Protein AF-0000000070625667 (afdb_homodimer)

Radius of gyration: 32.25 Å; Cα contacts (8 Å, |Δi|>4): 917; chains: 2; bounding box: 116×77×104 Å

Structure (mmCIF, N/CA/C/O backbone):
data_AF-0000000070625667-model_v1
#
loop_
_entity.id
_entity.type
_entity.pdbx_description
1 polymer Hexosyltransferase
#
loop_
_atom_site.group_PDB
_atom_site.id
_atom_site.type_symbol
_atom_site.label_atom_id
_atom_site.label_alt_id
_atom_site.label_comp_id
_atom_site.label_asym_id
_atom_site.label_entity_id
_atom_site.label_seq_id
_atom_site.pdbx_PDB_ins_code
_atom_site.Cartn_x
_atom_site.Cartn_y
_atom_site.Cartn_z
_atom_site.occupancy
_atom_site.B_iso_or_equiv
_atom_site.auth_seq_id
_atom_site.auth_comp_id
_atom_site.auth_asym_id
_atom_site.auth_atom_id
_atom_site.pdbx_PDB_model_num
ATOM 1 N N . MET A 1 1 ? 9.234 23.203 -77.188 1 19.66 1 MET A N 1
ATOM 2 C CA . MET A 1 1 ? 9.703 23.266 -75.812 1 19.66 1 MET A CA 1
ATOM 3 C C . MET A 1 1 ? 8.812 24.172 -75 1 19.66 1 MET A C 1
ATOM 5 O O . MET A 1 1 ? 9.203 24.594 -73.875 1 19.66 1 MET A O 1
ATOM 9 N N . LYS A 1 2 ? 7.582 24.5 -75.5 1 22.42 2 LYS A N 1
ATOM 10 C CA . LYS A 1 2 ? 6.691 25.547 -74.938 1 22.42 2 LYS A CA 1
ATOM 11 C C . LYS A 1 2 ? 6.148 25.188 -73.562 1 22.42 2 LYS A C 1
ATOM 13 O O . LYS A 1 2 ? 5.641 24.078 -73.375 1 22.42 2 LYS A O 1
ATOM 18 N N . LYS A 1 3 ? 6.473 25.984 -72.562 1 24.02 3 LYS A N 1
ATOM 19 C CA . LYS A 1 3 ? 6.41 26.125 -71.062 1 24.02 3 LYS A CA 1
ATOM 20 C C . LYS A 1 3 ? 4.965 26.234 -70.625 1 24.02 3 LYS A C 1
ATOM 22 O O . LYS A 1 3 ? 4.254 27.172 -71 1 24.02 3 LYS A O 1
ATOM 27 N N . ALA A 1 4 ? 4.262 25.078 -70.312 1 26.23 4 ALA A N 1
ATOM 28 C CA . ALA A 1 4 ? 2.934 24.828 -69.75 1 26.23 4 ALA A CA 1
ATOM 29 C C . ALA A 1 4 ? 2.691 25.672 -68.5 1 26.23 4 ALA A C 1
ATOM 31 O O . ALA A 1 4 ? 3.471 25.609 -67.5 1 26.23 4 ALA A O 1
ATOM 32 N N . ALA A 1 5 ? 1.993 26.766 -68.625 1 26.27 5 ALA A N 1
ATOM 33 C CA . ALA A 1 5 ? 1.596 27.844 -67.688 1 26.27 5 ALA A CA 1
ATOM 34 C C . ALA A 1 5 ? 0.845 27.297 -66.5 1 26.27 5 ALA A C 1
ATOM 36 O O . ALA A 1 5 ? -0.223 26.703 -66.625 1 26.27 5 ALA A O 1
ATOM 37 N N . LYS A 1 6 ? 1.545 26.828 -65.438 1 27.02 6 LYS A N 1
ATOM 38 C CA . LYS A 1 6 ? 1.246 26.281 -64.125 1 27.02 6 LYS A CA 1
ATOM 39 C C . LYS A 1 6 ? 0.319 27.203 -63.312 1 27.02 6 LYS A C 1
ATOM 41 O O . LYS A 1 6 ? 0.716 28.297 -62.938 1 27.02 6 LYS A O 1
ATOM 46 N N . LEU A 1 7 ? -0.898 27.531 -63.906 1 28.72 7 LEU A N 1
ATOM 47 C CA . LEU A 1 7 ? -1.846 28.422 -63.25 1 28.72 7 LEU A CA 1
ATOM 48 C C . LEU A 1 7 ? -2.02 28.078 -61.781 1 28.72 7 LEU A C 1
ATOM 50 O O . LEU A 1 7 ? -2.158 26.906 -61.438 1 28.72 7 LEU A O 1
ATOM 54 N N . GLY A 1 8 ? -1.8 29.031 -60.75 1 26.69 8 GLY A N 1
ATOM 55 C CA . GLY A 1 8 ? -1.594 29.359 -59.344 1 26.69 8 GLY A CA 1
ATOM 56 C C . GLY A 1 8 ? -2.766 28.969 -58.469 1 26.69 8 GLY A C 1
ATOM 57 O O . GLY A 1 8 ? -3.895 28.844 -58.938 1 26.69 8 GLY A O 1
ATOM 58 N N . ASN A 1 9 ? -2.564 28.219 -57.219 1 32.06 9 ASN A N 1
ATOM 59 C CA . ASN A 1 9 ? -3.121 27.5 -56.062 1 32.06 9 ASN A CA 1
ATOM 60 C C . ASN A 1 9 ? -4.074 28.391 -55.281 1 32.06 9 ASN A C 1
ATOM 62 O O . ASN A 1 9 ? -4.418 28.062 -54.125 1 32.06 9 ASN A O 1
ATOM 66 N N . GLY A 1 10 ? -4.41 29.719 -55.625 1 30.06 10 GLY A N 1
ATOM 67 C CA . GLY A 1 10 ? -4.918 30.656 -54.625 1 30.06 10 GLY A CA 1
ATOM 68 C C . GLY A 1 10 ? -6.34 30.359 -54.188 1 30.06 10 GLY A C 1
ATOM 69 O O . GLY A 1 10 ? -6.734 30.703 -53.094 1 30.06 10 GLY A O 1
ATOM 70 N N . LYS A 1 11 ? -7.227 30.188 -55.156 1 35.81 11 LYS A N 1
ATOM 71 C CA . LYS A 1 11 ? -8.633 30.453 -54.906 1 35.81 11 LYS A CA 1
ATOM 72 C C . LYS A 1 11 ? -9.242 29.391 -54 1 35.81 11 LYS A C 1
ATOM 74 O O . LYS A 1 11 ? -10.43 29.438 -53.656 1 35.81 11 LYS A O 1
ATOM 79 N N . LYS A 1 12 ? -8.469 28.234 -53.875 1 36.19 12 LYS A N 1
ATOM 80 C CA . LYS A 1 12 ? -9.141 27.156 -53.156 1 36.19 12 LYS A CA 1
ATOM 81 C C . LYS A 1 12 ? -9.266 27.484 -51.656 1 36.19 12 LYS A C 1
ATOM 83 O O . LYS A 1 12 ? -9.938 26.75 -50.938 1 36.19 12 LYS A O 1
ATOM 88 N N . ILE A 1 13 ? -8.523 28.578 -51.25 1 38.19 13 ILE A N 1
ATOM 89 C CA . ILE A 1 13 ? -8.461 28.844 -49.812 1 38.19 13 ILE A CA 1
ATOM 90 C C . ILE A 1 13 ? -9.789 29.438 -49.344 1 38.19 13 ILE A C 1
ATOM 92 O O . ILE A 1 13 ? -10.18 29.25 -48.188 1 38.19 13 ILE A O 1
ATOM 96 N N . ILE A 1 14 ? -10.5 30.172 -50.312 1 40.75 14 ILE A N 1
ATOM 97 C CA . ILE A 1 14 ? -11.602 31 -49.844 1 40.75 14 ILE A CA 1
ATOM 98 C C . ILE A 1 14 ? -12.773 30.109 -49.438 1 40.75 14 ILE A C 1
ATOM 100 O O . ILE A 1 14 ? -13.438 30.375 -48.438 1 40.75 14 ILE A O 1
ATOM 104 N N . ILE A 1 15 ? -12.93 28.969 -50.188 1 42.66 15 ILE A N 1
ATOM 105 C CA . ILE A 1 15 ? -14.188 28.234 -50.031 1 42.66 15 ILE A CA 1
ATOM 106 C C . ILE A 1 15 ? -14.188 27.5 -48.688 1 42.66 15 ILE A C 1
ATOM 108 O O . ILE A 1 15 ? -15.242 27.281 -48.094 1 42.66 15 ILE A O 1
ATOM 112 N N . ILE A 1 16 ? -12.891 27.188 -48.188 1 40.75 16 ILE A N 1
ATOM 113 C CA . ILE A 1 16 ? -12.828 26.312 -47.031 1 40.75 16 ILE A CA 1
ATOM 114 C C . ILE A 1 16 ? -13.258 27.094 -45.781 1 40.75 16 ILE A C 1
ATOM 116 O O . ILE A 1 16 ? -13.82 26.5 -44.844 1 40.75 16 ILE A O 1
ATOM 120 N N . SER A 1 17 ? -13.125 28.453 -45.781 1 42.38 17 SER A N 1
ATOM 121 C CA . SER A 1 17 ? -13.383 29.219 -44.562 1 42.38 17 SER A CA 1
ATOM 122 C C . SER A 1 17 ? -14.875 29.312 -44.281 1 42.38 17 SER A C 1
ATOM 124 O O . SER A 1 17 ? -15.281 29.406 -43.125 1 42.38 17 SER A O 1
ATOM 126 N N . PHE A 1 18 ? -15.703 29.344 -45.375 1 44.31 18 PHE A N 1
ATOM 127 C CA . PHE A 1 18 ? -17.109 29.625 -45.125 1 44.31 18 PHE A CA 1
ATOM 128 C C . PHE A 1 18 ? -17.797 28.438 -44.469 1 44.31 18 PHE A C 1
ATOM 130 O O . PHE A 1 18 ? -18.703 28.625 -43.656 1 44.31 18 PHE A O 1
ATOM 137 N N . ILE A 1 19 ? -17.281 27.188 -44.781 1 44.16 19 ILE A N 1
ATOM 138 C CA . ILE A 1 19 ? -17.953 26.016 -44.25 1 44.16 19 ILE A CA 1
ATOM 139 C C . ILE A 1 19 ? -17.734 25.938 -42.75 1 44.16 19 ILE A C 1
ATOM 141 O O . ILE A 1 19 ? -18.609 25.484 -42 1 44.16 19 ILE A O 1
ATOM 145 N N . PHE A 1 20 ? -16.625 26.562 -42.281 1 44.31 20 PHE A N 1
ATOM 146 C CA . PHE A 1 20 ? -16.312 26.438 -40.844 1 44.31 20 PHE A CA 1
ATOM 147 C C . PHE A 1 20 ? -17.266 27.281 -40 1 44.31 20 PHE A C 1
ATOM 149 O O . PHE A 1 20 ? -17.688 26.859 -38.938 1 44.31 20 PHE A O 1
ATOM 156 N N . ILE A 1 21 ? -17.688 28.438 -40.625 1 47.41 21 ILE A N 1
ATOM 157 C CA . ILE A 1 21 ? -18.516 29.344 -39.812 1 47.41 21 ILE A CA 1
ATOM 158 C C . ILE A 1 21 ? -19.906 28.734 -39.625 1 47.41 21 ILE A C 1
ATOM 160 O O . ILE A 1 21 ? -20.453 28.781 -38.5 1 47.41 21 ILE A O 1
ATOM 164 N N . ALA A 1 22 ? -20.406 28.047 -40.656 1 44.84 22 ALA A N 1
ATOM 165 C CA . ALA A 1 22 ? -21.766 27.562 -40.562 1 44.84 22 ALA A CA 1
ATOM 166 C C . ALA A 1 22 ? -21.875 26.453 -39.5 1 44.84 22 ALA A C 1
ATOM 168 O O . ALA A 1 22 ? -22.875 26.375 -38.781 1 44.84 22 ALA A O 1
ATOM 169 N N . PHE A 1 23 ? -20.766 25.656 -39.344 1 44.06 23 PHE A N 1
ATOM 170 C CA . PHE A 1 23 ? -20.812 24.547 -38.406 1 44.06 23 PHE A CA 1
ATOM 171 C C . PHE A 1 23 ? -20.844 25.078 -36.969 1 44.06 23 PHE A C 1
ATOM 173 O O . PHE A 1 23 ? -21.531 24.531 -36.094 1 44.06 23 PHE A O 1
ATOM 180 N N . LEU A 1 24 ? -20.203 26.266 -36.719 1 42.81 24 LEU A N 1
ATOM 181 C CA . LEU A 1 24 ? -20.188 26.812 -35.375 1 42.81 24 LEU A CA 1
ATOM 182 C C . LEU A 1 24 ? -21.578 27.281 -34.969 1 42.81 24 LEU A C 1
ATOM 184 O O . LEU A 1 24 ? -21.984 27.109 -33.812 1 42.81 24 LEU A O 1
ATOM 188 N N . ILE A 1 25 ? -22.281 27.859 -35.938 1 43.66 25 ILE A N 1
ATOM 189 C CA . ILE A 1 25 ? -23.578 28.422 -35.562 1 43.66 25 ILE A CA 1
ATOM 190 C C . ILE A 1 25 ? -24.547 27.312 -35.188 1 43.66 25 ILE A C 1
ATOM 192 O O . ILE A 1 25 ? -25.281 27.438 -34.219 1 43.66 25 ILE A O 1
ATOM 196 N N . ALA A 1 26 ? -24.5 26.172 -35.938 1 40.47 26 ALA A N 1
ATOM 197 C CA . ALA A 1 26 ? -25.453 25.109 -35.656 1 40.47 26 ALA A CA 1
ATOM 198 C C . ALA A 1 26 ? -25.234 24.531 -34.281 1 40.47 26 ALA A C 1
ATOM 200 O O . ALA A 1 26 ? -26.203 24.203 -33.562 1 40.47 26 ALA A O 1
ATOM 201 N N . LEU A 1 27 ? -23.984 24.516 -33.75 1 36.44 27 LEU A N 1
ATOM 202 C CA . LEU A 1 27 ? -23.734 23.938 -32.438 1 36.44 27 LEU A CA 1
ATOM 203 C C . LEU A 1 27 ? -24.281 24.844 -31.344 1 36.44 27 LEU A C 1
ATOM 205 O O . LEU A 1 27 ? -24.656 24.375 -30.266 1 36.44 27 LEU A O 1
ATOM 209 N N . ALA A 1 28 ? -24.328 26.172 -31.562 1 38.72 28 ALA A N 1
ATOM 210 C CA . ALA A 1 28 ? -24.75 27.094 -30.5 1 38.72 28 ALA A CA 1
ATOM 211 C C . ALA A 1 28 ? -26.25 26.938 -30.219 1 38.72 28 ALA A C 1
ATOM 213 O O . ALA A 1 28 ? -26.688 27.094 -29.078 1 38.72 28 ALA A O 1
ATOM 214 N N . SER A 1 29 ? -27.016 26.703 -31.266 1 33.88 29 SER A N 1
ATOM 215 C CA . SER A 1 29 ? -28.453 26.766 -31.062 1 33.88 29 SER A CA 1
ATOM 216 C C . SER A 1 29 ? -28.953 25.609 -30.203 1 33.88 29 SER A C 1
ATOM 218 O O . SER A 1 29 ? -30.047 25.656 -29.656 1 33.88 29 SER A O 1
ATOM 220 N N . ILE A 1 30 ? -28.375 24.438 -30.297 1 34.88 30 ILE A N 1
ATOM 221 C CA . ILE A 1 30 ? -29.016 23.312 -29.641 1 34.88 30 ILE A CA 1
ATOM 222 C C . ILE A 1 30 ? -28.891 23.453 -28.125 1 34.88 30 ILE A C 1
ATOM 224 O O . ILE A 1 30 ? -29.516 22.703 -27.375 1 34.88 30 ILE A O 1
ATOM 228 N N . ASN A 1 31 ? -28.062 24.391 -27.578 1 31.45 31 ASN A N 1
ATOM 229 C CA . ASN A 1 31 ? -27.859 24.438 -26.141 1 31.45 31 ASN A CA 1
ATOM 230 C C . ASN A 1 31 ? -29.078 24.969 -25.406 1 31.45 31 ASN A C 1
ATOM 232 O O . ASN A 1 31 ? -29.141 24.953 -24.172 1 31.45 31 ASN A O 1
ATOM 236 N N . GLU A 1 32 ? -29.938 25.75 -26.078 1 30.64 32 GLU A N 1
ATOM 237 C CA . GLU A 1 32 ? -30.891 26.5 -25.281 1 30.64 32 GLU A CA 1
ATOM 238 C C . GLU A 1 32 ? -31.969 25.578 -24.703 1 30.64 32 GLU A C 1
ATOM 240 O O . GLU A 1 32 ? -32.594 25.891 -23.688 1 30.64 32 GLU A O 1
ATOM 245 N N . ILE A 1 33 ? -32.406 24.578 -25.484 1 30.72 33 ILE A N 1
ATOM 246 C CA . ILE A 1 33 ? -33.75 24.078 -25.188 1 30.72 33 ILE A CA 1
ATOM 247 C C . ILE A 1 33 ? -33.781 23.422 -23.812 1 30.72 33 ILE A C 1
ATOM 249 O O . ILE A 1 33 ? -34.719 23.578 -23.047 1 30.72 33 ILE A O 1
ATOM 253 N N . GLN A 1 34 ? -32.844 22.578 -23.453 1 27.14 34 GLN A N 1
ATOM 254 C CA . GLN A 1 34 ? -33.25 21.516 -22.562 1 27.14 34 GLN A CA 1
ATOM 255 C C . GLN A 1 34 ? -33.375 22 -21.125 1 27.14 34 GLN A C 1
ATOM 257 O O . GLN A 1 34 ? -33.594 21.203 -20.203 1 27.14 34 GLN A O 1
ATOM 262 N N . PHE A 1 35 ? -33.188 23.297 -20.875 1 27.58 35 PHE A N 1
ATOM 263 C CA . PHE A 1 35 ? -33.031 23.625 -19.469 1 27.58 35 PHE A CA 1
ATOM 264 C C . PHE A 1 35 ? -34.312 23.438 -18.703 1 27.58 35 PHE A C 1
ATOM 266 O O . PHE A 1 35 ? -34.344 23.5 -17.469 1 27.58 35 PHE A O 1
ATOM 273 N N . ASN A 1 36 ? -35.406 23.594 -19.469 1 25.38 36 ASN A N 1
ATOM 274 C CA . ASN A 1 36 ? -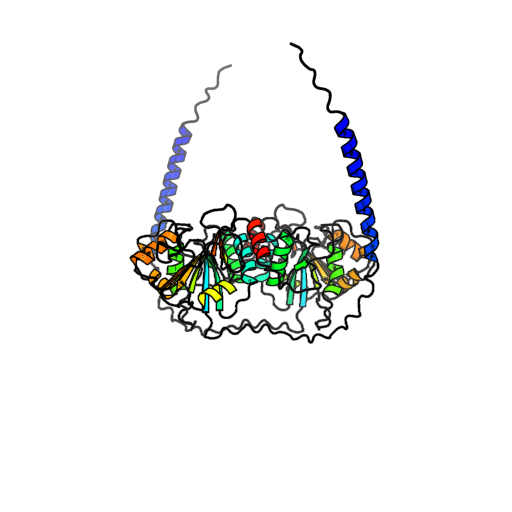36.531 24.062 -18.672 1 25.38 36 ASN A CA 1
ATOM 275 C C . ASN A 1 36 ? -36.969 23 -17.656 1 25.38 36 ASN A C 1
ATOM 277 O O . ASN A 1 36 ? -37.5 23.344 -16.594 1 25.38 36 ASN A O 1
ATOM 281 N N . ASN A 1 37 ? -37.219 21.828 -18.109 1 26.39 37 ASN A N 1
ATOM 282 C CA . ASN A 1 37 ? -38.312 21.109 -17.453 1 26.39 37 ASN A CA 1
ATOM 283 C C . ASN A 1 37 ? -37.875 20.562 -16.094 1 26.39 37 ASN A C 1
ATOM 285 O O . ASN A 1 37 ? -38.531 19.688 -15.539 1 26.39 37 ASN A O 1
ATOM 289 N N . LEU A 1 38 ? -36.656 20.875 -15.664 1 25.16 38 LEU A N 1
ATOM 290 C CA . LEU A 1 38 ? -36.219 19.984 -14.594 1 25.16 38 LEU A CA 1
ATOM 291 C C . LEU A 1 38 ? -36.938 20.312 -13.281 1 25.16 38 LEU A C 1
ATOM 293 O O . LEU A 1 38 ? -36.531 19.859 -12.219 1 25.16 38 LEU A O 1
ATOM 297 N N . SER A 1 39 ? -38.062 20.984 -13.367 1 23.67 39 SER A N 1
ATOM 298 C CA . SER A 1 39 ? -38.5 21.531 -12.094 1 23.67 39 SER A CA 1
ATOM 299 C C . SER A 1 39 ? -38.844 20.422 -11.102 1 23.67 39 SER A C 1
ATOM 301 O O . SER A 1 39 ? -38.625 20.594 -9.898 1 23.67 39 SER A O 1
ATOM 303 N N . ASN A 1 40 ? -39.594 19.469 -11.477 1 25.7 40 ASN A N 1
ATOM 304 C CA . ASN A 1 40 ? -40.5 19 -10.461 1 25.7 40 ASN A CA 1
ATOM 305 C C . ASN A 1 40 ? -39.844 18.047 -9.477 1 25.7 40 ASN A C 1
ATOM 307 O O . ASN A 1 40 ? -40.25 16.891 -9.336 1 25.7 40 ASN A O 1
ATOM 311 N N . PHE A 1 41 ? -38.562 17.906 -9.328 1 23.72 41 PHE A N 1
ATOM 312 C CA . PHE A 1 41 ? -38.125 16.719 -8.609 1 23.72 41 PHE A CA 1
ATOM 313 C C . PHE A 1 41 ? -38.562 16.781 -7.152 1 23.72 41 PHE A C 1
ATOM 315 O O . PHE A 1 41 ? -38.125 17.672 -6.41 1 23.72 41 PHE A O 1
ATOM 322 N N . LYS A 1 42 ? -39.812 16.266 -6.883 1 22.47 42 LYS A N 1
ATOM 323 C CA . LYS A 1 42 ? -40.5 16.141 -5.609 1 22.47 42 LYS A CA 1
ATOM 324 C C . LYS A 1 42 ? -39.562 15.609 -4.52 1 22.47 42 LYS A C 1
ATOM 326 O O . LYS A 1 42 ? -38.5 15.047 -4.82 1 22.47 42 LYS A O 1
ATOM 331 N N . LYS A 1 43 ? -40.25 15.406 -3.307 1 24.59 43 LYS A N 1
ATOM 332 C CA . LYS A 1 43 ? -40.062 15.242 -1.866 1 24.59 43 LYS A CA 1
ATOM 333 C C . LYS A 1 43 ? -39.438 13.891 -1.541 1 24.59 43 LYS A C 1
ATOM 335 O O . LYS A 1 43 ? -40.062 12.844 -1.703 1 24.59 43 LYS A O 1
ATOM 340 N N . CYS A 1 44 ? -38.219 13.562 -1.981 1 21.72 44 CYS A N 1
ATOM 341 C CA . CYS A 1 44 ? -37.625 12.273 -1.621 1 21.72 44 CYS A CA 1
ATOM 342 C C . CYS A 1 44 ? -37.75 12.023 -0.122 1 21.72 44 CYS A C 1
ATOM 344 O O . CYS A 1 44 ? -37.281 12.844 0.683 1 21.72 44 CYS A O 1
ATOM 346 N N . THR A 1 45 ? -38.844 11.352 0.308 1 26.33 45 THR A N 1
ATOM 347 C CA . THR A 1 45 ? -39.094 10.789 1.634 1 26.33 45 THR A CA 1
ATOM 348 C C . THR A 1 45 ? -37.812 10.156 2.195 1 26.33 45 THR A C 1
ATOM 350 O O . THR A 1 45 ? -37.188 9.336 1.532 1 26.33 45 THR A O 1
ATOM 353 N N . ALA A 1 46 ? -37.219 10.836 3.172 1 26.81 46 ALA A N 1
ATOM 354 C CA . ALA A 1 46 ? -36.062 10.453 3.967 1 26.81 46 ALA A CA 1
ATOM 355 C C . ALA A 1 46 ? -36.219 9.055 4.547 1 26.81 46 ALA A C 1
ATOM 357 O O . ALA A 1 46 ? -37.062 8.836 5.418 1 26.81 46 ALA A O 1
ATOM 358 N N . ILE A 1 47 ? -36.312 8.031 3.635 1 25.25 47 ILE A N 1
ATOM 359 C CA . ILE A 1 47 ? -36.344 6.707 4.242 1 25.25 47 ILE A CA 1
ATOM 360 C C . ILE A 1 47 ? -35.156 6.574 5.219 1 25.25 47 ILE A C 1
ATOM 362 O O . ILE A 1 47 ? -34.031 6.895 4.875 1 25.25 47 ILE A O 1
ATOM 366 N N . HIS A 1 48 ? -35.469 6.652 6.445 1 27.05 48 HIS A N 1
ATOM 367 C CA . HIS A 1 48 ? -34.625 6.289 7.586 1 27.05 48 HIS A CA 1
ATOM 368 C C . HIS A 1 48 ? -33.906 4.973 7.336 1 27.05 48 HIS A C 1
ATOM 370 O O . HIS A 1 48 ? -34.531 3.926 7.184 1 27.05 48 HIS A O 1
ATOM 376 N N . SER A 1 49 ? -33.031 4.996 6.371 1 28.06 49 SER A N 1
ATOM 377 C CA . SER A 1 49 ? -32.312 3.721 6.223 1 28.06 49 SER A CA 1
ATOM 378 C C . SER A 1 49 ? -31.734 3.262 7.547 1 28.06 49 SER A C 1
ATOM 380 O O . SER A 1 49 ? -31.047 4.035 8.227 1 28.06 49 SER A O 1
ATOM 382 N N . PRO A 1 50 ? -32.344 2.291 8.164 1 31.41 50 PRO A N 1
ATOM 383 C CA . PRO A 1 50 ? -31.719 1.622 9.305 1 31.41 50 PRO A CA 1
ATOM 384 C C . PRO A 1 50 ? -30.25 1.299 9.055 1 31.41 50 PRO A C 1
ATOM 386 O O . PRO A 1 50 ? -29.859 0.953 7.93 1 31.41 50 PRO A O 1
ATOM 389 N N . SER A 1 51 ? -29.375 2.096 9.609 1 29.81 51 SER A N 1
ATOM 390 C CA . SER A 1 51 ? -27.938 1.814 9.648 1 29.81 51 SER A CA 1
ATOM 391 C C . SER A 1 51 ? -27.672 0.333 9.898 1 29.81 51 SER A C 1
ATOM 393 O O . SER A 1 51 ? -27.812 -0.15 11.023 1 29.81 51 SER A O 1
ATOM 395 N N . SER A 1 52 ? -28.203 -0.567 9.055 1 30.78 52 SER A N 1
ATOM 396 C CA . SER A 1 52 ? -27.688 -1.917 9.25 1 30.78 52 SER A CA 1
ATOM 397 C C . SER A 1 52 ? -26.156 -1.928 9.266 1 30.78 52 SER A C 1
ATOM 399 O O . SER A 1 52 ? -25.516 -1.475 8.32 1 30.78 52 SER A O 1
ATOM 401 N N . GLU A 1 53 ? -25.578 -1.732 10.406 1 31.64 53 GLU A N 1
ATOM 402 C CA . GLU A 1 53 ? -24.203 -2.188 10.633 1 31.64 53 GLU A CA 1
ATOM 403 C C . GLU A 1 53 ? -23.938 -3.504 9.906 1 31.64 53 GLU A C 1
ATOM 405 O O . GLU A 1 53 ? -24.391 -4.562 10.344 1 31.64 53 GLU A O 1
ATOM 410 N N . THR A 1 54 ? -24.016 -3.486 8.594 1 33.22 54 THR A N 1
ATOM 411 C CA . THR A 1 54 ? -23.5 -4.684 7.934 1 33.22 54 THR A CA 1
ATOM 412 C C . THR A 1 54 ? -22.141 -5.074 8.5 1 33.22 54 THR A C 1
ATOM 414 O O . THR A 1 54 ? -21.156 -4.359 8.305 1 33.22 54 THR A O 1
ATOM 417 N N . SER A 1 55 ? -22.109 -5.547 9.68 1 33.25 55 SER A N 1
ATOM 418 C CA . SER A 1 55 ? -20.969 -6.336 10.109 1 33.25 55 SER A CA 1
ATOM 419 C C . SER A 1 55 ? -20.391 -7.156 8.961 1 33.25 55 SER A C 1
ATOM 421 O O . SER A 1 55 ? -21.094 -7.98 8.375 1 33.25 55 SER A O 1
ATOM 423 N N . LEU A 1 56 ? -19.656 -6.547 8.102 1 34.94 56 LEU A N 1
ATOM 424 C CA . LEU A 1 56 ? -18.844 -7.422 7.266 1 34.94 56 LEU A CA 1
ATOM 425 C C . LEU A 1 56 ? -18.359 -8.625 8.055 1 34.94 56 LEU A C 1
ATOM 427 O O . LEU A 1 56 ? -17.453 -8.5 8.883 1 34.94 56 LEU A O 1
ATOM 431 N N . LEU A 1 57 ? -19.266 -9.391 8.617 1 34.53 57 LEU A N 1
ATOM 432 C CA . LEU A 1 57 ? -18.828 -10.695 9.102 1 34.53 57 LEU A CA 1
ATOM 433 C C . LEU A 1 57 ? -17.812 -11.32 8.156 1 34.53 57 LEU A C 1
ATOM 435 O O . LEU A 1 57 ? -18.016 -11.32 6.938 1 34.53 57 LEU A O 1
ATOM 439 N N . PRO A 1 58 ? -16.562 -11.258 8.516 1 40.75 58 PRO A N 1
ATOM 440 C CA . PRO A 1 58 ? -15.734 -12.117 7.668 1 40.75 58 PRO A CA 1
ATOM 441 C C . PRO A 1 58 ? -16.453 -13.391 7.227 1 40.75 58 PRO A C 1
ATOM 443 O O . PRO A 1 58 ? -17.141 -14.016 8.031 1 40.75 58 PRO A O 1
ATOM 446 N N . MET A 1 59 ? -17.016 -13.422 6.09 1 40.91 59 MET A N 1
ATOM 447 C CA . MET A 1 59 ? -17.531 -14.711 5.645 1 40.91 59 MET A CA 1
ATOM 448 C C . MET A 1 59 ? -16.703 -15.859 6.219 1 40.91 59 MET A C 1
ATOM 450 O O . MET A 1 59 ? -15.508 -15.961 5.934 1 40.91 59 MET A O 1
ATOM 454 N N . LYS A 1 60 ? -17 -16.328 7.344 1 45.56 60 LYS A N 1
ATOM 455 C CA . LYS A 1 60 ? -16.406 -17.5 7.973 1 45.56 60 LYS A CA 1
ATOM 456 C C . LYS A 1 60 ? -16.078 -18.562 6.938 1 45.56 60 LYS A C 1
ATOM 458 O O . LYS A 1 60 ? -16.953 -19.016 6.199 1 45.56 60 LYS A O 1
ATOM 463 N N . SER A 1 61 ? -14.781 -18.609 6.535 1 57.34 61 SER A N 1
ATOM 464 C CA . SER A 1 61 ? -14.32 -19.719 5.711 1 57.34 61 SER A CA 1
ATOM 465 C C . SER A 1 61 ? -14.867 -21.047 6.215 1 57.34 61 SER A C 1
ATOM 467 O O . SER A 1 61 ? -14.797 -21.344 7.41 1 57.34 61 SER A O 1
ATOM 469 N N . SER A 1 62 ? -15.859 -21.516 5.539 1 64.06 62 SER A N 1
ATOM 470 C CA . SER A 1 62 ? -16.359 -22.844 5.844 1 64.06 62 SER A CA 1
ATOM 471 C C . SER A 1 62 ? -15.289 -23.906 5.637 1 64.06 62 SER A C 1
ATOM 473 O O . SER A 1 62 ? -14.336 -23.703 4.887 1 64.06 62 SER A O 1
ATOM 475 N N . GLU A 1 63 ? -15.18 -24.859 6.445 1 65.38 63 GLU A N 1
ATOM 476 C CA . GLU A 1 63 ? -14.289 -26.016 6.344 1 65.38 63 GLU A CA 1
ATOM 477 C C . GLU A 1 63 ? -14.219 -26.531 4.91 1 65.38 63 GLU A C 1
ATOM 479 O O . GLU A 1 63 ? -13.227 -27.141 4.516 1 65.38 63 GLU A O 1
ATOM 484 N N . ASN A 1 64 ? -15.164 -25.953 4.074 1 77.75 64 ASN A N 1
ATOM 485 C CA . ASN A 1 64 ? -15.25 -26.484 2.717 1 77.75 64 ASN A CA 1
ATOM 486 C C . ASN A 1 64 ? -14.695 -25.484 1.696 1 77.75 64 ASN A C 1
ATOM 488 O O . ASN A 1 64 ? -14.656 -25.781 0.5 1 77.75 64 ASN A O 1
ATOM 492 N N . ASP A 1 65 ? -14.086 -24.438 2.141 1 89.44 65 ASP A N 1
ATOM 493 C CA . ASP A 1 65 ? -13.555 -23.438 1.212 1 89.44 65 ASP A CA 1
ATOM 494 C C . ASP A 1 65 ? -12.25 -23.922 0.583 1 89.44 65 ASP A C 1
ATOM 496 O O . ASP A 1 65 ? -11.43 -24.562 1.248 1 89.44 65 ASP A O 1
ATOM 500 N N . ILE A 1 66 ? -12.133 -23.656 -0.754 1 95.06 66 ILE A N 1
ATOM 501 C CA . ILE A 1 66 ? -10.859 -23.891 -1.429 1 95.06 66 ILE A CA 1
ATOM 502 C C . ILE A 1 66 ? -9.797 -22.938 -0.904 1 95.06 66 ILE A C 1
ATOM 504 O O . ILE A 1 66 ? -10.07 -21.75 -0.708 1 95.06 66 ILE A O 1
ATOM 508 N N . ARG A 1 67 ? -8.633 -23.469 -0.562 1 96.88 67 ARG A N 1
ATOM 509 C CA . ARG A 1 67 ? -7.508 -22.656 -0.124 1 96.88 67 ARG A CA 1
ATOM 510 C C . ARG A 1 67 ? -6.449 -22.547 -1.217 1 96.88 67 ARG A C 1
ATOM 512 O O . ARG A 1 67 ? -5.945 -23.562 -1.702 1 96.88 67 ARG A O 1
ATOM 519 N N . ILE A 1 68 ? -6.152 -21.328 -1.626 1 98.12 68 ILE A N 1
ATOM 520 C CA . ILE A 1 68 ? -5.258 -21.078 -2.752 1 98.12 68 ILE A CA 1
ATOM 521 C C . ILE A 1 68 ? -4.129 -20.156 -2.32 1 98.12 68 ILE A C 1
ATOM 523 O O . ILE A 1 68 ? -4.375 -19.125 -1.682 1 98.12 68 ILE A O 1
ATOM 527 N N . LEU A 1 69 ? -2.887 -20.547 -2.588 1 98.56 69 LEU A N 1
ATOM 528 C CA . LEU A 1 69 ? -1.742 -19.656 -2.475 1 98.56 69 LEU A CA 1
ATOM 529 C C . LEU A 1 69 ? -1.314 -19.141 -3.848 1 98.56 69 LEU A C 1
ATOM 531 O O . LEU A 1 69 ? -1.026 -19.938 -4.746 1 98.56 69 LEU A O 1
ATOM 535 N N . ILE A 1 70 ? -1.36 -17.859 -4.004 1 98.81 70 ILE A N 1
ATOM 536 C CA . ILE A 1 70 ? -0.799 -17.25 -5.199 1 98.81 70 ILE A CA 1
ATOM 537 C C . ILE A 1 70 ? 0.561 -16.641 -4.871 1 98.81 70 ILE A C 1
ATOM 539 O O . ILE A 1 70 ? 0.642 -15.633 -4.16 1 98.81 70 ILE A O 1
ATOM 543 N N . GLY A 1 71 ? 1.616 -17.281 -5.324 1 98.88 71 GLY A N 1
ATOM 544 C CA . GLY A 1 71 ? 2.947 -16.703 -5.238 1 98.88 71 GLY A CA 1
ATOM 545 C C . GLY A 1 71 ? 3.33 -15.906 -6.477 1 98.88 71 GLY A C 1
ATOM 546 O O . GLY A 1 71 ? 3.508 -16.469 -7.555 1 98.88 71 GLY A O 1
ATOM 547 N N . ILE A 1 72 ? 3.41 -14.617 -6.332 1 98.88 72 ILE A N 1
ATOM 548 C CA . ILE A 1 72 ? 3.816 -13.75 -7.426 1 98.88 72 ILE A CA 1
ATOM 549 C C . ILE A 1 72 ? 5.328 -13.555 -7.398 1 98.88 72 ILE A C 1
ATOM 551 O O . ILE A 1 72 ? 5.863 -12.93 -6.477 1 98.88 72 ILE A O 1
ATOM 555 N N . LEU A 1 73 ? 6 -14.078 -8.359 1 98.62 73 LEU A N 1
ATOM 556 C CA . LEU A 1 73 ? 7.445 -13.898 -8.461 1 98.62 73 LEU A CA 1
ATOM 557 C C . LEU A 1 73 ? 7.789 -12.5 -8.945 1 98.62 73 LEU A C 1
ATOM 559 O O . LEU A 1 73 ? 7.34 -12.078 -10.008 1 98.62 73 LEU A O 1
ATOM 563 N N . THR A 1 74 ? 8.492 -11.766 -8.141 1 98.25 74 THR A N 1
ATOM 564 C CA . THR A 1 74 ? 8.867 -10.383 -8.414 1 98.25 74 THR A CA 1
ATOM 565 C C . THR A 1 74 ? 10.289 -10.109 -7.938 1 98.25 74 THR A C 1
ATOM 567 O O . THR A 1 74 ? 11.109 -11.023 -7.844 1 98.25 74 THR A O 1
ATOM 570 N N . LEU A 1 75 ? 10.703 -8.883 -7.938 1 97.88 75 LEU A N 1
ATOM 571 C CA . LEU A 1 75 ? 12.016 -8.445 -7.465 1 97.88 75 LEU A CA 1
ATOM 572 C C . LEU A 1 75 ? 11.883 -7.625 -6.188 1 97.88 75 LEU A C 1
ATOM 574 O O . LEU A 1 75 ? 10.906 -6.891 -6.012 1 97.88 75 LEU A O 1
ATOM 578 N N . ALA A 1 76 ? 12.867 -7.746 -5.332 1 97.62 76 ALA A N 1
ATOM 579 C CA . ALA A 1 76 ? 12.852 -7.012 -4.066 1 97.62 76 ALA A CA 1
ATOM 580 C C . ALA A 1 76 ? 12.727 -5.512 -4.305 1 97.62 76 ALA A C 1
ATOM 582 O O . ALA A 1 76 ? 12.07 -4.809 -3.535 1 97.62 76 ALA A O 1
ATOM 583 N N . ASP A 1 77 ? 13.266 -5.023 -5.391 1 96.69 77 ASP A N 1
ATOM 584 C CA . ASP A 1 77 ? 13.297 -3.592 -5.664 1 96.69 77 ASP A CA 1
ATOM 585 C C . ASP A 1 77 ? 11.984 -3.113 -6.27 1 96.69 77 ASP A C 1
ATOM 587 O O . ASP A 1 77 ? 11.742 -1.909 -6.379 1 96.69 77 ASP A O 1
ATOM 591 N N . ASN A 1 78 ? 11.102 -4.047 -6.641 1 96.56 78 ASN A N 1
ATOM 592 C CA . ASN A 1 78 ? 9.859 -3.652 -7.293 1 96.56 78 ASN A CA 1
ATOM 593 C C . ASN A 1 78 ? 8.766 -3.334 -6.27 1 96.56 78 ASN A C 1
ATOM 595 O O . ASN A 1 78 ? 7.672 -3.891 -6.336 1 96.56 78 ASN A O 1
ATOM 599 N N . HIS A 1 79 ? 9.078 -2.395 -5.391 1 95 79 HIS A N 1
ATOM 600 C CA . HIS A 1 79 ? 8.156 -2.016 -4.328 1 95 79 HIS A CA 1
ATOM 601 C C . HIS A 1 79 ? 6.852 -1.459 -4.898 1 95 79 HIS A C 1
ATOM 603 O O . HIS A 1 79 ? 5.766 -1.789 -4.418 1 95 79 HIS A O 1
ATOM 609 N N . GLN A 1 80 ? 6.996 -0.648 -5.883 1 94.12 80 GLN A N 1
ATOM 610 C CA . GLN A 1 80 ? 5.836 0.018 -6.465 1 94.12 80 GLN A CA 1
ATOM 611 C C . GLN A 1 80 ? 4.883 -0.991 -7.102 1 94.12 80 GLN A C 1
ATOM 613 O O . GLN A 1 80 ? 3.666 -0.874 -6.965 1 94.12 80 GLN A O 1
ATOM 618 N N . ARG A 1 81 ? 5.445 -1.92 -7.738 1 96.56 81 ARG A N 1
ATOM 619 C CA . ARG A 1 81 ? 4.637 -2.963 -8.359 1 96.56 81 ARG A CA 1
ATOM 620 C C . ARG A 1 81 ? 3.879 -3.766 -7.305 1 96.56 81 ARG A C 1
ATOM 622 O O . ARG A 1 81 ? 2.691 -4.051 -7.469 1 96.56 81 ARG A O 1
ATOM 629 N N . ARG A 1 82 ? 4.539 -4.117 -6.246 1 97.81 82 ARG A N 1
ATOM 630 C CA . ARG A 1 82 ? 3.887 -4.871 -5.18 1 97.81 82 ARG A CA 1
ATOM 631 C C . ARG A 1 82 ? 2.768 -4.059 -4.539 1 97.81 82 ARG A C 1
ATOM 633 O O . ARG A 1 82 ? 1.689 -4.586 -4.262 1 97.81 82 ARG A O 1
ATOM 640 N N . HIS A 1 83 ? 3 -2.848 -4.383 1 96.31 83 HIS A N 1
ATOM 641 C CA . HIS A 1 83 ? 1.963 -1.979 -3.836 1 96.31 83 HIS A CA 1
ATOM 642 C C . HIS A 1 83 ? 0.754 -1.914 -4.766 1 96.31 83 HIS A C 1
ATOM 644 O O . HIS A 1 83 ? -0.388 -1.999 -4.309 1 96.31 83 HIS A O 1
ATOM 650 N N . PHE A 1 84 ? 1.076 -1.745 -6.004 1 96.56 84 PHE A N 1
ATOM 651 C CA . PHE A 1 84 ? 0.02 -1.69 -7.008 1 96.56 84 PHE A CA 1
ATOM 652 C C . PHE A 1 84 ? -0.788 -2.982 -7.016 1 96.56 84 PHE A C 1
ATOM 654 O O . PHE A 1 84 ? -2.02 -2.951 -7.039 1 96.56 84 PHE A O 1
ATOM 661 N N . LEU A 1 85 ? -0.147 -4.039 -6.934 1 98 85 LEU A N 1
ATOM 662 C CA . LEU A 1 85 ? -0.814 -5.336 -6.977 1 98 85 LEU A CA 1
ATOM 663 C C . LEU A 1 85 ? -1.625 -5.57 -5.707 1 98 85 LEU A C 1
ATOM 665 O O . LEU A 1 85 ? -2.68 -6.211 -5.746 1 98 85 LEU A O 1
ATOM 669 N N . ARG A 1 86 ? -1.185 -5.047 -4.539 1 97.31 86 ARG A N 1
ATOM 670 C CA . ARG A 1 86 ? -1.981 -5.117 -3.318 1 97.31 86 ARG A CA 1
ATOM 671 C C . ARG A 1 86 ? -3.32 -4.406 -3.498 1 97.31 86 ARG A C 1
ATOM 673 O O . ARG A 1 86 ? -4.348 -4.871 -3.002 1 97.31 86 ARG A O 1
ATOM 680 N N . LEU A 1 87 ? -3.254 -3.307 -4.207 1 95.31 87 LEU A N 1
ATOM 681 C CA . LEU A 1 87 ? -4.48 -2.566 -4.488 1 95.31 87 LEU A CA 1
ATOM 682 C C . LEU A 1 87 ? -5.441 -3.406 -5.32 1 95.31 87 LEU A C 1
ATOM 684 O O . LEU A 1 87 ? -6.633 -3.49 -5.004 1 95.31 87 LEU A O 1
ATOM 688 N N . ILE A 1 88 ? -4.887 -4.051 -6.266 1 95.75 88 ILE A N 1
ATOM 689 C CA . ILE A 1 88 ? -5.668 -4.793 -7.246 1 95.75 88 ILE A CA 1
ATOM 690 C C . ILE A 1 88 ? -6.277 -6.031 -6.59 1 95.75 88 ILE A C 1
ATOM 692 O O . ILE A 1 88 ? -7.477 -6.281 -6.723 1 95.75 88 ILE A O 1
ATOM 696 N N . TYR A 1 89 ? -5.543 -6.754 -5.887 1 97.44 89 TYR A N 1
ATOM 697 C CA . TYR A 1 89 ? -6.02 -8.008 -5.324 1 97.44 89 TYR A CA 1
ATOM 698 C C . TYR A 1 89 ? -6.809 -7.77 -4.043 1 97.44 89 TYR A C 1
ATOM 700 O O . TYR A 1 89 ? -7.73 -8.523 -3.725 1 97.44 89 TYR A O 1
ATOM 708 N N . GLY A 1 90 ? -6.465 -6.676 -3.383 1 96.5 90 GLY A N 1
ATOM 709 C CA . GLY A 1 90 ? -7.117 -6.379 -2.117 1 96.5 90 GLY A CA 1
ATOM 710 C C . GLY A 1 90 ? -8.547 -5.887 -2.281 1 96.5 90 GLY A C 1
ATOM 711 O O . GLY A 1 90 ? -9.328 -5.906 -1.328 1 96.5 90 GLY A O 1
ATOM 712 N N . THR A 1 91 ? -8.922 -5.469 -3.441 1 96.69 91 THR A N 1
ATOM 713 C CA . THR A 1 91 ? -10.25 -4.91 -3.654 1 96.69 91 THR A CA 1
ATOM 714 C C . THR A 1 91 ? -11.188 -5.961 -4.25 1 96.69 91 THR A C 1
ATOM 716 O O . THR A 1 91 ? -12.344 -5.664 -4.559 1 96.69 91 THR A O 1
ATOM 719 N N . GLN A 1 92 ? -10.664 -7.164 -4.387 1 96.25 92 GLN A N 1
ATOM 720 C CA . GLN A 1 92 ? -11.492 -8.242 -4.918 1 96.25 92 GLN A CA 1
ATOM 721 C C . GLN A 1 92 ? -12.117 -9.055 -3.791 1 96.25 92 GLN A C 1
ATOM 723 O O . GLN A 1 92 ? -11.445 -9.406 -2.82 1 96.25 92 GLN A O 1
ATOM 728 N N . THR A 1 93 ? -13.414 -9.305 -3.881 1 93.56 93 THR A N 1
ATOM 729 C CA . THR A 1 93 ? -14.125 -10.156 -2.936 1 93.56 93 THR A CA 1
ATOM 730 C C . THR A 1 93 ? -14.344 -11.547 -3.525 1 93.56 93 THR A C 1
ATOM 732 O O . THR A 1 93 ? -14.836 -11.68 -4.648 1 93.56 93 THR A O 1
ATOM 735 N N . VAL A 1 94 ? -13.93 -12.477 -2.795 1 94.88 94 VAL A N 1
ATOM 736 C CA . VAL A 1 94 ? -14.016 -13.852 -3.271 1 94.88 94 VAL A CA 1
ATOM 737 C C . VAL A 1 94 ? -14.922 -14.664 -2.352 1 94.88 94 VAL A C 1
ATOM 739 O O . VAL A 1 94 ? -14.859 -14.523 -1.128 1 94.88 94 VAL A O 1
ATOM 742 N N . ALA A 1 95 ? -15.844 -15.406 -2.887 1 93.62 95 ALA A N 1
ATOM 743 C CA . ALA A 1 95 ? -16.672 -16.344 -2.143 1 93.62 95 ALA A CA 1
ATOM 744 C C . ALA A 1 95 ? -16.25 -17.781 -2.404 1 93.62 95 ALA A C 1
ATOM 746 O O . ALA A 1 95 ? -15.852 -18.125 -3.518 1 93.62 95 ALA A O 1
ATOM 747 N N . GLY A 1 96 ? -16.25 -18.609 -1.37 1 93.5 96 GLY A N 1
ATOM 748 C CA . GLY A 1 96 ? -16 -20.031 -1.524 1 93.5 96 GLY A CA 1
ATOM 749 C C . GLY A 1 96 ? -14.531 -20.406 -1.483 1 93.5 96 GLY A C 1
ATOM 750 O O . GLY A 1 96 ? -14.156 -21.531 -1.785 1 93.5 96 GLY A O 1
ATOM 751 N N . ALA A 1 97 ? -13.703 -19.406 -1.214 1 96.56 97 ALA A N 1
ATOM 752 C CA . ALA A 1 97 ? -12.273 -19.688 -1.193 1 96.56 97 ALA A CA 1
ATOM 753 C C . ALA A 1 97 ? -11.531 -18.734 -0.252 1 96.56 97 ALA A C 1
ATOM 755 O O . ALA A 1 97 ? -12 -17.625 0.009 1 96.56 97 ALA A O 1
ATOM 756 N N . LYS A 1 98 ? -10.516 -19.234 0.308 1 96 98 LYS A N 1
ATOM 757 C CA . LYS A 1 98 ? -9.5 -18.406 0.967 1 96 98 LYS A CA 1
ATOM 758 C C . LYS A 1 98 ? -8.258 -18.281 0.098 1 96 98 LYS A C 1
ATOM 760 O O . LYS A 1 98 ? -7.613 -19.281 -0.232 1 96 98 LYS A O 1
ATOM 765 N N . ILE A 1 99 ? -7.941 -17.094 -0.27 1 97.81 99 ILE A N 1
ATOM 766 C CA . ILE A 1 99 ? -6.824 -16.875 -1.181 1 97.81 99 ILE A CA 1
ATOM 767 C C . ILE A 1 99 ? -5.758 -16.031 -0.491 1 97.81 99 ILE A C 1
ATOM 769 O O . ILE A 1 99 ? -6.055 -14.945 0.026 1 97.81 99 ILE A O 1
ATOM 773 N N . ASP A 1 100 ? -4.543 -16.5 -0.411 1 97.44 100 ASP A N 1
ATOM 774 C CA . ASP A 1 100 ? -3.387 -15.719 0.03 1 97.44 100 ASP A CA 1
ATOM 775 C C . ASP A 1 100 ? -2.502 -15.336 -1.153 1 97.44 100 ASP A C 1
ATOM 777 O O . ASP A 1 100 ? -2.049 -16.203 -1.905 1 97.44 100 ASP A O 1
ATOM 781 N N . VAL A 1 101 ? -2.332 -14.062 -1.335 1 98.56 101 VAL A N 1
ATOM 782 C CA . VAL A 1 101 ? -1.387 -13.562 -2.328 1 98.56 101 VAL A CA 1
ATOM 783 C C . VAL A 1 101 ? -0.064 -13.211 -1.652 1 98.56 101 VAL A C 1
ATOM 785 O O . VAL A 1 101 ? -0.034 -12.422 -0.705 1 98.56 101 VAL A O 1
ATOM 788 N N . LYS A 1 102 ? 1.005 -13.82 -2.096 1 98.75 102 LYS A N 1
ATOM 789 C CA . LYS A 1 102 ? 2.336 -13.57 -1.55 1 98.75 102 LYS A CA 1
ATOM 790 C C . LYS A 1 102 ? 3.301 -13.117 -2.641 1 98.75 102 LYS A C 1
ATOM 792 O O . LYS A 1 102 ? 3.26 -13.617 -3.764 1 98.75 102 LYS A O 1
ATOM 797 N N . PHE A 1 103 ? 4.121 -12.125 -2.314 1 98.88 103 PHE A N 1
ATOM 798 C CA . PHE A 1 103 ? 5.188 -11.68 -3.207 1 98.88 103 PHE A CA 1
ATOM 799 C C . PHE A 1 103 ? 6.484 -12.414 -2.898 1 98.88 103 PHE A C 1
ATOM 801 O O . PHE A 1 103 ? 6.914 -12.469 -1.744 1 98.88 103 PHE A O 1
ATOM 808 N N . VAL A 1 104 ? 7.125 -12.922 -3.947 1 98.88 104 VAL A N 1
ATOM 809 C CA . VAL A 1 104 ? 8.203 -13.891 -3.764 1 98.88 104 VAL A CA 1
ATOM 810 C C . VAL A 1 104 ? 9.469 -13.383 -4.453 1 98.88 104 VAL A C 1
ATOM 812 O O . VAL A 1 104 ? 9.445 -13.031 -5.633 1 98.88 104 VAL A O 1
ATOM 815 N N . PHE A 1 105 ? 10.539 -13.281 -3.746 1 98.69 105 PHE A N 1
ATOM 816 C CA . PHE A 1 105 ? 11.844 -12.992 -4.32 1 98.69 105 PHE A CA 1
ATOM 817 C C . PHE A 1 105 ? 12.953 -13.617 -3.479 1 98.69 105 PHE A C 1
ATOM 819 O O . PHE A 1 105 ? 12.688 -14.234 -2.449 1 98.69 105 PHE A O 1
ATOM 826 N N . CYS A 1 106 ? 14.18 -13.578 -3.963 1 98.5 106 CYS A N 1
ATOM 827 C CA . CYS A 1 106 ? 15.305 -14.234 -3.305 1 98.5 106 CYS A CA 1
ATOM 828 C C . CYS A 1 106 ? 16 -13.281 -2.334 1 98.5 106 CYS A C 1
ATOM 830 O O . CYS A 1 106 ? 15.43 -12.258 -1.955 1 98.5 106 CYS A O 1
ATOM 832 N N . ASN A 1 107 ? 17.109 -13.625 -1.849 1 98.25 107 ASN A N 1
ATOM 833 C CA . ASN A 1 107 ? 17.844 -12.93 -0.793 1 98.25 107 ASN A CA 1
ATOM 834 C C . ASN A 1 107 ? 18.016 -11.453 -1.113 1 98.25 107 ASN A C 1
ATOM 836 O O . ASN A 1 107 ? 18.266 -11.086 -2.266 1 98.25 107 ASN A O 1
ATOM 840 N N . LEU A 1 108 ? 17.891 -10.648 -0.096 1 97.31 108 LEU A N 1
ATOM 841 C CA . LEU A 1 108 ? 18.109 -9.211 -0.221 1 97.31 108 LEU A CA 1
ATOM 842 C C . LEU A 1 108 ? 19.609 -8.898 -0.288 1 97.31 108 LEU A C 1
ATOM 844 O O . LEU A 1 108 ? 20.406 -9.547 0.387 1 97.31 108 LEU A O 1
ATOM 848 N N . THR A 1 109 ? 19.922 -7.902 -1.046 1 95 109 THR A N 1
ATOM 849 C CA . THR A 1 109 ? 21.344 -7.613 -1.229 1 95 109 THR A CA 1
ATOM 850 C C . THR A 1 109 ? 21.641 -6.164 -0.859 1 95 109 THR A C 1
ATOM 852 O O . THR A 1 109 ? 22.812 -5.777 -0.776 1 95 109 THR A O 1
ATOM 855 N N . LYS A 1 110 ? 20.641 -5.301 -0.695 1 93 110 LYS A N 1
ATOM 856 C CA . LYS A 1 110 ? 20.828 -3.883 -0.409 1 93 110 LYS A CA 1
ATOM 857 C C . LYS A 1 110 ? 20.234 -3.508 0.941 1 93 110 LYS A C 1
ATOM 859 O O . LYS A 1 110 ? 19.203 -4.07 1.349 1 93 110 LYS A O 1
ATOM 864 N N . GLU A 1 111 ? 20.797 -2.572 1.552 1 88.44 111 GLU A N 1
ATOM 865 C CA . GLU A 1 111 ? 20.328 -2.119 2.857 1 88.44 111 GLU A CA 1
ATOM 866 C C . GLU A 1 111 ? 18.938 -1.488 2.758 1 88.44 111 GLU A C 1
ATOM 868 O O . GLU A 1 111 ? 18.094 -1.706 3.625 1 88.44 111 GLU A O 1
ATOM 873 N N . ASP A 1 112 ? 18.781 -0.687 1.753 1 89.88 112 ASP A N 1
ATOM 874 C CA . ASP A 1 112 ? 17.484 -0.036 1.602 1 89.88 112 ASP A CA 1
ATOM 875 C C . ASP A 1 112 ? 16.375 -1.063 1.374 1 89.88 112 ASP A C 1
ATOM 877 O O . ASP A 1 112 ? 15.25 -0.881 1.837 1 89.88 112 ASP A O 1
ATOM 881 N N . GLN A 1 113 ? 16.688 -2.158 0.73 1 94.5 113 GLN A N 1
ATOM 882 C CA . GLN A 1 113 ? 15.727 -3.24 0.583 1 94.5 113 GLN A CA 1
ATOM 883 C C . GLN A 1 113 ? 15.289 -3.775 1.944 1 94.5 113 GLN A C 1
ATOM 885 O O . GLN A 1 113 ? 14.094 -4.008 2.172 1 94.5 113 GLN A O 1
ATOM 890 N N . ARG A 1 114 ? 16.234 -3.93 2.773 1 95.12 114 ARG A N 1
ATOM 891 C CA . ARG A 1 114 ? 15.977 -4.566 4.062 1 95.12 114 ARG A CA 1
ATOM 892 C C . ARG A 1 114 ? 14.938 -3.787 4.859 1 95.12 114 ARG A C 1
ATOM 894 O O . ARG A 1 114 ? 13.977 -4.367 5.379 1 95.12 114 ARG A O 1
ATOM 901 N N . ILE A 1 115 ? 15.094 -2.52 4.934 1 94.75 115 ILE A N 1
ATOM 902 C CA . ILE A 1 115 ? 14.18 -1.702 5.73 1 94.75 115 ILE A CA 1
ATOM 903 C C . ILE A 1 115 ? 12.797 -1.69 5.086 1 94.75 115 ILE A C 1
ATOM 905 O O . ILE A 1 115 ? 11.789 -1.896 5.766 1 94.75 115 ILE A O 1
ATOM 909 N N . LEU A 1 116 ? 12.734 -1.456 3.785 1 95.56 116 LEU A N 1
ATOM 910 C CA . LEU A 1 116 ? 11.461 -1.335 3.086 1 95.56 116 LEU A CA 1
ATOM 911 C C . LEU A 1 116 ? 10.711 -2.662 3.092 1 95.56 116 LEU A C 1
ATOM 913 O O . LEU A 1 116 ? 9.5 -2.695 3.32 1 95.56 116 LEU A O 1
ATOM 917 N N . ILE A 1 117 ? 11.414 -3.754 2.881 1 97.94 117 ILE A N 1
ATOM 918 C CA . ILE A 1 117 ? 10.797 -5.074 2.869 1 97.94 117 ILE A CA 1
ATOM 919 C C . ILE A 1 117 ? 10.328 -5.441 4.277 1 97.94 117 ILE A C 1
ATOM 921 O O . ILE A 1 117 ? 9.258 -6.023 4.453 1 97.94 117 ILE A O 1
ATOM 925 N N . ALA A 1 118 ? 11.164 -5.133 5.281 1 97.62 118 ALA A N 1
ATOM 926 C CA . ALA A 1 118 ? 10.758 -5.371 6.664 1 97.62 118 ALA A CA 1
ATOM 927 C C . ALA A 1 118 ? 9.453 -4.656 6.984 1 97.62 118 ALA A C 1
ATOM 929 O O . ALA A 1 118 ? 8.57 -5.227 7.629 1 97.62 118 ALA A O 1
ATOM 930 N N . LEU A 1 119 ? 9.305 -3.439 6.531 1 97.12 119 LEU A N 1
ATOM 931 C CA . LEU A 1 119 ? 8.078 -2.682 6.754 1 97.12 119 LEU A CA 1
ATOM 932 C C . LEU A 1 119 ? 6.898 -3.334 6.043 1 97.12 119 LEU A C 1
ATOM 934 O O . LEU A 1 119 ? 5.797 -3.408 6.594 1 97.12 119 LEU A O 1
ATOM 938 N N . GLU A 1 120 ? 7.105 -3.779 4.816 1 97.94 120 GLU A N 1
ATOM 939 C CA . GLU A 1 120 ? 6.055 -4.492 4.09 1 97.94 120 GLU A CA 1
ATOM 940 C C . GLU A 1 120 ? 5.621 -5.746 4.84 1 97.94 120 GLU A C 1
ATOM 942 O O . GLU A 1 120 ? 4.43 -6.043 4.926 1 97.94 120 GLU A O 1
ATOM 947 N N . ILE A 1 121 ? 6.625 -6.465 5.387 1 98.25 121 ILE A N 1
ATOM 948 C CA . ILE A 1 121 ? 6.32 -7.68 6.137 1 98.25 121 ILE A CA 1
ATOM 949 C C . ILE A 1 121 ? 5.516 -7.328 7.383 1 98.25 121 ILE A C 1
ATOM 951 O O . ILE A 1 121 ? 4.5 -7.965 7.676 1 98.25 121 ILE A O 1
ATOM 955 N N . MET A 1 122 ? 5.941 -6.336 8.055 1 97.56 122 MET A N 1
ATOM 956 C CA . MET A 1 122 ? 5.301 -5.941 9.305 1 97.56 122 MET A CA 1
ATOM 957 C C . MET A 1 122 ? 3.854 -5.52 9.07 1 97.56 122 MET A C 1
ATOM 959 O O . MET A 1 122 ? 2.973 -5.812 9.875 1 97.56 122 MET A O 1
ATOM 963 N N . LEU A 1 123 ? 3.631 -4.855 7.961 1 97.25 123 LEU A N 1
ATOM 964 C CA . LEU A 1 123 ? 2.303 -4.301 7.727 1 97.25 123 LEU A CA 1
ATOM 965 C C . LEU A 1 123 ? 1.4 -5.32 7.039 1 97.25 123 LEU A C 1
ATOM 967 O O . LEU A 1 123 ? 0.241 -5.488 7.426 1 97.25 123 LEU A O 1
ATOM 971 N N . TYR A 1 124 ? 1.92 -6.039 6.027 1 97.44 124 TYR A N 1
ATOM 972 C CA . TYR A 1 124 ? 1.046 -6.816 5.16 1 97.44 124 TYR A CA 1
ATOM 973 C C . TYR A 1 124 ? 1.264 -8.312 5.367 1 97.44 124 TYR A C 1
ATOM 975 O O . TYR A 1 124 ? 0.398 -9.125 5.031 1 97.44 124 TYR A O 1
ATOM 983 N N . ASN A 1 125 ? 2.492 -8.734 5.816 1 97.5 125 ASN A N 1
ATOM 984 C CA . ASN A 1 125 ? 2.848 -10.133 6.02 1 97.5 125 ASN A CA 1
ATOM 985 C C . ASN A 1 125 ? 2.588 -10.969 4.77 1 97.5 125 ASN A C 1
ATOM 987 O O . ASN A 1 125 ? 2.018 -12.055 4.852 1 97.5 125 ASN A O 1
ATOM 991 N N . ASP A 1 126 ? 2.979 -10.391 3.654 1 98.31 126 ASP A N 1
ATOM 992 C CA . ASP A 1 126 ? 2.691 -11.062 2.389 1 98.31 126 ASP A CA 1
ATOM 993 C C . ASP A 1 126 ? 3.963 -11.242 1.562 1 98.31 126 ASP A C 1
ATOM 995 O O . ASP A 1 126 ? 3.918 -11.211 0.331 1 98.31 126 ASP A O 1
ATOM 999 N N . ILE A 1 127 ? 5.098 -11.359 2.234 1 98.56 127 ILE A N 1
ATOM 1000 C CA . ILE A 1 127 ? 6.371 -11.477 1.536 1 98.56 127 ILE A CA 1
ATOM 1001 C C . ILE A 1 127 ? 7 -12.836 1.844 1 98.56 127 ILE A C 1
ATOM 1003 O O . ILE A 1 127 ? 6.988 -13.289 2.992 1 98.56 127 ILE A O 1
ATOM 1007 N N . ILE A 1 128 ? 7.477 -13.5 0.847 1 98.75 128 ILE A N 1
ATOM 1008 C CA . ILE A 1 128 ? 8.336 -14.672 0.975 1 98.75 128 ILE A CA 1
ATOM 1009 C C . ILE A 1 128 ? 9.727 -14.352 0.438 1 98.75 128 ILE A C 1
ATOM 1011 O O . ILE A 1 128 ? 9.875 -13.93 -0.711 1 98.75 128 ILE A O 1
ATOM 1015 N N . ILE A 1 129 ? 10.68 -14.484 1.24 1 98.75 129 ILE A N 1
ATOM 1016 C CA . ILE A 1 129 ? 12.062 -14.367 0.8 1 98.75 129 ILE A CA 1
ATOM 1017 C C . ILE A 1 129 ? 12.703 -15.75 0.73 1 98.75 129 ILE A C 1
ATOM 1019 O O . ILE A 1 129 ? 12.914 -16.391 1.759 1 98.75 129 ILE A O 1
ATOM 1023 N N . LEU A 1 130 ? 12.984 -16.188 -0.428 1 98.62 130 LEU A N 1
ATOM 1024 C CA . LEU A 1 130 ? 13.594 -17.484 -0.68 1 98.62 130 LEU A CA 1
ATOM 1025 C C . LEU A 1 130 ? 15.094 -17.438 -0.426 1 98.62 130 LEU A C 1
ATOM 1027 O O . LEU A 1 130 ? 15.727 -16.391 -0.609 1 98.62 130 LEU A O 1
ATOM 1031 N N . ASN A 1 131 ? 15.688 -18.547 -0.031 1 97.44 131 ASN A N 1
ATOM 1032 C CA . ASN A 1 131 ? 17.141 -18.641 0.122 1 97.44 131 ASN A CA 1
ATOM 1033 C C . ASN A 1 131 ? 17.812 -18.969 -1.202 1 97.44 131 ASN A C 1
ATOM 1035 O O . ASN A 1 131 ? 18.234 -20.109 -1.424 1 97.44 131 ASN A O 1
ATOM 1039 N N . CYS A 1 132 ? 18 -18 -2.025 1 97.88 132 CYS A N 1
ATOM 1040 C CA . CYS A 1 132 ? 18.656 -18.125 -3.32 1 97.88 132 CYS A CA 1
ATOM 1041 C C . CYS A 1 132 ? 19.188 -16.781 -3.795 1 97.88 132 CYS A C 1
ATOM 1043 O O . CYS A 1 132 ? 18.844 -15.734 -3.232 1 97.88 132 CYS A O 1
ATOM 1045 N N . LYS A 1 133 ? 20.078 -16.875 -4.75 1 97.25 133 LYS A N 1
ATOM 1046 C CA . LYS A 1 133 ? 20.453 -15.672 -5.496 1 97.25 133 LYS A CA 1
ATOM 1047 C C . LYS A 1 133 ? 19.359 -15.305 -6.504 1 97.25 133 LYS A C 1
ATOM 1049 O O . LYS A 1 133 ? 18.812 -16.172 -7.184 1 97.25 133 LYS A O 1
ATOM 1054 N N . GLU A 1 134 ? 19.094 -14.016 -6.531 1 97.25 134 GLU A N 1
ATOM 1055 C CA . GLU A 1 134 ? 18.016 -13.57 -7.414 1 97.25 134 GLU A CA 1
ATOM 1056 C C . GLU A 1 134 ? 18.281 -14 -8.859 1 97.25 134 GLU A C 1
ATOM 1058 O O . GLU A 1 134 ? 19.422 -13.914 -9.336 1 97.25 134 GLU A O 1
ATOM 1063 N N . ASN A 1 135 ? 17.328 -14.57 -9.469 1 95.81 135 ASN A N 1
ATOM 1064 C CA . ASN A 1 135 ? 17.406 -15.047 -10.844 1 95.81 135 ASN A CA 1
ATOM 1065 C C . ASN A 1 135 ? 16.016 -15.18 -11.469 1 95.81 135 ASN A C 1
ATOM 1067 O O . ASN A 1 135 ? 15.016 -15.188 -10.758 1 95.81 135 ASN A O 1
ATOM 1071 N N . MET A 1 136 ? 15.938 -15.258 -12.742 1 92.06 136 MET A N 1
ATOM 1072 C CA . MET A 1 136 ? 14.672 -15.461 -13.445 1 92.06 136 MET A CA 1
ATOM 1073 C C . MET A 1 136 ? 14.523 -16.922 -13.883 1 92.06 136 MET A C 1
ATOM 1075 O O . MET A 1 136 ? 13.445 -17.5 -13.766 1 92.06 136 MET A O 1
ATOM 1079 N N . ASP A 1 137 ? 15.688 -17.484 -14.305 1 95.06 137 ASP A N 1
ATOM 1080 C CA . ASP A 1 137 ? 15.625 -18.781 -14.992 1 95.06 137 ASP A CA 1
ATOM 1081 C C . ASP A 1 137 ? 16.672 -19.75 -14.445 1 95.06 137 ASP A C 1
ATOM 1083 O O . ASP A 1 137 ? 17.156 -20.625 -15.172 1 95.06 137 ASP A O 1
ATOM 1087 N N . LYS A 1 138 ? 17.031 -19.484 -13.188 1 96.5 138 LYS A N 1
ATOM 1088 C CA . LYS A 1 138 ? 18.094 -20.312 -12.625 1 96.5 138 LYS A CA 1
ATOM 1089 C C . LYS A 1 138 ? 17.656 -20.922 -11.297 1 96.5 138 LYS A C 1
ATOM 1091 O O . LYS A 1 138 ? 18.422 -20.922 -10.328 1 96.5 138 LYS A O 1
ATOM 1096 N N . GLY A 1 139 ? 16.344 -21.312 -11.242 1 97.38 139 GLY A N 1
ATOM 1097 C CA . GLY A 1 139 ? 15.953 -22.172 -10.133 1 97.38 139 GLY A CA 1
ATOM 1098 C C . GLY A 1 139 ? 15.062 -21.484 -9.125 1 97.38 139 GLY A C 1
ATOM 1099 O O . GLY A 1 139 ? 14.617 -22.094 -8.156 1 97.38 139 GLY A O 1
ATOM 1100 N N . LYS A 1 140 ? 14.75 -20.203 -9.281 1 98.38 140 LYS A N 1
ATOM 1101 C CA . LYS A 1 140 ? 13.891 -19.484 -8.352 1 98.38 140 LYS A CA 1
ATOM 1102 C C . LYS A 1 140 ? 12.531 -20.172 -8.227 1 98.38 140 LYS A C 1
ATOM 1104 O O . LYS A 1 140 ? 11.992 -20.312 -7.125 1 98.38 140 LYS A O 1
ATOM 1109 N N . THR A 1 141 ? 11.992 -20.625 -9.367 1 98.38 141 THR A N 1
ATOM 1110 C CA . THR A 1 141 ? 10.695 -21.297 -9.375 1 98.38 141 THR A CA 1
ATOM 1111 C C . THR A 1 141 ? 10.758 -22.594 -8.586 1 98.38 141 THR A C 1
ATOM 1113 O O . THR A 1 141 ? 9.852 -22.891 -7.797 1 98.38 141 THR A O 1
ATOM 1116 N N . TYR A 1 142 ? 11.812 -23.344 -8.781 1 98.5 142 TYR A N 1
ATOM 1117 C CA . TYR A 1 142 ? 12 -24.562 -8 1 98.5 142 TYR A CA 1
ATOM 1118 C C . TYR A 1 142 ? 12.07 -24.25 -6.512 1 98.5 142 TYR A C 1
ATOM 1120 O O . TYR A 1 142 ? 11.406 -24.906 -5.699 1 98.5 142 TYR A O 1
ATOM 1128 N N . THR A 1 143 ? 12.883 -23.25 -6.168 1 98.56 143 TH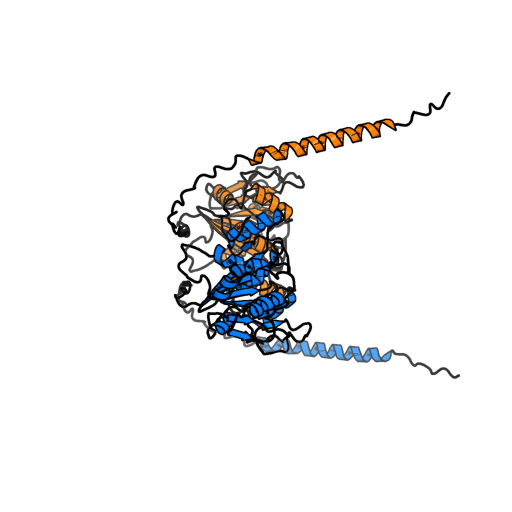R A N 1
ATOM 1129 C CA . THR A 1 143 ? 13.062 -22.891 -4.766 1 98.56 143 THR A CA 1
ATOM 1130 C C . THR A 1 143 ? 11.734 -22.469 -4.145 1 98.56 143 THR A C 1
ATOM 1132 O O . THR A 1 143 ? 11.445 -22.812 -2.996 1 98.56 143 THR A O 1
ATOM 1135 N N . TYR A 1 144 ? 10.969 -21.734 -4.926 1 98.81 144 TYR A N 1
ATOM 1136 C CA . TYR A 1 144 ? 9.656 -21.297 -4.457 1 98.81 144 TYR A CA 1
ATOM 1137 C C . TYR A 1 144 ? 8.789 -22.5 -4.082 1 98.81 144 TYR A C 1
ATOM 1139 O O . TYR A 1 144 ? 8.398 -22.656 -2.924 1 98.81 144 TYR A O 1
ATOM 1147 N N . PHE A 1 145 ? 8.578 -23.438 -4.945 1 98.81 145 PHE A N 1
ATOM 1148 C CA . PHE A 1 145 ? 7.672 -24.562 -4.711 1 98.81 145 PHE A CA 1
ATOM 1149 C C . PHE A 1 145 ? 8.234 -25.5 -3.652 1 98.81 145 PHE A C 1
ATOM 1151 O O . PHE A 1 145 ? 7.523 -25.906 -2.738 1 98.81 145 PHE A O 1
ATOM 1158 N N . SER A 1 146 ? 9.508 -25.781 -3.727 1 98.44 146 SER A N 1
ATOM 1159 C CA . SER A 1 146 ? 10.102 -26.797 -2.881 1 98.44 146 SER A CA 1
ATOM 1160 C C . SER A 1 146 ? 10.242 -26.328 -1.439 1 98.44 146 SER A C 1
ATOM 1162 O O . SER A 1 146 ? 10.367 -27.141 -0.52 1 98.44 146 SER A O 1
ATOM 1164 N N . SER A 1 147 ? 10.211 -24.984 -1.195 1 98.12 147 SER A N 1
ATOM 1165 C CA . SER A 1 147 ? 10.375 -24.453 0.155 1 98.12 147 SER A CA 1
ATOM 1166 C C . SER A 1 147 ? 9.047 -24.391 0.895 1 98.12 147 SER A C 1
ATOM 1168 O O . SER A 1 147 ? 9.016 -24.312 2.125 1 98.12 147 SER A O 1
ATOM 1170 N N . LEU A 1 148 ? 7.938 -24.422 0.19 1 97.94 148 LEU A N 1
ATOM 1171 C CA . LEU A 1 148 ? 6.625 -24.141 0.752 1 97.94 148 LEU A CA 1
ATOM 1172 C C . LEU A 1 148 ? 6.246 -25.172 1.81 1 97.94 148 LEU A C 1
ATOM 1174 O O . LEU A 1 148 ? 5.758 -24.812 2.885 1 97.94 148 LEU A O 1
ATOM 1178 N N . PRO A 1 149 ? 6.473 -26.531 1.568 1 96.62 149 PRO A N 1
ATOM 1179 C CA . PRO A 1 149 ? 6.043 -27.5 2.572 1 96.62 149 PRO A CA 1
ATOM 1180 C C . PRO A 1 149 ? 6.707 -27.281 3.93 1 96.62 149 PRO A C 1
ATOM 1182 O O . PRO A 1 149 ? 6.051 -27.406 4.969 1 96.62 149 PRO A O 1
ATOM 1185 N N . ASP A 1 150 ? 7.957 -26.906 3.904 1 94.62 150 ASP A N 1
ATOM 1186 C CA . ASP A 1 150 ? 8.656 -26.656 5.164 1 94.62 150 ASP A CA 1
ATOM 1187 C C . ASP A 1 150 ? 8.219 -25.328 5.781 1 94.62 150 ASP A C 1
ATOM 1189 O O . ASP A 1 150 ? 8.086 -25.219 7 1 94.62 150 ASP A O 1
ATOM 1193 N N . MET A 1 151 ? 8.008 -24.312 4.984 1 94.56 151 MET A N 1
ATOM 1194 C CA . MET A 1 151 ? 7.633 -22.984 5.438 1 94.56 151 MET A CA 1
ATOM 1195 C C . MET A 1 151 ? 6.258 -23 6.102 1 94.56 151 MET A C 1
ATOM 1197 O O . MET A 1 151 ? 6.016 -22.266 7.059 1 94.56 151 MET A O 1
ATOM 1201 N N . LEU A 1 152 ? 5.426 -23.828 5.52 1 93.19 152 LEU A N 1
ATOM 1202 C CA . LEU A 1 152 ? 4.027 -23.781 5.926 1 93.19 152 LEU A CA 1
ATOM 1203 C C . LEU A 1 152 ? 3.691 -24.922 6.875 1 93.19 152 LEU A C 1
ATOM 1205 O O . LEU A 1 152 ? 2.541 -25.062 7.293 1 93.19 152 LEU A O 1
ATOM 1209 N N . LYS A 1 153 ? 4.766 -25.656 7.145 1 80.88 153 LYS A N 1
ATOM 1210 C CA . LYS A 1 153 ? 4.57 -26.734 8.109 1 80.88 153 LYS A CA 1
ATOM 1211 C C . LYS A 1 153 ? 4.32 -26.188 9.508 1 80.88 153 LYS A C 1
ATOM 1213 O O . LYS A 1 153 ? 5.121 -25.406 10.023 1 80.88 153 LYS A O 1
ATOM 1218 N N . ASP A 1 154 ? 3.105 -25.719 9.703 1 68.69 154 ASP A N 1
ATOM 1219 C CA . ASP A 1 154 ? 2.805 -25.219 11.039 1 68.69 154 ASP A CA 1
ATOM 1220 C C . ASP A 1 154 ? 2.17 -26.312 11.906 1 68.69 154 ASP A C 1
ATOM 1222 O O . ASP A 1 154 ? 1.15 -26.891 11.523 1 68.69 154 ASP A O 1
ATOM 1226 N N . GLU A 1 155 ? 2.893 -26.656 12.883 1 57.81 155 GLU A N 1
ATOM 1227 C CA . GLU A 1 155 ? 2.393 -27.656 13.836 1 57.81 155 GLU A CA 1
ATOM 1228 C C . GLU A 1 155 ? 1.05 -27.219 14.422 1 57.81 155 GLU A C 1
ATOM 1230 O O . GLU A 1 155 ? 0.224 -28.062 14.773 1 57.81 155 GLU A O 1
ATOM 1235 N N . SER A 1 156 ? 0.838 -25.875 14.328 1 58.72 156 SER A N 1
ATOM 1236 C CA . SER A 1 156 ? -0.37 -25.406 14.992 1 58.72 156 SER A CA 1
ATOM 1237 C C . SER A 1 156 ? -1.511 -25.219 14 1 58.72 156 SER A C 1
ATOM 1239 O O . SER A 1 156 ? -2.65 -24.969 14.391 1 58.72 156 SER A O 1
ATOM 1241 N N . ASN A 1 157 ? -1.16 -25.25 12.742 1 61.59 157 ASN A N 1
ATOM 1242 C CA . ASN A 1 157 ? -2.201 -25.031 11.742 1 61.59 157 ASN A CA 1
ATOM 1243 C C . ASN A 1 157 ? -2.844 -26.359 11.32 1 61.59 157 ASN A C 1
ATOM 1245 O O . ASN A 1 157 ? -2.199 -27.188 10.68 1 61.59 157 ASN A O 1
ATOM 1249 N N . PRO A 1 158 ? -4.066 -26.438 11.672 1 64.88 158 PRO A N 1
ATOM 1250 C CA . PRO A 1 158 ? -4.75 -27.734 11.523 1 64.88 158 PRO A CA 1
ATOM 1251 C C . PRO A 1 158 ? -5.09 -28.047 10.07 1 64.88 158 PRO A C 1
ATOM 1253 O O . PRO A 1 158 ? -5.34 -29.203 9.734 1 64.88 158 PRO A O 1
ATOM 1256 N N . ALA A 1 159 ? -4.965 -26.953 9.227 1 74.38 159 ALA A N 1
ATOM 1257 C CA . ALA A 1 159 ? -5.422 -27.328 7.891 1 74.38 159 ALA A CA 1
ATOM 1258 C C . ALA A 1 159 ? -4.352 -28.109 7.141 1 74.38 159 ALA A C 1
ATOM 1260 O O . ALA A 1 159 ? -3.213 -27.656 7.016 1 74.38 159 ALA A O 1
ATOM 1261 N N . ASN A 1 160 ? -4.633 -29.328 6.898 1 82.75 160 ASN A N 1
ATOM 1262 C CA . ASN A 1 160 ? -3.789 -30.203 6.09 1 82.75 160 ASN A CA 1
ATOM 1263 C C . ASN A 1 160 ? -4.543 -30.75 4.879 1 82.75 160 ASN A C 1
ATOM 1265 O O . ASN A 1 160 ? -5.484 -31.531 5.023 1 82.75 160 ASN A O 1
ATOM 1269 N N . PRO A 1 161 ? -4.051 -30.281 3.66 1 91.25 161 PRO A N 1
ATOM 1270 C CA . PRO A 1 161 ? -2.914 -29.422 3.316 1 91.25 161 PRO A CA 1
ATOM 1271 C C . PRO A 1 161 ? -3.17 -27.953 3.643 1 91.25 161 PRO A C 1
ATOM 1273 O O . PRO A 1 161 ? -4.324 -27.531 3.744 1 91.25 161 PRO A O 1
ATOM 1276 N N . PRO A 1 162 ? -2.068 -27.219 3.816 1 93.88 162 PRO A N 1
ATOM 1277 C CA . PRO A 1 162 ? -2.264 -25.797 4.086 1 93.88 162 PRO A CA 1
ATOM 1278 C C . PRO A 1 162 ? -2.986 -25.078 2.949 1 93.88 162 PRO A C 1
ATOM 1280 O O . PRO A 1 162 ? -3.781 -24.156 3.199 1 93.88 162 PRO A O 1
ATOM 1283 N N . TYR A 1 163 ? -2.727 -25.547 1.751 1 96.25 163 TYR A N 1
ATOM 1284 C CA . TYR A 1 163 ? -3.418 -25.078 0.555 1 96.25 163 TYR A CA 1
ATOM 1285 C C . TYR A 1 163 ? -3.785 -26.234 -0.357 1 96.25 163 TYR A C 1
ATOM 1287 O O . TYR A 1 163 ? -3.088 -27.25 -0.388 1 96.25 163 TYR A O 1
ATOM 1295 N N . HIS A 1 164 ? -4.895 -26.078 -0.991 1 97.12 164 HIS A N 1
ATOM 1296 C CA . HIS A 1 164 ? -5.266 -27.062 -1.991 1 97.12 164 HIS A CA 1
ATOM 1297 C C . HIS A 1 164 ? -4.512 -26.844 -3.299 1 97.12 164 HIS A C 1
ATOM 1299 O O . HIS A 1 164 ? -4.125 -27.797 -3.973 1 97.12 164 HIS A O 1
ATOM 1305 N N . TYR A 1 165 ? -4.363 -25.578 -3.643 1 98.38 165 TYR A N 1
ATOM 1306 C CA . TYR A 1 165 ? -3.713 -25.188 -4.887 1 98.38 165 TYR A CA 1
ATOM 1307 C C . TYR A 1 165 ? -2.65 -24.125 -4.629 1 98.38 165 TYR A C 1
ATOM 1309 O O . TYR A 1 165 ? -2.822 -23.266 -3.762 1 98.38 165 TYR A O 1
ATOM 1317 N N . VAL A 1 166 ? -1.562 -24.188 -5.383 1 98.88 166 VAL A N 1
ATOM 1318 C CA . VAL A 1 166 ? -0.506 -23.172 -5.359 1 98.88 166 VAL A CA 1
ATOM 1319 C C . VAL A 1 166 ? -0.269 -22.641 -6.77 1 98.88 166 VAL A C 1
ATOM 1321 O O . VAL A 1 166 ? -0.117 -23.422 -7.719 1 98.88 166 VAL A O 1
ATOM 1324 N N . ILE A 1 167 ? -0.282 -21.344 -6.883 1 98.94 167 ILE A N 1
ATOM 1325 C CA . ILE A 1 167 ? -0.055 -20.672 -8.164 1 98.94 167 ILE A CA 1
ATOM 1326 C C . ILE A 1 167 ? 1.32 -20.016 -8.164 1 98.94 167 ILE A C 1
ATOM 1328 O O . ILE A 1 167 ? 1.722 -19.391 -7.168 1 98.94 167 ILE A O 1
ATOM 1332 N N . LYS A 1 168 ? 2.066 -20.219 -9.18 1 98.88 168 LYS A N 1
ATOM 1333 C CA . LYS A 1 168 ? 3.145 -19.312 -9.578 1 98.88 168 LYS A CA 1
ATOM 1334 C C . LYS A 1 168 ? 2.65 -18.281 -10.578 1 98.88 168 LYS A C 1
ATOM 1336 O O . LYS A 1 168 ? 2.129 -18.625 -11.641 1 98.88 168 LYS A O 1
ATOM 1341 N N . GLY A 1 169 ? 2.74 -17.031 -10.25 1 98.56 169 GLY A N 1
ATOM 1342 C CA . GLY A 1 169 ? 2.328 -15.961 -11.148 1 98.56 169 GLY A CA 1
ATOM 1343 C C . GLY A 1 169 ? 3.408 -14.922 -11.383 1 98.56 169 GLY A C 1
ATOM 1344 O O . GLY A 1 169 ? 4.305 -14.758 -10.547 1 98.56 169 GLY A O 1
ATOM 1345 N N . ASP A 1 170 ? 3.332 -14.219 -12.523 1 98.12 170 ASP A N 1
ATOM 1346 C CA . ASP A 1 170 ? 4.203 -13.086 -12.82 1 98.12 170 ASP A CA 1
ATOM 1347 C C . ASP A 1 170 ? 3.613 -11.781 -12.281 1 98.12 170 ASP A C 1
ATOM 1349 O O . ASP A 1 170 ? 2.396 -11.656 -12.133 1 98.12 170 ASP A O 1
ATOM 1353 N N . ASP A 1 171 ? 4.477 -10.773 -12.062 1 98.19 171 ASP A N 1
ATOM 1354 C CA . ASP A 1 171 ? 3.979 -9.547 -11.453 1 98.19 171 ASP A CA 1
ATOM 1355 C C . ASP A 1 171 ? 3.414 -8.602 -12.516 1 98.19 171 ASP A C 1
ATOM 1357 O O . ASP A 1 171 ? 3.014 -7.477 -12.203 1 98.19 171 ASP A O 1
ATOM 1361 N N . ASP A 1 172 ? 3.367 -9.094 -13.836 1 98.38 172 ASP A N 1
ATOM 1362 C CA . ASP A 1 172 ? 2.662 -8.352 -14.883 1 98.38 172 ASP A CA 1
ATOM 1363 C C . ASP A 1 172 ? 1.401 -9.094 -15.32 1 98.38 172 ASP A C 1
ATOM 1365 O O . ASP A 1 172 ? 0.903 -8.875 -16.422 1 98.38 172 ASP A O 1
ATOM 1369 N N . THR A 1 173 ? 0.948 -10.023 -14.5 1 98.69 173 THR A N 1
ATOM 1370 C CA . THR A 1 173 ? -0.287 -10.758 -14.758 1 98.69 173 THR A CA 1
ATOM 1371 C C . THR A 1 173 ? -1.391 -10.312 -13.805 1 98.69 173 THR A C 1
ATOM 1373 O O . THR A 1 173 ? -1.167 -10.188 -12.602 1 98.69 173 THR A O 1
ATOM 1376 N N . TYR A 1 174 ? -2.572 -9.984 -14.352 1 98.75 174 TYR A N 1
ATOM 1377 C CA . TYR A 1 174 ? -3.773 -9.672 -13.586 1 98.75 174 TYR A CA 1
ATOM 1378 C C . TYR A 1 174 ? -4.66 -10.898 -13.438 1 98.75 174 TYR A C 1
ATOM 1380 O O . TYR A 1 174 ? -5.227 -11.383 -14.422 1 98.75 174 TYR A O 1
ATOM 1388 N N . PHE A 1 175 ? -4.832 -11.414 -12.203 1 98.75 175 PHE A N 1
ATOM 1389 C CA . PHE A 1 175 ? -5.766 -12.5 -11.93 1 98.75 175 PHE A CA 1
ATOM 1390 C C . PHE A 1 175 ? -7.102 -11.953 -11.438 1 98.75 175 PHE A C 1
ATOM 1392 O O . PHE A 1 175 ? -7.145 -11.141 -10.516 1 98.75 175 PHE A O 1
ATOM 1399 N N . ARG A 1 176 ? -8.148 -12.297 -12.039 1 98.62 176 ARG A N 1
ATOM 1400 C CA . ARG A 1 176 ? -9.484 -12.094 -11.492 1 98.62 176 ARG A CA 1
ATOM 1401 C C . ARG A 1 176 ? -9.875 -13.234 -10.555 1 98.62 176 ARG A C 1
ATOM 1403 O O . ARG A 1 176 ? -10.258 -14.312 -11.016 1 98.62 176 ARG A O 1
ATOM 1410 N N . LEU A 1 177 ? -9.781 -13 -9.289 1 98.44 177 LEU A N 1
ATOM 1411 C CA . LEU A 1 177 ? -9.789 -14.031 -8.258 1 98.44 177 LEU A CA 1
ATOM 1412 C C . LEU A 1 177 ? -11.125 -14.766 -8.234 1 98.44 177 LEU A C 1
ATOM 1414 O O . LEU A 1 177 ? -11.164 -15.992 -8.148 1 98.44 177 LEU A O 1
ATOM 1418 N N . PRO A 1 178 ? -12.289 -14.047 -8.328 1 97.69 178 PRO A N 1
ATOM 1419 C CA . PRO A 1 178 ? -13.555 -14.789 -8.336 1 97.69 178 PRO A CA 1
ATOM 1420 C C . PRO A 1 178 ? -13.656 -15.758 -9.516 1 97.69 178 PRO A C 1
ATOM 1422 O O . PRO A 1 178 ? -14.133 -16.891 -9.352 1 97.69 178 PRO A O 1
ATOM 1425 N N . LYS A 1 179 ? -13.211 -15.32 -10.695 1 98.19 179 LYS A N 1
ATOM 1426 C CA . LYS A 1 179 ? -13.258 -16.188 -11.875 1 98.19 179 LYS A CA 1
ATOM 1427 C C . LYS A 1 179 ? -12.305 -17.359 -11.734 1 98.19 179 LYS A C 1
ATOM 1429 O O . LYS A 1 179 ? -12.602 -18.469 -12.203 1 98.19 179 LYS A O 1
ATOM 1434 N N . LEU A 1 180 ? -11.156 -17.078 -11.117 1 98.56 180 LEU A N 1
ATOM 1435 C CA . LEU A 1 180 ? -10.219 -18.156 -10.836 1 98.56 180 LEU A CA 1
ATOM 1436 C C . LEU A 1 180 ? -10.859 -19.219 -9.961 1 98.56 180 LEU A C 1
ATOM 1438 O O . LEU A 1 180 ? -10.797 -20.422 -10.273 1 98.56 180 LEU A O 1
ATOM 1442 N N . VAL A 1 181 ? -11.531 -18.844 -8.914 1 98.06 181 VAL A N 1
ATOM 1443 C CA . VAL A 1 181 ? -12.172 -19.766 -7.977 1 98.06 181 VAL A CA 1
ATOM 1444 C C . VAL A 1 181 ? -13.281 -20.531 -8.688 1 98.06 181 VAL A C 1
ATOM 1446 O O . VAL A 1 181 ? -13.367 -21.766 -8.562 1 98.06 181 VAL A O 1
ATOM 1449 N N . GLU A 1 182 ? -14.07 -19.828 -9.477 1 97.5 182 GLU A N 1
ATOM 1450 C CA . GLU A 1 182 ? -15.141 -20.469 -10.242 1 97.5 182 GLU A CA 1
ATOM 1451 C C . GLU A 1 182 ? -14.586 -21.547 -11.156 1 97.5 182 GLU A C 1
ATOM 1453 O O . GLU A 1 182 ? -15.172 -22.625 -11.273 1 97.5 182 GLU A O 1
ATOM 1458 N N . SER A 1 183 ? -13.492 -21.281 -11.734 1 97.75 183 SER A N 1
ATOM 1459 C CA . SER A 1 183 ? -12.898 -22.219 -12.688 1 97.75 183 SER A CA 1
ATOM 1460 C C . SER A 1 183 ? -12.312 -23.438 -11.977 1 97.75 183 SER A C 1
ATOM 1462 O O . SER A 1 183 ? -12.211 -24.516 -12.562 1 97.75 183 SER A O 1
ATOM 1464 N N . LEU A 1 184 ? -11.93 -23.281 -10.703 1 97.5 184 LEU A N 1
ATOM 1465 C CA . LEU A 1 184 ? -11.25 -24.328 -9.961 1 97.5 184 LEU A CA 1
ATOM 1466 C C . LEU A 1 184 ? -12.258 -25.234 -9.258 1 97.5 184 LEU A C 1
ATOM 1468 O O . LEU A 1 184 ? -11.953 -26.391 -8.938 1 97.5 184 LEU A O 1
ATOM 1472 N N . MET A 1 185 ? -13.477 -24.812 -9.023 1 95.62 185 MET A N 1
ATOM 1473 C CA . MET A 1 185 ? -14.477 -25.5 -8.211 1 95.62 185 MET A CA 1
ATOM 1474 C C . MET A 1 185 ? -14.75 -26.891 -8.742 1 95.62 185 MET A C 1
ATOM 1476 O O . MET A 1 185 ? -14.828 -27.859 -7.965 1 95.62 185 MET A O 1
ATOM 1480 N N . PRO A 1 186 ? -14.867 -27.094 -10.031 1 96 186 PRO A N 1
ATOM 1481 C CA . PRO A 1 186 ? -15.203 -28.422 -10.539 1 96 186 PRO A CA 1
ATOM 1482 C C . PRO A 1 186 ? -13.969 -29.297 -10.734 1 96 186 PRO A C 1
ATOM 1484 O O . PRO A 1 186 ? -14.094 -30.453 -11.148 1 96 186 PRO A O 1
ATOM 1487 N N . LEU A 1 187 ? -12.766 -28.812 -10.469 1 97.38 187 LEU A N 1
ATOM 1488 C CA . LEU A 1 187 ? -11.539 -29.516 -10.836 1 97.38 187 LEU A CA 1
ATOM 1489 C C . LEU A 1 187 ? -11.023 -30.344 -9.672 1 97.38 187 LEU A C 1
ATOM 1491 O O . LEU A 1 187 ? -11.336 -30.062 -8.516 1 97.38 187 LEU A O 1
ATOM 1495 N N . PRO A 1 188 ? -10.234 -31.344 -9.992 1 96.75 188 PRO A N 1
ATOM 1496 C CA . PRO A 1 188 ? -9.672 -32.188 -8.93 1 96.75 188 PRO A CA 1
ATOM 1497 C C . PRO A 1 188 ? -8.703 -31.406 -8.031 1 96.75 188 PRO A C 1
ATOM 1499 O O . PRO A 1 188 ? -8.016 -30.5 -8.492 1 96.75 188 PRO A O 1
ATOM 1502 N N . ARG A 1 189 ? -8.57 -31.891 -6.836 1 95.5 189 ARG A N 1
ATOM 1503 C CA . ARG A 1 189 ? -7.668 -31.25 -5.875 1 95.5 189 ARG A CA 1
ATOM 1504 C C . ARG A 1 189 ? -6.359 -32.031 -5.762 1 95.5 189 ARG A C 1
ATOM 1506 O O . ARG A 1 189 ? -5.531 -31.734 -4.898 1 95.5 189 ARG A O 1
ATOM 1513 N N . GLU A 1 190 ? -6.203 -33 -6.645 1 97.31 190 GLU A N 1
ATOM 1514 C CA . GLU A 1 190 ? -5.016 -33.844 -6.633 1 97.31 190 GLU A CA 1
ATOM 1515 C C . GLU A 1 190 ? -4.406 -33.969 -8.031 1 97.31 190 GLU A C 1
ATOM 1517 O O . GLU A 1 190 ? -5.133 -34.094 -9.023 1 97.31 190 GLU A O 1
ATOM 1522 N N . ASP A 1 191 ? -3.104 -33.969 -8.016 1 98.62 191 ASP A N 1
ATOM 1523 C CA . ASP A 1 191 ? -2.314 -34.156 -9.227 1 98.62 191 ASP A CA 1
ATOM 1524 C C . ASP A 1 191 ? -2.809 -33.281 -10.359 1 98.62 191 ASP A C 1
ATOM 1526 O O . ASP A 1 191 ? -2.951 -33.719 -11.5 1 98.62 191 ASP A O 1
ATOM 1530 N N . LEU A 1 192 ? -3.127 -32.031 -10.031 1 98.81 192 LEU A N 1
ATOM 1531 C CA . LEU A 1 192 ? -3.684 -31.094 -10.984 1 98.81 192 LEU A CA 1
ATOM 1532 C C . LEU A 1 192 ? -2.613 -30.125 -11.477 1 98.81 192 LEU A C 1
ATOM 1534 O O . LEU A 1 192 ? -1.812 -29.609 -10.688 1 98.81 192 LEU A O 1
ATOM 1538 N N . TYR A 1 193 ? -2.551 -29.938 -12.742 1 98.88 193 TYR A N 1
ATOM 1539 C CA . TYR A 1 193 ? -1.757 -28.922 -13.445 1 98.88 193 TYR A CA 1
ATOM 1540 C C . TYR A 1 193 ? -2.639 -28.062 -14.336 1 98.88 193 TYR A C 1
ATOM 1542 O O . TYR A 1 193 ? -3.248 -28.547 -15.289 1 98.88 193 TYR A O 1
ATOM 1550 N N . TYR A 1 194 ? -2.82 -26.797 -13.953 1 98.75 194 TYR A N 1
ATOM 1551 C CA . TYR A 1 194 ? -3.768 -25.828 -14.508 1 98.75 194 TYR A CA 1
ATOM 1552 C C . TYR A 1 194 ? -3.045 -24.625 -15.094 1 98.75 194 TYR A C 1
ATOM 1554 O O . TYR A 1 194 ? -2.131 -24.078 -14.469 1 98.75 194 TYR A O 1
ATOM 1562 N N . GLY A 1 195 ? -3.375 -24.172 -16.312 1 98.62 195 GLY A N 1
ATOM 1563 C CA . GLY A 1 195 ? -2.791 -22.969 -16.875 1 98.62 195 GLY A CA 1
ATOM 1564 C C . GLY A 1 195 ? -3.092 -22.781 -18.344 1 98.62 195 GLY A C 1
ATOM 1565 O O . GLY A 1 195 ? -4.094 -23.297 -18.859 1 98.62 195 GLY A O 1
ATOM 1566 N N . TYR A 1 196 ? -2.352 -21.906 -18.953 1 98.31 196 TYR A N 1
ATOM 1567 C CA . TYR A 1 196 ? -2.367 -21.656 -20.391 1 98.31 196 TYR A CA 1
ATOM 1568 C C . TYR A 1 196 ? -1.354 -22.531 -21.109 1 98.31 196 TYR A C 1
ATOM 1570 O O . TYR A 1 196 ? -0.146 -22.312 -21 1 98.31 196 TYR A O 1
ATOM 1578 N N . VAL A 1 197 ? -1.858 -23.453 -21.969 1 97.88 197 VAL A N 1
ATOM 1579 C CA . VAL A 1 197 ? -0.989 -24.453 -22.562 1 97.88 197 VAL A CA 1
ATOM 1580 C C . VAL A 1 197 ? -0.141 -23.828 -23.656 1 97.88 197 VAL A C 1
ATOM 1582 O O . VAL A 1 197 ? -0.637 -23.016 -24.438 1 97.88 197 VAL A O 1
ATOM 1585 N N . VAL A 1 198 ? 1.066 -24.219 -23.688 1 97.19 198 VAL A N 1
ATOM 1586 C CA . VAL A 1 198 ? 2.008 -23.844 -24.75 1 97.19 198 VAL A CA 1
ATOM 1587 C C . VAL A 1 198 ? 2.344 -25.078 -25.578 1 97.19 198 VAL A C 1
ATOM 1589 O O . VAL A 1 198 ? 2.568 -26.172 -25.047 1 97.19 198 VAL A O 1
ATOM 1592 N N . PRO A 1 199 ? 2.385 -24.906 -26.906 1 96.75 199 PRO A N 1
ATOM 1593 C CA . PRO A 1 199 ? 2.371 -23.672 -27.672 1 96.75 199 PRO A CA 1
ATOM 1594 C C . PRO A 1 199 ? 0.985 -23.031 -27.75 1 96.75 199 PRO A C 1
ATOM 1596 O O . PRO A 1 199 ? -0.023 -23.719 -27.547 1 96.75 199 PRO A O 1
ATOM 1599 N N . CYS A 1 200 ? 0.917 -21.781 -28.078 1 95.81 200 CYS A N 1
ATOM 1600 C CA . CYS A 1 200 ? -0.258 -20.938 -27.984 1 95.81 200 CYS A CA 1
ATOM 1601 C C . CYS A 1 200 ? -1.405 -21.469 -28.828 1 95.81 200 CYS A C 1
ATOM 1603 O O . CYS A 1 200 ? -2.562 -21.438 -28.406 1 95.81 200 CYS A O 1
ATOM 1605 N N . PRO A 1 201 ? -1.125 -22.078 -29.953 1 94.25 201 PRO A N 1
ATOM 1606 C CA . PRO A 1 201 ? -2.246 -22.562 -30.766 1 94.25 201 PRO A CA 1
ATOM 1607 C C . PRO A 1 201 ? -2.83 -23.875 -30.266 1 94.25 201 PRO A C 1
ATOM 1609 O O . PRO A 1 201 ? -3.918 -24.266 -30.688 1 94.25 201 PRO A O 1
ATOM 1612 N N . SER A 1 202 ? -2.143 -24.578 -29.438 1 96.06 202 SER A N 1
ATOM 1613 C CA . SER A 1 202 ? -2.6 -25.891 -28.984 1 96.06 202 SER A CA 1
ATOM 1614 C C . SER A 1 202 ? -3.684 -25.75 -27.906 1 96.06 202 SER A C 1
ATOM 1616 O O . SER A 1 202 ? -3.613 -24.875 -27.047 1 96.06 202 SER A O 1
ATOM 1618 N N . MET A 1 203 ? -4.684 -26.641 -27.953 1 96.62 203 MET A N 1
ATOM 1619 C CA . MET A 1 203 ? -5.727 -26.719 -26.938 1 96.62 203 MET A CA 1
ATOM 1620 C C . MET A 1 203 ? -5.555 -27.953 -26.062 1 96.62 203 MET A C 1
ATOM 1622 O O . MET A 1 203 ? -6.27 -28.125 -25.062 1 96.62 203 MET A O 1
ATOM 1626 N N . ASP A 1 204 ? -4.578 -28.812 -26.406 1 97 204 ASP A N 1
ATOM 1627 C CA . ASP A 1 204 ? -4.32 -30.047 -25.672 1 97 204 ASP A CA 1
ATOM 1628 C C . ASP A 1 204 ? -3.537 -29.766 -24.391 1 97 204 ASP A C 1
ATOM 1630 O O . ASP A 1 204 ? -2.359 -29.406 -24.438 1 97 204 ASP A O 1
ATOM 1634 N N . PRO A 1 205 ? -4.141 -30.031 -23.266 1 96.25 205 PRO A N 1
ATOM 1635 C CA . PRO A 1 205 ? -3.461 -29.719 -22 1 96.25 205 PRO A CA 1
ATOM 1636 C C . PRO A 1 205 ? -2.244 -30.594 -21.75 1 96.25 205 PRO A C 1
ATOM 1638 O O . PRO A 1 205 ? -1.445 -30.312 -20.859 1 96.25 205 PRO A O 1
ATOM 1641 N N . PHE A 1 206 ? -1.984 -31.609 -22.594 1 96 206 PHE A N 1
ATOM 1642 C CA . PHE A 1 206 ? -0.918 -32.562 -22.344 1 96 206 PHE A CA 1
ATOM 1643 C C . PHE A 1 206 ? 0.258 -32.312 -23.281 1 96 206 PHE A C 1
ATOM 1645 O O . PHE A 1 206 ? 1.266 -33.031 -23.219 1 96 206 PHE A O 1
ATOM 1652 N N . VAL A 1 207 ? 0.208 -31.391 -24.125 1 91.75 207 VAL A N 1
ATOM 1653 C CA . VAL A 1 207 ? 1.208 -31.266 -25.172 1 91.75 207 VAL A CA 1
ATOM 1654 C C . VAL A 1 207 ? 2.531 -30.797 -24.578 1 91.75 207 VAL A C 1
ATOM 1656 O O . VAL A 1 207 ? 3.576 -31.422 -24.797 1 91.75 207 VAL A O 1
ATOM 1659 N N . HIS A 1 208 ? 2.703 -29.734 -24 1 93.5 208 HIS A N 1
ATOM 1660 C CA . HIS A 1 208 ? 3.984 -29.25 -23.5 1 93.5 208 HIS A CA 1
ATOM 1661 C C . HIS A 1 208 ? 3.863 -28.766 -22.062 1 93.5 208 HIS A C 1
ATOM 1663 O O . HIS A 1 208 ? 3.885 -29.562 -21.125 1 93.5 208 HIS A O 1
ATOM 1669 N N . TYR A 1 209 ? 3.748 -27.594 -21.906 1 98.19 209 TYR A N 1
ATOM 1670 C CA . TYR A 1 209 ? 3.736 -27.047 -20.547 1 98.19 209 TYR A CA 1
ATOM 1671 C C . TYR A 1 209 ? 2.775 -25.859 -20.453 1 98.19 209 TYR A C 1
ATOM 1673 O O . TYR A 1 209 ? 2.203 -25.438 -21.453 1 98.19 209 TYR A O 1
ATOM 1681 N N . MET A 1 210 ? 2.428 -25.453 -19.219 1 98.56 210 MET A N 1
ATOM 1682 C CA . MET A 1 210 ? 1.601 -24.281 -18.984 1 98.56 210 MET A CA 1
ATOM 1683 C C . MET A 1 210 ? 2.453 -23.016 -18.953 1 98.56 210 MET A C 1
ATOM 1685 O O . MET A 1 210 ? 3.535 -23 -18.359 1 98.56 210 MET A O 1
ATOM 1689 N N . SER A 1 211 ? 1.982 -21.953 -19.484 1 97.94 211 SER A N 1
ATOM 1690 C CA . SER A 1 211 ? 2.686 -20.688 -19.703 1 97.94 211 SER A CA 1
ATOM 1691 C C . SER A 1 211 ? 3.121 -20.062 -18.375 1 97.94 211 SER A C 1
ATOM 1693 O O . SER A 1 211 ? 2.396 -20.125 -17.391 1 97.94 211 SER A O 1
ATOM 1695 N N . GLY A 1 212 ? 4.199 -19.25 -18.453 1 97.62 212 GLY A N 1
ATOM 1696 C CA . GLY A 1 212 ? 4.789 -18.594 -17.297 1 97.62 212 GLY A CA 1
ATOM 1697 C C . GLY A 1 212 ? 3.951 -17.438 -16.797 1 97.62 212 GLY A C 1
ATOM 1698 O O . GLY A 1 212 ? 4.234 -16.875 -15.727 1 97.62 212 GLY A O 1
ATOM 1699 N N . MET A 1 213 ? 2.928 -17.062 -17.562 1 97.19 213 MET A N 1
ATOM 1700 C CA . MET A 1 213 ? 2.045 -15.992 -17.109 1 97.19 213 MET A CA 1
ATOM 1701 C C . MET A 1 213 ? 1.471 -16.328 -15.734 1 97.19 213 MET A C 1
ATOM 1703 O O . MET A 1 213 ? 1.262 -15.43 -14.914 1 97.19 213 MET A O 1
ATOM 1707 N N . GLY A 1 214 ? 1.203 -17.578 -15.547 1 98.5 214 GLY A N 1
ATOM 1708 C CA . GLY A 1 214 ? 0.657 -18.125 -14.32 1 98.5 214 GLY A CA 1
ATOM 1709 C C . GLY A 1 214 ? 0.137 -19.547 -14.484 1 98.5 214 GLY A C 1
ATOM 1710 O O . GLY A 1 214 ? -0.562 -19.844 -15.453 1 98.5 214 GLY A O 1
ATOM 1711 N N . TYR A 1 215 ? 0.585 -20.359 -13.633 1 98.81 215 TYR A N 1
ATOM 1712 C CA . TYR A 1 215 ? 0.059 -21.719 -13.625 1 98.81 215 TYR A CA 1
ATOM 1713 C C . TYR A 1 215 ? -0.11 -22.234 -12.195 1 98.81 215 TYR A C 1
ATOM 1715 O O . TYR A 1 215 ? 0.456 -21.672 -11.258 1 98.81 215 TYR A O 1
ATOM 1723 N N . LEU A 1 216 ? -0.95 -23.188 -12.031 1 98.75 216 LEU A N 1
ATOM 1724 C CA . LEU A 1 216 ? -1.387 -23.703 -10.742 1 98.75 216 LEU A CA 1
ATOM 1725 C C . LEU A 1 216 ? -1.158 -25.219 -10.656 1 98.75 216 LEU A C 1
ATOM 1727 O O . LEU A 1 216 ? -1.386 -25.938 -11.625 1 98.75 216 LEU A O 1
ATOM 1731 N N . VAL A 1 217 ? -0.674 -25.688 -9.484 1 98.88 217 VAL A N 1
ATOM 1732 C CA . VAL A 1 217 ? -0.603 -27.109 -9.219 1 98.88 217 VAL A CA 1
ATOM 1733 C C . VAL A 1 217 ? -1.249 -27.422 -7.871 1 98.88 217 VAL A C 1
ATOM 1735 O O . VAL A 1 217 ? -1.346 -26.547 -7.008 1 98.88 217 VAL A O 1
ATOM 1738 N N . SER A 1 218 ? -1.747 -28.609 -7.746 1 98.69 218 SER A N 1
ATOM 1739 C CA . SER A 1 218 ? -2.262 -29.062 -6.457 1 98.69 218 SER A CA 1
ATOM 1740 C C . SER A 1 218 ? -1.135 -29.25 -5.445 1 98.69 218 SER A C 1
ATOM 1742 O O . SER A 1 218 ? 0.026 -29.406 -5.828 1 98.69 218 SER A O 1
ATOM 1744 N N . TRP A 1 219 ? -1.447 -29.281 -4.195 1 98.06 219 TRP A N 1
ATOM 1745 C CA . TRP A 1 219 ? -0.484 -29.312 -3.102 1 98.06 219 TRP A CA 1
ATOM 1746 C C . TRP A 1 219 ? 0.381 -30.578 -3.178 1 98.06 219 TRP A C 1
ATOM 1748 O O . TRP A 1 219 ? 1.57 -30.531 -2.854 1 98.06 219 TRP A O 1
ATOM 1758 N N . ASP A 1 220 ? -0.2 -31.703 -3.574 1 98.31 220 ASP A N 1
ATOM 1759 C CA . ASP A 1 220 ? 0.561 -32.938 -3.645 1 98.31 220 ASP A CA 1
ATOM 1760 C C . ASP A 1 220 ? 1.722 -32.844 -4.629 1 98.31 220 ASP A C 1
ATOM 1762 O O . ASP A 1 220 ? 2.777 -33.438 -4.43 1 98.31 220 ASP A O 1
ATOM 1766 N N . ILE A 1 221 ? 1.526 -32.062 -5.684 1 98.75 221 ILE A N 1
ATOM 1767 C CA . ILE A 1 221 ? 2.617 -31.828 -6.625 1 98.75 221 ILE A CA 1
ATOM 1768 C C . ILE A 1 221 ? 3.686 -30.953 -5.977 1 98.75 221 ILE A C 1
ATOM 1770 O O . ILE A 1 221 ? 4.883 -31.156 -6.195 1 98.75 221 ILE A O 1
ATOM 1774 N N . VAL A 1 222 ? 3.301 -29.984 -5.199 1 98.69 222 VAL A N 1
ATOM 1775 C CA . VAL A 1 222 ? 4.246 -29.156 -4.465 1 98.69 222 VAL A CA 1
ATOM 1776 C C . VAL A 1 222 ? 5.105 -30.031 -3.555 1 98.69 222 VAL A C 1
ATOM 1778 O O . VAL A 1 222 ? 6.328 -29.875 -3.512 1 98.69 222 VAL A O 1
ATOM 1781 N N . GLU A 1 223 ? 4.52 -30.922 -2.865 1 98 223 GLU A N 1
ATOM 1782 C CA . GLU A 1 223 ? 5.25 -31.844 -1.998 1 98 223 GLU A CA 1
ATOM 1783 C C . GLU A 1 223 ? 6.207 -32.719 -2.803 1 98 223 GLU A C 1
ATOM 1785 O O . GLU A 1 223 ? 7.34 -32.969 -2.385 1 98 223 GLU A O 1
ATOM 1790 N N . TRP A 1 224 ? 5.715 -33.188 -3.93 1 98.62 224 TRP A N 1
ATOM 1791 C CA . TRP A 1 224 ? 6.547 -34 -4.797 1 98.62 224 TRP A CA 1
ATOM 1792 C C . TRP A 1 224 ? 7.781 -33.25 -5.262 1 98.62 224 TRP A C 1
ATOM 1794 O O . TRP A 1 224 ? 8.883 -33.781 -5.32 1 98.62 224 TRP A O 1
ATOM 1804 N N . LEU A 1 225 ? 7.602 -31.938 -5.586 1 98.5 225 LEU A N 1
ATOM 1805 C CA . LEU A 1 225 ? 8.711 -31.109 -6.039 1 98.5 225 LEU A CA 1
ATOM 1806 C C . LEU A 1 225 ? 9.781 -30.984 -4.961 1 98.5 225 LEU A C 1
ATOM 1808 O O . LEU A 1 225 ? 10.969 -30.891 -5.27 1 98.5 225 LEU A O 1
ATOM 1812 N N . LYS A 1 226 ? 9.391 -30.938 -3.754 1 97.88 226 LYS A N 1
ATOM 1813 C CA . LYS A 1 226 ? 10.328 -30.875 -2.637 1 97.88 226 LYS A CA 1
ATOM 1814 C C . LYS A 1 226 ? 11.125 -32.156 -2.51 1 97.88 226 LYS A C 1
ATOM 1816 O O . LYS A 1 226 ? 12.336 -32.125 -2.309 1 97.88 226 LYS A O 1
ATOM 1821 N N . ASP A 1 227 ? 10.508 -33.312 -2.715 1 97.5 227 ASP A N 1
ATOM 1822 C CA . ASP A 1 227 ? 11.078 -34.594 -2.324 1 97.5 227 ASP A CA 1
ATOM 1823 C C . ASP A 1 227 ? 11.773 -35.281 -3.506 1 97.5 227 ASP A C 1
ATOM 1825 O O . ASP A 1 227 ? 12.664 -36.094 -3.318 1 97.5 227 ASP A O 1
ATOM 1829 N N . SER A 1 228 ? 11.336 -34.969 -4.672 1 97.75 228 SER A N 1
ATOM 1830 C CA . SER A 1 228 ? 11.836 -35.656 -5.859 1 97.75 228 SER A CA 1
ATOM 1831 C C . SER A 1 228 ? 13.203 -35.094 -6.27 1 97.75 228 SER A C 1
ATOM 1833 O O . SER A 1 228 ? 13.453 -33.906 -6.164 1 97.75 228 SER A O 1
ATOM 1835 N N . ASP A 1 229 ? 14.039 -35.938 -6.855 1 97.19 229 ASP A N 1
ATOM 1836 C CA . ASP A 1 229 ? 15.352 -35.531 -7.371 1 97.19 229 ASP A CA 1
ATOM 1837 C C . ASP A 1 229 ? 15.242 -35 -8.797 1 97.19 229 ASP A C 1
ATOM 1839 O O . ASP A 1 229 ? 16.172 -34.375 -9.297 1 97.19 229 ASP A O 1
ATOM 1843 N N . ILE A 1 230 ? 14.18 -35.25 -9.383 1 97.75 230 ILE A N 1
ATOM 1844 C CA . ILE A 1 230 ? 14 -34.906 -10.789 1 97.75 230 ILE A CA 1
ATOM 1845 C C . ILE A 1 230 ? 14.156 -33.406 -10.992 1 97.75 230 ILE A C 1
ATOM 1847 O O . ILE A 1 230 ? 14.984 -32.969 -11.789 1 97.75 230 ILE A O 1
ATOM 1851 N N . PRO A 1 231 ? 13.398 -32.531 -10.266 1 97.5 231 PRO A N 1
ATOM 1852 C CA . PRO A 1 231 ? 13.578 -31.109 -10.477 1 97.5 231 PRO A CA 1
ATOM 1853 C C . PRO A 1 231 ? 14.984 -30.625 -10.141 1 97.5 231 PRO A C 1
ATOM 1855 O O . PRO A 1 231 ? 15.516 -29.734 -10.805 1 97.5 231 PRO A O 1
ATOM 1858 N N . LYS A 1 232 ? 15.641 -31.203 -9.25 1 95.44 232 LYS A N 1
ATOM 1859 C CA . LYS A 1 232 ? 16.953 -30.781 -8.766 1 95.44 232 LYS A CA 1
ATOM 1860 C C . LYS A 1 232 ? 18.016 -30.922 -9.852 1 95.44 232 LYS A C 1
ATOM 1862 O O . LYS A 1 232 ? 19.031 -30.219 -9.836 1 95.44 232 LYS A O 1
ATOM 1867 N N . ARG A 1 233 ? 17.766 -31.797 -10.727 1 95.56 233 ARG A N 1
ATOM 1868 C CA . ARG A 1 233 ? 18.75 -32.125 -11.758 1 95.56 233 ARG A CA 1
ATOM 1869 C C . ARG A 1 233 ? 18.625 -31.188 -12.953 1 95.56 233 ARG A C 1
ATOM 1871 O O . ARG A 1 233 ? 19.469 -31.203 -13.852 1 95.56 233 ARG A O 1
ATOM 1878 N N . HIS A 1 234 ? 17.656 -30.391 -13.016 1 95.19 234 HIS A N 1
ATOM 1879 C CA . HIS A 1 234 ? 17.375 -29.531 -14.164 1 95.19 234 HIS A CA 1
ATOM 1880 C C . HIS A 1 234 ? 16.688 -28.234 -13.734 1 95.19 234 HIS A C 1
ATOM 1882 O O . HIS A 1 234 ? 15.461 -28.141 -13.797 1 95.19 234 HIS A O 1
ATOM 1888 N N . LEU A 1 235 ? 17.484 -27.219 -13.484 1 95.5 235 LEU A N 1
ATOM 1889 C CA . LEU A 1 235 ? 16.922 -26 -12.906 1 95.5 235 LEU A CA 1
ATOM 1890 C C . LEU A 1 235 ? 17.016 -24.844 -13.891 1 95.5 235 LEU A C 1
ATOM 1892 O O . LEU A 1 235 ? 16.297 -23.844 -13.758 1 95.5 235 LEU A O 1
ATOM 1896 N N . VAL A 1 236 ? 17.859 -24.969 -14.875 1 96.62 236 VAL A N 1
ATOM 1897 C CA . VAL A 1 236 ? 18.234 -23.828 -15.703 1 96.62 236 VAL A CA 1
ATOM 1898 C C . VAL A 1 236 ? 17.406 -23.844 -16.984 1 96.62 236 VAL A C 1
ATOM 1900 O O . VAL A 1 236 ? 17.297 -24.875 -17.656 1 96.62 236 VAL A O 1
ATOM 1903 N N . GLY A 1 237 ? 16.844 -22.672 -17.359 1 97.38 237 GLY A N 1
ATOM 1904 C CA . GLY A 1 237 ? 16.016 -22.5 -18.547 1 97.38 237 GLY A CA 1
ATOM 1905 C C . GLY A 1 237 ? 14.742 -21.719 -18.266 1 97.38 237 GLY A C 1
ATOM 1906 O O . GLY A 1 237 ? 14.461 -21.359 -17.125 1 97.38 237 GLY A O 1
ATOM 1907 N N . PRO A 1 238 ? 14.008 -21.391 -19.375 1 97.38 238 PRO A N 1
ATOM 1908 C CA . PRO A 1 238 ? 12.711 -20.766 -19.094 1 97.38 238 PRO A CA 1
ATOM 1909 C C . PRO A 1 238 ? 11.898 -21.547 -18.062 1 97.38 238 PRO A C 1
ATOM 1911 O O . PRO A 1 238 ? 11.633 -22.734 -18.25 1 97.38 238 PRO A O 1
ATOM 1914 N N . GLU A 1 239 ? 11.562 -20.875 -17.016 1 98.06 239 GLU A N 1
ATOM 1915 C CA . GLU A 1 239 ? 11.133 -21.562 -15.805 1 98.06 239 GLU A CA 1
ATOM 1916 C C . GLU A 1 239 ? 9.867 -22.375 -16.047 1 98.06 239 GLU A C 1
ATOM 1918 O O . GLU A 1 239 ? 9.703 -23.469 -15.492 1 98.06 239 GLU A O 1
ATOM 1923 N N . ASP A 1 240 ? 8.914 -21.906 -16.938 1 98.06 240 ASP A N 1
ATOM 1924 C CA . ASP A 1 240 ? 7.672 -22.641 -17.188 1 98.06 240 ASP A CA 1
ATOM 1925 C C . ASP A 1 240 ? 7.93 -23.875 -18.031 1 98.06 240 ASP A C 1
ATOM 1927 O O . ASP A 1 240 ? 7.324 -24.922 -17.812 1 98.06 240 ASP A O 1
ATOM 1931 N N . LYS A 1 241 ? 8.836 -23.766 -19 1 98 241 LYS A N 1
ATOM 1932 C CA . LYS A 1 241 ? 9.227 -24.922 -19.797 1 98 241 LYS A CA 1
ATOM 1933 C C . LYS A 1 241 ? 9.914 -25.969 -18.938 1 98 241 LYS A C 1
ATOM 1935 O O . LYS A 1 241 ? 9.617 -27.172 -19.047 1 98 241 LYS A O 1
ATOM 1940 N N . VAL A 1 242 ? 10.797 -25.547 -18.109 1 98.31 242 VAL A N 1
ATOM 1941 C CA . VAL A 1 242 ? 11.508 -26.438 -17.219 1 98.31 242 VAL A CA 1
ATOM 1942 C C . VAL A 1 242 ? 10.523 -27.141 -16.281 1 98.31 242 VAL A C 1
ATOM 1944 O O . VAL A 1 242 ? 10.633 -28.344 -16.047 1 98.31 242 VAL A O 1
ATOM 1947 N N . PHE A 1 243 ? 9.562 -26.406 -15.773 1 98.56 243 PHE A N 1
ATOM 1948 C CA . PHE A 1 243 ? 8.531 -26.984 -14.922 1 98.56 243 PHE A CA 1
ATOM 1949 C C . PHE A 1 243 ? 7.777 -28.078 -15.656 1 98.56 243 PHE A C 1
ATOM 1951 O O . PHE A 1 243 ? 7.535 -29.156 -15.094 1 98.56 243 PHE A O 1
ATOM 1958 N N . GLY A 1 244 ? 7.391 -27.828 -16.922 1 98.06 244 GLY A N 1
ATOM 1959 C CA . GLY A 1 244 ? 6.758 -28.828 -17.75 1 98.06 244 GLY A CA 1
ATOM 1960 C C . GLY A 1 244 ? 7.602 -30.078 -17.906 1 98.06 244 GLY A C 1
ATOM 1961 O O . GLY A 1 244 ? 7.074 -31.203 -17.891 1 98.06 244 GLY A O 1
ATOM 1962 N N . ASP A 1 245 ? 8.867 -29.891 -18.047 1 98 245 ASP A N 1
ATOM 1963 C CA . ASP A 1 245 ? 9.789 -31.016 -18.172 1 98 245 ASP A CA 1
ATOM 1964 C C . ASP A 1 245 ? 9.781 -31.875 -16.906 1 98 245 ASP A C 1
ATOM 1966 O O . ASP A 1 245 ? 9.805 -33.094 -16.984 1 98 245 ASP A O 1
ATOM 1970 N N . TRP A 1 246 ? 9.805 -31.188 -15.711 1 98.56 246 TRP A N 1
ATOM 1971 C CA . TRP A 1 246 ? 9.734 -31.922 -14.453 1 98.56 246 TRP A CA 1
ATOM 1972 C C . TRP A 1 246 ? 8.492 -32.812 -14.406 1 98.56 246 TRP A C 1
ATOM 1974 O O . TRP A 1 246 ? 8.578 -34 -14.062 1 98.56 246 TRP A O 1
ATOM 1984 N N . ILE A 1 247 ? 7.383 -32.25 -14.766 1 98.31 247 ILE A N 1
ATOM 1985 C CA . ILE A 1 247 ? 6.094 -32.938 -14.703 1 98.31 247 ILE A CA 1
ATOM 1986 C C . ILE A 1 247 ? 6.102 -34.156 -15.633 1 98.31 247 ILE A C 1
ATOM 1988 O O . ILE A 1 247 ? 5.652 -35.219 -15.25 1 98.31 247 ILE A O 1
ATOM 1992 N N . ARG A 1 248 ? 6.578 -33.938 -16.812 1 97.5 248 ARG A N 1
ATOM 1993 C CA . ARG A 1 248 ? 6.637 -35 -17.797 1 97.5 248 ARG A CA 1
ATOM 1994 C C . ARG A 1 248 ? 7.543 -36.156 -17.328 1 97.5 248 ARG A C 1
ATOM 1996 O O . ARG A 1 248 ? 7.148 -37.312 -17.344 1 97.5 248 ARG A O 1
ATOM 2003 N N . GLU A 1 249 ? 8.703 -35.781 -16.906 1 97.56 249 GLU A N 1
ATOM 2004 C CA . GLU A 1 249 ? 9.672 -36.781 -16.469 1 97.56 249 GLU A CA 1
ATOM 2005 C C . GLU A 1 249 ? 9.172 -37.531 -15.227 1 97.56 249 GLU A C 1
ATOM 2007 O O . GLU A 1 249 ? 9.398 -38.75 -15.086 1 97.56 249 GLU A O 1
ATOM 2012 N N . GLY A 1 250 ? 8.555 -36.781 -14.336 1 97.75 250 GLY A N 1
ATOM 2013 C CA . GLY A 1 250 ? 8.047 -37.375 -13.102 1 97.75 250 GLY A CA 1
ATOM 2014 C C . GLY A 1 250 ? 6.723 -38.094 -13.273 1 97.75 250 GLY A C 1
ATOM 2015 O O . GLY A 1 250 ? 6.223 -38.719 -12.336 1 97.75 250 GLY A O 1
ATOM 2016 N N . ARG A 1 251 ? 6.125 -38.031 -14.445 1 97.5 251 ARG A N 1
ATOM 2017 C CA . ARG A 1 251 ? 4.824 -38.625 -14.75 1 97.5 251 ARG A CA 1
ATOM 2018 C C . ARG A 1 251 ? 3.766 -38.156 -13.75 1 97.5 251 ARG A C 1
ATOM 2020 O O . ARG A 1 251 ? 3.035 -38.969 -13.188 1 97.5 251 ARG A O 1
ATOM 2027 N N . ARG A 1 252 ? 3.836 -36.844 -13.477 1 98 252 ARG A N 1
ATOM 2028 C CA . ARG A 1 252 ? 2.863 -36.219 -12.602 1 98 252 ARG A CA 1
ATOM 2029 C C . ARG A 1 252 ? 1.83 -35.438 -13.406 1 98 252 ARG A C 1
ATOM 2031 O O . ARG A 1 252 ? 1.964 -35.281 -14.625 1 98 252 ARG A O 1
ATOM 2038 N N . ALA A 1 253 ? 0.774 -34.938 -12.734 1 98.25 253 ALA A N 1
ATOM 2039 C CA . ALA A 1 253 ? -0.267 -34.094 -13.336 1 98.25 253 ALA A CA 1
ATOM 2040 C C . ALA A 1 253 ? -1.11 -34.906 -14.32 1 98.25 253 ALA A C 1
ATOM 2042 O O . ALA A 1 253 ? -1.268 -34.5 -15.477 1 98.25 253 ALA A O 1
ATOM 2043 N N . LYS A 1 254 ? -1.622 -35.969 -13.797 1 98 254 LYS A N 1
ATOM 2044 C CA . LYS A 1 254 ? -2.543 -36.75 -14.602 1 98 254 LYS A CA 1
ATOM 2045 C C . LYS A 1 254 ? -3.824 -35.969 -14.906 1 98 254 LYS A C 1
ATOM 2047 O O . LYS A 1 254 ? -4.531 -36.281 -15.867 1 98 254 LYS A O 1
ATOM 2052 N N . ASN A 1 255 ? -4.125 -35.062 -14 1 98.38 255 ASN A N 1
ATOM 2053 C CA . ASN A 1 255 ? -5.191 -34.094 -14.258 1 98.38 255 ASN A CA 1
ATOM 2054 C C . ASN A 1 255 ? -4.637 -32.781 -14.758 1 98.38 255 ASN A C 1
ATOM 2056 O O . ASN A 1 255 ? -3.812 -32.156 -14.094 1 98.38 255 ASN A O 1
ATOM 2060 N N . ARG A 1 256 ? -5.047 -32.406 -15.93 1 98.19 256 ARG A N 1
ATOM 2061 C CA . ARG A 1 256 ? -4.613 -31.125 -16.5 1 98.19 256 ARG A CA 1
ATOM 2062 C C . ARG A 1 256 ? -5.805 -30.312 -17 1 98.19 256 ARG A C 1
ATOM 2064 O O . ARG A 1 256 ? -6.805 -30.891 -17.453 1 98.19 256 ARG A O 1
ATOM 2071 N N . TYR A 1 257 ? -5.727 -29.047 -16.875 1 98.31 257 TYR A N 1
ATOM 2072 C CA . TYR A 1 257 ? -6.785 -28.156 -17.344 1 98.31 257 TYR A CA 1
ATOM 2073 C C . TYR A 1 257 ? -6.203 -26.984 -18.109 1 98.31 257 TYR A C 1
ATOM 2075 O O . TYR A 1 257 ? -5.41 -26.203 -17.578 1 98.31 257 TYR A O 1
ATOM 2083 N N . ASN A 1 258 ? -6.539 -26.906 -19.391 1 98.25 258 ASN A N 1
ATOM 2084 C CA . ASN A 1 258 ? -6.191 -25.766 -20.219 1 98.25 258 ASN A CA 1
ATOM 2085 C C . ASN A 1 258 ? -7.176 -24.625 -20.047 1 98.25 258 ASN A C 1
ATOM 2087 O O . ASN A 1 258 ? -8.336 -24.719 -20.453 1 98.25 258 ASN A O 1
ATOM 2091 N N . ALA A 1 259 ? -6.703 -23.484 -19.531 1 97.5 259 ALA A N 1
ATOM 2092 C CA . ALA A 1 259 ? -7.566 -22.375 -19.172 1 97.5 259 ALA A CA 1
ATOM 2093 C C . ALA A 1 259 ? -7.719 -21.406 -20.344 1 97.5 259 ALA A C 1
ATOM 2095 O O . ALA A 1 259 ? -8.219 -20.281 -20.172 1 97.5 259 ALA A O 1
ATOM 2096 N N . LYS A 1 260 ? -7.332 -21.844 -21.516 1 94.81 260 LYS A N 1
ATOM 2097 C CA . LYS A 1 260 ? -7.656 -21.062 -22.719 1 94.81 260 LYS A CA 1
ATOM 2098 C C . LYS A 1 260 ? -9.156 -21.062 -22.984 1 94.81 260 LYS A C 1
ATOM 2100 O O . LYS A 1 260 ? -9.828 -22.078 -22.766 1 94.81 260 LYS A O 1
ATOM 2105 N N . TRP A 1 261 ? -9.688 -19.859 -23.328 1 95.06 261 TRP A N 1
ATOM 2106 C CA . TRP A 1 261 ? -9.164 -18.516 -23.516 1 95.06 261 TRP A CA 1
ATOM 2107 C C . TRP A 1 261 ? -9.57 -17.594 -22.375 1 95.06 261 TRP A C 1
ATOM 2109 O O . TRP A 1 261 ? -9.82 -16.406 -22.578 1 95.06 261 TRP A O 1
ATOM 2119 N N . SER A 1 262 ? -9.648 -18.172 -21.125 1 97.88 262 SER A N 1
ATOM 2120 C CA . SER A 1 262 ? -9.875 -17.328 -19.938 1 97.88 262 SER A CA 1
ATOM 2121 C C . SER A 1 262 ? -8.57 -16.734 -19.422 1 97.88 262 SER A C 1
ATOM 2123 O O . SER A 1 262 ? -8.586 -15.797 -18.625 1 97.88 262 SER A O 1
ATOM 2125 N N . MET A 1 263 ? -7.477 -17.266 -19.75 1 98.38 263 MET A N 1
ATOM 2126 C CA . MET A 1 263 ? -6.148 -16.688 -19.578 1 98.38 263 MET A CA 1
ATOM 2127 C C . MET A 1 263 ? -5.52 -16.344 -20.922 1 98.38 263 MET A C 1
ATOM 2129 O O . MET A 1 263 ? -5.645 -17.094 -21.891 1 98.38 263 MET A O 1
ATOM 2133 N N . TYR A 1 264 ? -4.871 -15.258 -21.047 1 98.19 264 TYR A N 1
ATOM 2134 C CA . TYR A 1 264 ? -4.297 -14.859 -22.328 1 98.19 264 TYR A CA 1
ATOM 2135 C C . TYR A 1 264 ? -3.391 -13.641 -22.156 1 98.19 264 TYR A C 1
ATOM 2137 O O . TYR A 1 264 ? -3.363 -13.023 -21.094 1 98.19 264 TYR A O 1
ATOM 2145 N N . ASP A 1 265 ? -2.584 -13.383 -23.156 1 98.19 265 ASP A N 1
ATOM 2146 C CA . ASP A 1 265 ? -1.765 -12.18 -23.203 1 98.19 265 ASP A CA 1
ATOM 2147 C C . ASP A 1 265 ? -2.6 -10.961 -23.594 1 98.19 265 ASP A C 1
ATOM 2149 O O . ASP A 1 265 ? -3.543 -11.07 -24.375 1 98.19 265 ASP A O 1
ATOM 2153 N N . TYR A 1 266 ? -2.193 -9.852 -22.984 1 98.5 266 TYR A N 1
ATOM 2154 C CA . TYR A 1 266 ? -2.781 -8.578 -23.391 1 98.5 266 TYR A CA 1
ATOM 2155 C C . TYR A 1 266 ? -2.771 -8.438 -24.906 1 98.5 266 TYR A C 1
ATOM 2157 O O . TYR A 1 266 ? -1.798 -8.805 -25.562 1 98.5 266 TYR A O 1
ATOM 2165 N N . PRO A 1 267 ? -3.723 -7.855 -25.547 1 97.25 267 PRO A N 1
ATOM 2166 C CA . PRO A 1 267 ? -3.961 -7.941 -27 1 97.25 267 PRO A CA 1
ATOM 2167 C C . PRO A 1 267 ? -2.896 -7.211 -27.812 1 97.25 267 PRO A C 1
ATOM 2169 O O . PRO A 1 267 ? -2.703 -7.516 -28.984 1 97.25 267 PRO A O 1
ATOM 2172 N N . GLU A 1 268 ? -2.17 -6.27 -27.234 1 95.19 268 GLU A N 1
ATOM 2173 C CA . GLU A 1 268 ? -1.259 -5.449 -28.016 1 95.19 268 GLU A CA 1
ATOM 2174 C C . GLU A 1 268 ? 0.186 -5.633 -27.562 1 95.19 268 GLU A C 1
ATOM 2176 O O . GLU A 1 268 ? 0.527 -5.316 -26.422 1 95.19 268 GLU A O 1
ATOM 2181 N N . PRO A 1 269 ? 1.098 -6.078 -28.438 1 94.5 269 PRO A N 1
ATOM 2182 C CA . PRO A 1 269 ? 0.868 -6.398 -29.844 1 94.5 269 PRO A CA 1
ATOM 2183 C C . PRO A 1 269 ? 0.193 -7.754 -30.031 1 94.5 269 PRO A C 1
ATOM 2185 O O . PRO A 1 269 ? 0.299 -8.633 -29.172 1 94.5 269 PRO A O 1
ATOM 2188 N N . ALA A 1 270 ? -0.376 -7.93 -31.156 1 94.44 270 ALA A N 1
ATOM 2189 C CA . ALA A 1 270 ? -1.079 -9.172 -31.453 1 94.44 270 ALA A CA 1
ATOM 2190 C C . ALA A 1 270 ? -0.094 -10.312 -31.703 1 94.44 270 ALA A C 1
ATOM 2192 O O . ALA A 1 270 ? 0.865 -10.156 -32.469 1 94.44 270 ALA A O 1
ATOM 2193 N N . THR A 1 271 ? -0.299 -11.375 -31.078 1 95 271 THR A N 1
ATOM 2194 C CA . THR A 1 271 ? 0.408 -12.633 -31.281 1 95 271 THR A CA 1
ATOM 2195 C C . THR A 1 271 ? -0.564 -13.805 -31.281 1 95 271 THR A C 1
ATOM 2197 O O . THR A 1 271 ? -1.781 -13.609 -31.25 1 95 271 THR A O 1
ATOM 2200 N N . ARG A 1 272 ? -0.021 -15 -31.344 1 94.44 272 ARG A N 1
ATOM 2201 C CA . ARG A 1 272 ? -0.862 -16.188 -31.312 1 94.44 272 ARG A CA 1
ATOM 2202 C C . ARG A 1 272 ? -1.348 -16.484 -29.891 1 94.44 272 ARG A C 1
ATOM 2204 O O . ARG A 1 272 ? -2.246 -17.297 -29.688 1 94.44 272 ARG A O 1
ATOM 2211 N N . CYS A 1 273 ? -0.757 -15.789 -28.891 1 95.69 273 CYS A N 1
ATOM 2212 C CA . CYS A 1 273 ? -1.101 -16.016 -27.5 1 95.69 273 CYS A CA 1
ATOM 2213 C C . CYS A 1 273 ? -2.064 -14.945 -26.984 1 95.69 273 CYS A C 1
ATOM 2215 O O . CYS A 1 273 ? -2.406 -14.922 -25.812 1 95.69 273 CYS A O 1
ATOM 2217 N N . THR A 1 274 ? -2.424 -13.977 -27.859 1 95.94 274 THR A N 1
ATOM 2218 C CA . THR A 1 274 ? -3.191 -12.82 -27.422 1 95.94 274 THR A CA 1
ATOM 2219 C C . THR A 1 274 ? -4.676 -13 -27.734 1 95.94 274 THR A C 1
ATOM 2221 O O . THR A 1 274 ? -5.039 -13.828 -28.562 1 95.94 274 THR A O 1
ATOM 2224 N N . HIS A 1 275 ? -5.453 -12.305 -26.984 1 92.38 275 HIS A N 1
ATOM 2225 C CA . HIS A 1 275 ? -6.902 -12.234 -27.141 1 92.38 275 HIS A CA 1
ATOM 2226 C C . HIS A 1 275 ? -7.441 -10.875 -26.703 1 92.38 275 HIS A C 1
ATOM 2228 O O . HIS A 1 275 ? -6.848 -10.211 -25.844 1 92.38 275 HIS A O 1
ATOM 2234 N N . GLU A 1 276 ? -8.477 -10.391 -27.422 1 96.88 276 GLU A N 1
ATOM 2235 C CA . GLU A 1 276 ? -9.141 -9.195 -26.922 1 96.88 276 GLU A CA 1
ATOM 2236 C C . GLU A 1 276 ? -9.68 -9.43 -25.516 1 96.88 276 GLU A C 1
ATOM 2238 O O . GLU A 1 276 ? -10.016 -10.555 -25.141 1 96.88 276 GLU A O 1
ATOM 2243 N N . LEU A 1 277 ? -9.719 -8.32 -24.766 1 98.19 277 LEU A N 1
ATOM 2244 C CA . LEU A 1 277 ? -10.336 -8.469 -23.453 1 98.19 277 LEU A CA 1
ATOM 2245 C C . LEU A 1 277 ? -11.773 -8.953 -23.578 1 98.19 277 LEU A C 1
ATOM 2247 O O . LEU A 1 277 ? -12.508 -8.508 -24.453 1 98.19 277 LEU A O 1
ATOM 2251 N N . TRP A 1 278 ? -12.141 -9.891 -22.703 1 97.25 278 TRP A N 1
ATOM 2252 C CA . TRP A 1 278 ? -13.516 -10.367 -22.719 1 97.25 278 TRP A CA 1
ATOM 2253 C C . TRP A 1 278 ? -13.961 -10.781 -21.312 1 97.25 278 TRP A C 1
ATOM 2255 O O . TRP A 1 278 ? -13.125 -10.984 -20.438 1 97.25 278 TRP A O 1
ATOM 2265 N N . PRO A 1 279 ? -15.242 -10.859 -21.047 1 97.31 279 PRO A N 1
ATOM 2266 C CA . PRO A 1 279 ? -15.773 -10.984 -19.703 1 97.31 279 PRO A CA 1
ATOM 2267 C C . PRO A 1 279 ? -15.336 -12.281 -19.016 1 97.31 279 PRO A C 1
ATOM 2269 O O . PRO A 1 279 ? -15.031 -12.273 -17.812 1 97.31 279 PRO A O 1
ATOM 2272 N N . ASP A 1 280 ? -15.289 -13.344 -19.75 1 97.44 280 ASP A N 1
ATOM 2273 C CA . ASP A 1 280 ? -14.906 -14.633 -19.172 1 97.44 280 ASP A CA 1
ATOM 2274 C C . ASP A 1 280 ? -13.391 -14.766 -19.094 1 97.44 280 ASP A C 1
ATOM 2276 O O . ASP A 1 280 ? -12.805 -15.625 -19.75 1 97.44 280 ASP A O 1
ATOM 2280 N N . THR A 1 281 ? -12.773 -13.898 -18.281 1 98.62 281 THR A N 1
ATOM 2281 C CA . THR A 1 281 ? -11.32 -13.812 -18.141 1 98.62 281 THR A CA 1
ATOM 2282 C C . THR A 1 281 ? -10.883 -14.18 -16.734 1 98.62 281 THR A C 1
ATOM 2284 O O . THR A 1 281 ? -11.445 -13.688 -15.75 1 98.62 281 THR A O 1
ATOM 2287 N N . VAL A 1 282 ? -9.969 -15.117 -16.641 1 98.69 282 VAL A N 1
ATOM 2288 C CA . VAL A 1 282 ? -9.344 -15.5 -15.383 1 98.69 282 VAL A CA 1
ATOM 2289 C C . VAL A 1 282 ? -8.055 -14.703 -15.18 1 98.69 282 VAL A C 1
ATOM 2291 O O . VAL A 1 282 ? -7.766 -14.25 -14.07 1 98.69 282 VAL A O 1
ATOM 2294 N N . ALA A 1 283 ? -7.324 -14.5 -16.281 1 98.75 283 ALA A N 1
ATOM 2295 C CA . ALA A 1 283 ? -6.066 -13.773 -16.141 1 98.75 283 ALA A CA 1
ATOM 2296 C C . ALA A 1 283 ? -5.688 -13.078 -17.438 1 98.75 283 ALA A C 1
ATOM 2298 O O . ALA A 1 283 ? -5.934 -13.602 -18.531 1 98.75 283 ALA A O 1
ATOM 2299 N N . VAL A 1 284 ? -5.113 -11.898 -17.344 1 98.75 284 VAL A N 1
ATOM 2300 C CA . VAL A 1 284 ? -4.516 -11.164 -18.453 1 98.75 284 VAL A CA 1
ATOM 2301 C C . VAL A 1 284 ? -3.029 -10.938 -18.172 1 98.75 284 VAL A C 1
ATOM 2303 O O . VAL A 1 284 ? -2.656 -10.398 -17.141 1 98.75 284 VAL A O 1
ATOM 2306 N N . HIS A 1 285 ? -2.211 -11.352 -19.094 1 98.62 285 HIS A N 1
ATOM 2307 C CA . HIS A 1 285 ? -0.76 -11.297 -18.953 1 98.62 285 HIS A CA 1
ATOM 2308 C C . HIS A 1 285 ? -0.161 -10.195 -19.812 1 98.62 285 HIS A C 1
ATOM 2310 O O . HIS A 1 285 ? -0.835 -9.656 -20.688 1 98.62 285 HIS A O 1
ATOM 2316 N N . ARG A 1 286 ? 1.117 -9.781 -19.562 1 98.25 286 ARG A N 1
ATOM 2317 C CA . ARG A 1 286 ? 1.911 -8.789 -20.281 1 98.25 286 ARG A CA 1
ATOM 2318 C C . ARG A 1 286 ? 1.392 -7.379 -20.031 1 98.25 286 ARG A C 1
ATOM 2320 O O . ARG A 1 286 ? 1.337 -6.559 -20.953 1 98.25 286 ARG A O 1
ATOM 2327 N N . LEU A 1 287 ? 0.896 -7.195 -18.797 1 98.31 287 LEU A N 1
ATOM 2328 C CA . LEU A 1 287 ? 0.57 -5.844 -18.359 1 98.31 287 LEU A CA 1
ATOM 2329 C C . LEU A 1 287 ? 1.808 -5.129 -17.828 1 98.31 287 LEU A C 1
ATOM 2331 O O . LEU A 1 287 ? 1.977 -5 -16.609 1 98.31 287 LEU A O 1
ATOM 2335 N N . LYS A 1 288 ? 2.559 -4.594 -18.688 1 96.5 288 LYS A N 1
ATOM 2336 C CA . LYS A 1 288 ? 3.898 -4.117 -18.359 1 96.5 288 LYS A CA 1
ATOM 2337 C C . LYS A 1 288 ? 3.895 -2.615 -18.094 1 96.5 288 LYS A C 1
ATOM 2339 O O . LYS A 1 288 ? 4.844 -2.08 -17.516 1 96.5 288 LYS A O 1
ATOM 2344 N N . THR A 1 289 ? 2.838 -1.925 -18.5 1 95.69 289 THR A N 1
ATOM 2345 C CA . THR A 1 289 ? 2.76 -0.481 -18.312 1 95.69 289 THR A CA 1
ATOM 2346 C C . THR A 1 289 ? 1.5 -0.109 -17.531 1 95.69 289 THR A C 1
ATOM 2348 O O . THR A 1 289 ? 0.542 -0.884 -17.484 1 95.69 289 THR A O 1
ATOM 2351 N N . GLN A 1 290 ? 1.547 1.04 -17 1 93.19 290 GLN A N 1
ATOM 2352 C CA . GLN A 1 290 ? 0.382 1.536 -16.281 1 93.19 290 GLN A CA 1
ATOM 2353 C C . GLN A 1 290 ? -0.824 1.676 -17.203 1 93.19 290 GLN A C 1
ATOM 2355 O O . GLN A 1 290 ? -1.959 1.42 -16.797 1 93.19 290 GLN A O 1
ATOM 2360 N N . GLU A 1 291 ? -0.58 2.086 -18.406 1 95 291 GLU A N 1
ATOM 2361 C CA . GLU A 1 291 ? -1.652 2.26 -19.375 1 95 291 GLU A CA 1
ATOM 2362 C C . GLU A 1 291 ? -2.381 0.944 -19.641 1 95 291 GLU A C 1
ATOM 2364 O O . GLU A 1 291 ? -3.613 0.906 -19.672 1 95 291 GLU A O 1
ATOM 2369 N N . LYS A 1 292 ? -1.646 -0.101 -19.828 1 97.38 292 LYS A N 1
ATOM 2370 C CA . LYS A 1 292 ? -2.248 -1.41 -20.062 1 97.38 292 LYS A CA 1
ATOM 2371 C C . LYS A 1 292 ? -3.057 -1.87 -18.859 1 97.38 292 LYS A C 1
ATOM 2373 O O . LYS A 1 292 ? -4.152 -2.416 -19.016 1 97.38 292 LYS A O 1
ATOM 2378 N N . TRP A 1 293 ? -2.498 -1.646 -17.688 1 97.31 293 TRP A N 1
ATOM 2379 C CA . TRP A 1 293 ? -3.201 -1.982 -16.453 1 97.31 293 TRP A CA 1
ATOM 2380 C C . TRP A 1 293 ? -4.516 -1.216 -16.344 1 97.31 293 TRP A C 1
ATOM 2382 O O . TRP A 1 293 ? -5.57 -1.809 -16.109 1 97.31 293 TRP A O 1
ATOM 2392 N N . VAL A 1 294 ? -4.496 0.073 -16.531 1 95.88 294 VAL A N 1
ATOM 2393 C CA . VAL A 1 294 ? -5.66 0.934 -16.375 1 95.88 294 VAL A CA 1
ATOM 2394 C C . VAL A 1 294 ? -6.742 0.535 -17.375 1 95.88 294 VAL A C 1
ATOM 2396 O O . VAL A 1 294 ? -7.914 0.4 -17.016 1 95.88 294 VAL A O 1
ATOM 2399 N N . ARG A 1 295 ? -6.348 0.296 -18.609 1 97 295 ARG A N 1
ATOM 2400 C CA . ARG A 1 295 ? -7.297 -0.129 -19.641 1 97 295 ARG A CA 1
ATOM 2401 C C . ARG A 1 295 ? -7.961 -1.448 -19.266 1 97 295 ARG A C 1
ATOM 2403 O O . ARG A 1 295 ? -9.172 -1.607 -19.422 1 97 295 ARG A O 1
ATOM 2410 N N . THR A 1 296 ? -7.168 -2.336 -18.797 1 98.31 296 THR A N 1
ATOM 2411 C CA . THR A 1 296 ? -7.672 -3.648 -18.422 1 98.31 296 THR A CA 1
ATOM 2412 C C . THR A 1 296 ? -8.633 -3.531 -17.234 1 98.31 296 THR A C 1
ATOM 2414 O O . THR A 1 296 ? -9.734 -4.094 -17.266 1 98.31 296 THR A O 1
ATOM 2417 N N . LEU A 1 297 ? -8.258 -2.764 -16.234 1 97.88 297 LEU A N 1
ATOM 2418 C CA . LEU A 1 297 ? -9.07 -2.596 -15.031 1 97.88 297 LEU A CA 1
ATOM 2419 C C . LEU A 1 297 ? -10.375 -1.867 -15.352 1 97.88 297 LEU A C 1
ATOM 2421 O O . LEU A 1 297 ? -11.422 -2.188 -14.789 1 97.88 297 LEU A O 1
ATOM 2425 N N . GLU A 1 298 ? -10.312 -0.932 -16.234 1 96.75 298 GLU A N 1
ATOM 2426 C CA . GLU A 1 298 ? -11.508 -0.234 -16.688 1 96.75 298 GLU A CA 1
ATOM 2427 C C . GLU A 1 298 ? -12.461 -1.185 -17.406 1 96.75 298 GLU A C 1
ATOM 2429 O O . GLU A 1 298 ? -13.672 -1.15 -17.172 1 96.75 298 GLU A O 1
ATOM 2434 N N . TYR A 1 299 ? -11.859 -1.991 -18.281 1 98.06 299 TYR A N 1
ATOM 2435 C CA . TYR A 1 299 ? -12.68 -2.945 -19.016 1 98.06 299 TYR A CA 1
ATOM 2436 C C . TYR A 1 299 ? -13.477 -3.836 -18.062 1 98.06 299 TYR A C 1
ATOM 2438 O O . TYR A 1 299 ? -14.656 -4.102 -18.297 1 98.06 299 TYR A O 1
ATOM 2446 N N . PHE A 1 300 ? -12.867 -4.219 -16.969 1 98.06 300 PHE A N 1
ATOM 2447 C CA . PHE A 1 300 ? -13.516 -5.164 -16.062 1 98.06 300 PHE A CA 1
ATOM 2448 C C . PHE A 1 300 ? -14.273 -4.43 -14.969 1 98.06 300 PHE A C 1
ATOM 2450 O O . PHE A 1 300 ? -14.75 -5.051 -14.016 1 98.06 300 PHE A O 1
ATOM 2457 N N . ASN A 1 301 ? -14.383 -3.137 -14.984 1 96.44 301 ASN A N 1
ATOM 2458 C CA . ASN A 1 301 ? -15.172 -2.291 -14.094 1 96.44 301 ASN A CA 1
ATOM 2459 C C . ASN A 1 301 ? -14.875 -2.578 -12.625 1 96.44 301 ASN A C 1
ATOM 2461 O O . ASN A 1 301 ? -15.789 -2.805 -11.836 1 96.44 301 ASN A O 1
ATOM 2465 N N . VAL A 1 302 ? -13.539 -2.561 -12.328 1 96.5 302 VAL A N 1
ATOM 2466 C CA . VAL A 1 302 ? -13.102 -3.031 -11.023 1 96.5 302 VAL A CA 1
ATOM 2467 C C . VAL A 1 302 ? -13.523 -2.037 -9.945 1 96.5 302 VAL A C 1
ATOM 2469 O O . VAL A 1 302 ? -13.492 -2.355 -8.75 1 96.5 302 VAL A O 1
ATOM 2472 N N . THR A 1 303 ? -13.906 -0.819 -10.25 1 95.88 303 THR A N 1
ATOM 2473 C CA . THR A 1 303 ? -14.258 0.191 -9.258 1 95.88 303 THR A CA 1
ATOM 2474 C C . THR A 1 303 ? -15.773 0.327 -9.141 1 95.88 303 THR A C 1
ATOM 2476 O O . THR A 1 303 ? -16.266 1.305 -8.578 1 95.88 303 THR A O 1
ATOM 2479 N N . GLN A 1 304 ? -16.516 -0.616 -9.633 1 93.88 304 GLN A N 1
ATOM 2480 C CA . GLN A 1 304 ? -17.969 -0.547 -9.695 1 93.88 304 GLN A CA 1
ATOM 2481 C C . GLN A 1 304 ? -18.578 -0.459 -8.297 1 93.88 304 GLN A C 1
ATOM 2483 O O . GLN A 1 304 ? -19.656 0.109 -8.125 1 93.88 304 GLN A O 1
ATOM 2488 N N . ASN A 1 305 ? -17.875 -0.968 -7.324 1 93.5 305 ASN A N 1
ATOM 2489 C CA . ASN A 1 305 ? -18.438 -1.033 -5.98 1 93.5 305 ASN A CA 1
ATOM 2490 C C . ASN A 1 305 ? -17.969 0.134 -5.117 1 93.5 305 ASN A C 1
ATOM 2492 O O . ASN A 1 305 ? -18.094 0.094 -3.893 1 93.5 305 ASN A O 1
ATOM 2496 N N . LEU A 1 306 ? -17.391 1.111 -5.691 1 95.94 306 LEU A N 1
ATOM 2497 C CA . LEU A 1 306 ? -17 2.303 -4.941 1 95.94 306 LEU A CA 1
ATOM 2498 C C . LEU A 1 306 ? -18.219 2.955 -4.301 1 95.94 306 LEU A C 1
ATOM 2500 O O . LEU A 1 306 ? -19.172 3.33 -5 1 95.94 306 LEU A O 1
ATOM 2504 N N . LYS A 1 307 ? -18.234 3.096 -3.02 1 95.56 307 LYS A N 1
ATOM 2505 C CA . LYS A 1 307 ? -19.375 3.668 -2.295 1 95.56 307 LYS A CA 1
ATOM 2506 C C . LYS A 1 307 ? -19.297 5.191 -2.271 1 95.56 307 LYS A C 1
ATOM 2508 O O . LYS A 1 307 ? -18.203 5.762 -2.152 1 95.56 307 LYS A O 1
ATOM 2513 N N . PRO A 1 308 ? -20.422 5.785 -2.328 1 94.62 308 PRO A N 1
ATOM 2514 C CA . PRO A 1 308 ? -20.422 7.246 -2.199 1 94.62 308 PRO A CA 1
ATOM 2515 C C . PRO A 1 308 ? -19.984 7.711 -0.811 1 94.62 308 PRO A C 1
ATOM 2517 O O . PRO A 1 308 ? -20.141 6.977 0.168 1 94.62 308 PRO A O 1
ATOM 2520 N N . SER A 1 309 ? -19.406 8.844 -0.789 1 95.12 309 SER A N 1
ATOM 2521 C CA . SER A 1 309 ? -18.969 9.445 0.462 1 95.12 309 SER A CA 1
ATOM 2522 C C . SER A 1 309 ? -18.875 10.961 0.347 1 95.12 309 SER A C 1
ATOM 2524 O O . SER A 1 309 ? -18.688 11.5 -0.748 1 95.12 309 SER A O 1
ATOM 2526 N N . LYS A 1 310 ? -19 11.648 1.453 1 94.19 310 LYS A N 1
ATOM 2527 C CA . LYS A 1 310 ? -18.812 13.094 1.487 1 94.19 310 LYS A CA 1
ATOM 2528 C C . LYS A 1 310 ? -17.328 13.461 1.349 1 94.19 310 LYS A C 1
ATOM 2530 O O . LYS A 1 310 ? -17 14.617 1.106 1 94.19 310 LYS A O 1
ATOM 2535 N N . MET A 1 311 ? -16.484 12.438 1.435 1 95.81 311 MET A N 1
ATOM 2536 C CA . MET A 1 311 ? -15.047 12.695 1.48 1 95.81 311 MET A CA 1
ATOM 2537 C C . MET A 1 311 ? -14.477 12.812 0.073 1 95.81 311 MET A C 1
ATOM 2539 O O . MET A 1 311 ? -13.328 13.242 -0.099 1 95.81 311 MET A O 1
ATOM 2543 N N . TYR A 1 312 ? -15.25 12.352 -0.881 1 96.94 312 TYR A N 1
ATOM 2544 C CA . TYR A 1 312 ? -14.742 12.406 -2.244 1 96.94 312 TYR A CA 1
ATOM 2545 C C . TYR A 1 312 ? -15.875 12.508 -3.254 1 96.94 312 TYR A C 1
ATOM 2547 O O . TYR A 1 312 ? -17.031 12.273 -2.914 1 96.94 312 TYR A O 1
ATOM 2555 N N . HIS A 1 313 ? -15.539 12.984 -4.391 1 92.75 313 HIS A N 1
ATOM 2556 C CA . HIS A 1 313 ? -16.406 13.008 -5.555 1 92.75 313 HIS A CA 1
ATOM 2557 C C . HIS A 1 313 ? -15.672 12.547 -6.809 1 92.75 313 HIS A C 1
ATOM 2559 O O . HIS A 1 313 ? -14.828 13.273 -7.34 1 92.75 313 HIS A O 1
ATOM 2565 N N . ILE A 1 314 ? -15.766 11.289 -7.145 1 89.38 314 ILE A N 1
ATOM 2566 C CA . ILE A 1 314 ? -15.055 10.68 -8.258 1 89.38 314 ILE A CA 1
ATOM 2567 C C . ILE A 1 314 ? -16.031 10.398 -9.406 1 89.38 314 ILE A C 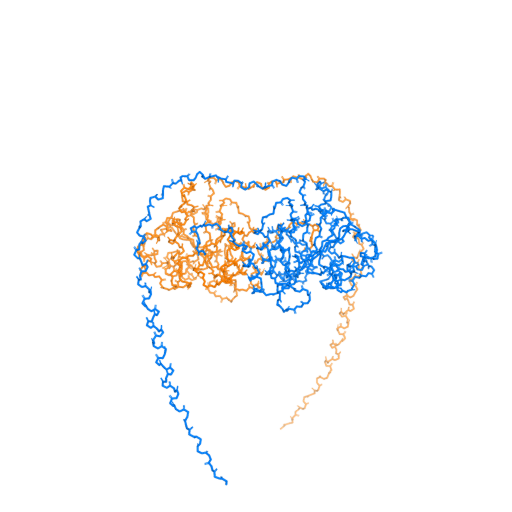1
ATOM 2569 O O . ILE A 1 314 ? -17.172 10.016 -9.172 1 89.38 314 ILE A O 1
ATOM 2573 N N . MET B 1 1 ? 75.312 31.922 -11.328 1 22.22 1 MET B N 1
ATOM 2574 C CA . MET B 1 1 ? 75.625 30.766 -10.5 1 22.22 1 MET B CA 1
ATOM 2575 C C . MET B 1 1 ? 74.688 29.594 -10.836 1 22.22 1 MET B C 1
ATOM 2577 O O . MET B 1 1 ? 73.562 29.797 -11.289 1 22.22 1 MET B O 1
ATOM 2581 N N . LYS B 1 2 ? 75.188 28.219 -10.57 1 21.58 2 LYS B N 1
ATOM 2582 C CA . LYS B 1 2 ? 75 26.828 -10.984 1 21.58 2 LYS B CA 1
ATOM 2583 C C . LYS B 1 2 ? 73.625 26.312 -10.641 1 21.58 2 LYS B C 1
ATOM 2585 O O . LYS B 1 2 ? 73.125 26.531 -9.531 1 21.58 2 LYS B O 1
ATOM 2590 N N . LYS B 1 3 ? 72.875 25.766 -11.57 1 25.69 3 LYS B N 1
ATOM 2591 C CA . LYS B 1 3 ? 71.562 25.188 -11.844 1 25.69 3 LYS B CA 1
ATOM 2592 C C . LYS B 1 3 ? 71.375 23.812 -11.195 1 25.69 3 LYS B C 1
ATOM 2594 O O . LYS B 1 3 ? 71.938 22.828 -11.672 1 25.69 3 LYS B O 1
ATOM 2599 N N . ALA B 1 4 ? 71.5 23.688 -9.797 1 24.94 4 ALA B N 1
ATOM 2600 C CA . ALA B 1 4 ? 71.688 22.422 -9.094 1 24.94 4 ALA B CA 1
ATOM 2601 C C . ALA B 1 4 ? 70.562 21.438 -9.477 1 24.94 4 ALA B C 1
ATOM 2603 O O . ALA B 1 4 ? 69.375 21.719 -9.305 1 24.94 4 ALA B O 1
ATOM 2604 N N . ALA B 1 5 ? 70.875 20.5 -10.383 1 28.2 5 ALA B N 1
ATOM 2605 C CA . ALA B 1 5 ? 70.062 19.453 -11.047 1 28.2 5 ALA B CA 1
ATOM 2606 C C . ALA B 1 5 ? 69.5 18.484 -10.023 1 28.2 5 ALA B C 1
ATOM 2608 O O . ALA B 1 5 ? 70.25 17.734 -9.367 1 28.2 5 ALA B O 1
ATOM 2609 N N . LYS B 1 6 ? 68.5 18.875 -9.141 1 27.62 6 LYS B N 1
ATOM 2610 C CA . LYS B 1 6 ? 68 18.094 -8.008 1 27.62 6 LYS B CA 1
ATOM 2611 C C . LYS B 1 6 ? 67.688 16.656 -8.414 1 27.62 6 LYS B C 1
ATOM 2613 O O . LYS B 1 6 ? 67.125 16.406 -9.461 1 27.62 6 LYS B O 1
ATOM 2618 N N . LEU B 1 7 ? 68.375 15.648 -7.82 1 28.69 7 LEU B N 1
ATOM 2619 C CA . LEU B 1 7 ? 68.562 14.195 -7.742 1 28.69 7 LEU B CA 1
ATOM 2620 C C . LEU B 1 7 ? 67.188 13.516 -7.668 1 28.69 7 LEU B C 1
ATOM 2622 O O . LEU B 1 7 ? 66.25 13.992 -6.98 1 28.69 7 LEU B O 1
ATOM 2626 N N . GLY B 1 8 ? 66.938 12.508 -8.516 1 29.38 8 GLY B N 1
ATOM 2627 C CA . GLY B 1 8 ? 65.938 11.609 -9.102 1 29.38 8 GLY B CA 1
ATOM 2628 C C . GLY B 1 8 ? 65.312 10.641 -8.094 1 29.38 8 GLY B C 1
ATOM 2629 O O . GLY B 1 8 ? 66.062 9.969 -7.359 1 29.38 8 GLY B O 1
ATOM 2630 N N . ASN B 1 9 ? 64.125 11 -7.344 1 35.12 9 ASN B N 1
ATOM 2631 C CA . ASN B 1 9 ? 63.312 10.43 -6.254 1 35.12 9 ASN B CA 1
ATOM 2632 C C . ASN B 1 9 ? 62.938 8.969 -6.527 1 35.12 9 ASN B C 1
ATOM 2634 O O . ASN B 1 9 ? 61.812 8.672 -6.883 1 35.12 9 ASN 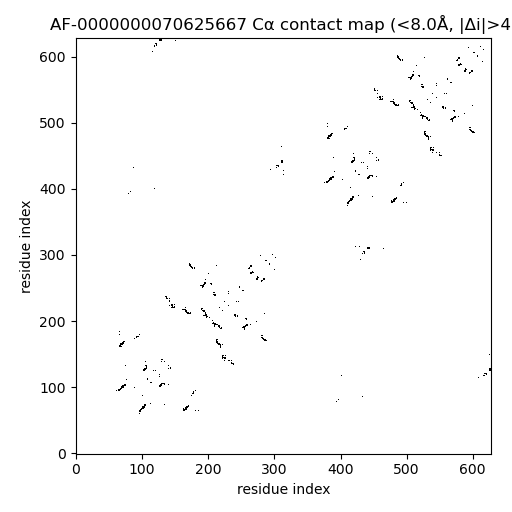B O 1
ATOM 2638 N N . GLY B 1 10 ? 63.844 8.078 -7.223 1 30.97 10 GLY B N 1
ATOM 2639 C CA . GLY B 1 10 ? 63.562 6.695 -7.594 1 30.97 10 GLY B CA 1
ATOM 2640 C C . GLY B 1 10 ? 63.344 5.789 -6.395 1 30.97 10 GLY B C 1
ATOM 2641 O O . GLY B 1 10 ? 62.781 4.695 -6.531 1 30.97 10 GLY B O 1
ATOM 2642 N N . LYS B 1 11 ? 64.125 5.945 -5.359 1 37.59 11 LYS B N 1
ATOM 2643 C CA . LYS B 1 11 ? 64.312 4.895 -4.363 1 37.59 11 LYS B CA 1
ATOM 2644 C C . LYS B 1 11 ? 63.062 4.68 -3.551 1 37.59 11 LYS B C 1
ATOM 2646 O O . LYS B 1 11 ? 62.938 3.693 -2.822 1 37.59 11 LYS B O 1
ATOM 2651 N N . LYS B 1 12 ? 62.188 5.734 -3.5 1 38.5 12 LYS B N 1
ATOM 2652 C CA . LYS B 1 12 ? 61.156 5.641 -2.486 1 38.5 12 LYS B CA 1
ATOM 2653 C C . LYS B 1 12 ? 60.094 4.645 -2.9 1 38.5 12 LYS B C 1
ATOM 2655 O O . LYS B 1 12 ? 59.219 4.262 -2.088 1 38.5 12 LYS B O 1
ATOM 2660 N N . ILE B 1 13 ? 60.188 4.238 -4.246 1 39.22 13 ILE B N 1
ATOM 2661 C CA . ILE B 1 13 ? 59.062 3.436 -4.742 1 39.22 13 ILE B CA 1
ATOM 2662 C C . ILE B 1 13 ? 59.219 1.992 -4.27 1 39.22 13 ILE B C 1
ATOM 2664 O O . ILE B 1 13 ? 58.219 1.285 -4.086 1 39.22 13 ILE B O 1
ATOM 2668 N N . ILE B 1 14 ? 60.562 1.601 -4.035 1 40.91 14 ILE B N 1
ATOM 2669 C CA . ILE B 1 14 ? 60.781 0.172 -3.84 1 40.91 14 ILE B CA 1
ATOM 2670 C C . ILE B 1 14 ? 60.281 -0.241 -2.451 1 40.91 14 ILE B C 1
ATOM 2672 O O . ILE B 1 14 ? 59.688 -1.299 -2.287 1 40.91 14 ILE B O 1
ATOM 2676 N N . ILE B 1 15 ? 60.469 0.742 -1.419 1 42.91 15 ILE B N 1
ATOM 2677 C CA . ILE B 1 15 ? 60.312 0.281 -0.045 1 42.91 15 ILE B CA 1
ATOM 2678 C C . ILE B 1 15 ? 58.812 0.122 0.266 1 42.91 15 ILE B C 1
ATOM 2680 O O . ILE B 1 15 ? 58.438 -0.689 1.112 1 42.91 15 ILE B O 1
ATOM 2684 N N . ILE B 1 16 ? 57.938 0.853 -0.572 1 42.94 16 ILE B N 1
ATOM 2685 C CA . ILE B 1 16 ? 56.531 0.843 -0.221 1 42.94 16 ILE B CA 1
ATOM 2686 C C . ILE B 1 16 ? 55.906 -0.506 -0.588 1 42.94 16 ILE B C 1
ATOM 2688 O O . ILE B 1 16 ? 54.938 -0.938 0.027 1 42.94 16 ILE B O 1
ATOM 2692 N N . SER B 1 17 ? 56.594 -1.282 -1.506 1 43.62 17 SER B N 1
ATOM 2693 C CA . SER B 1 17 ? 55.969 -2.531 -1.958 1 43.62 17 SER B CA 1
ATOM 2694 C C . SER B 1 17 ? 56.094 -3.623 -0.901 1 43.62 17 SER B C 1
ATOM 2696 O O . SER B 1 17 ? 55.25 -4.508 -0.806 1 43.62 17 SER B O 1
ATOM 2698 N N . PHE B 1 18 ? 57.25 -3.527 -0.114 1 45.34 18 PHE B N 1
ATOM 2699 C CA . PHE B 1 18 ? 57.5 -4.66 0.772 1 45.34 18 PHE B CA 1
ATOM 2700 C C . PHE B 1 18 ? 56.531 -4.656 1.939 1 45.34 18 PHE B C 1
ATOM 2702 O O . PHE B 1 18 ? 56.094 -5.719 2.4 1 45.34 18 PHE B O 1
ATOM 2709 N N . ILE B 1 19 ? 56.125 -3.396 2.361 1 45.38 19 ILE B N 1
ATOM 2710 C CA . ILE B 1 19 ? 55.281 -3.342 3.555 1 45.38 19 ILE B CA 1
ATOM 2711 C C . ILE B 1 19 ? 53.875 -3.869 3.23 1 45.38 19 ILE B C 1
ATOM 2713 O O . ILE B 1 19 ? 53.219 -4.469 4.086 1 45.38 19 ILE B O 1
ATOM 2717 N N . PHE B 1 20 ? 53.469 -3.844 1.933 1 46.06 20 PHE B N 1
ATOM 2718 C CA . PHE B 1 20 ? 52.125 -4.281 1.579 1 46.06 20 PHE B CA 1
ATOM 2719 C C . PHE B 1 20 ? 52 -5.797 1.687 1 46.06 20 PHE B C 1
ATOM 2721 O O . PHE B 1 20 ? 50.969 -6.312 2.129 1 46.06 20 PHE B O 1
ATOM 2728 N N . ILE B 1 21 ? 53.156 -6.473 1.351 1 48.03 21 ILE B N 1
ATOM 2729 C CA . ILE B 1 21 ? 53.094 -7.93 1.336 1 48.03 21 ILE B CA 1
ATOM 2730 C C . ILE B 1 21 ? 52.969 -8.453 2.764 1 48.03 21 ILE B C 1
ATOM 2732 O O . ILE B 1 21 ? 52.156 -9.352 3.027 1 48.03 21 ILE B O 1
ATOM 2736 N N . ALA B 1 22 ? 53.656 -7.746 3.709 1 46 22 ALA B N 1
ATOM 2737 C CA . ALA B 1 22 ? 53.656 -8.273 5.074 1 46 22 ALA B CA 1
ATOM 2738 C C . ALA B 1 22 ? 52.25 -8.148 5.695 1 46 22 ALA B C 1
ATOM 2740 O O . ALA B 1 22 ? 51.812 -9.031 6.441 1 46 22 ALA B O 1
ATOM 2741 N N . PHE B 1 23 ? 51.531 -7.066 5.309 1 45.84 23 PHE B N 1
ATOM 2742 C CA . PHE B 1 23 ? 50.219 -6.867 5.902 1 45.84 23 PHE B CA 1
ATOM 2743 C C . PHE B 1 23 ? 49.219 -7.922 5.414 1 45.84 23 PHE B C 1
ATOM 2745 O O . PHE B 1 23 ? 48.406 -8.414 6.184 1 45.84 23 PHE B O 1
ATOM 2752 N N . LEU B 1 24 ? 49.406 -8.414 4.156 1 44.53 24 LEU B N 1
ATOM 2753 C CA . LEU B 1 24 ? 48.5 -9.438 3.646 1 44.53 24 LEU B CA 1
ATOM 2754 C C . LEU B 1 24 ? 48.688 -10.758 4.391 1 44.53 24 LEU B C 1
ATOM 2756 O O . LEU B 1 24 ? 47.719 -11.461 4.676 1 44.53 24 LEU B O 1
ATOM 2760 N N . ILE B 1 25 ? 49.969 -11.023 4.723 1 45.34 25 ILE B N 1
ATOM 2761 C CA . ILE B 1 25 ? 50.25 -12.312 5.355 1 45.34 25 ILE B CA 1
ATOM 2762 C C . ILE B 1 25 ? 49.594 -12.344 6.738 1 45.34 25 ILE B C 1
ATOM 2764 O O . ILE B 1 25 ? 48.969 -13.344 7.121 1 45.34 25 ILE B O 1
ATOM 2768 N N . ALA B 1 26 ? 49.719 -11.211 7.496 1 41.78 26 ALA B N 1
ATOM 2769 C CA . ALA B 1 26 ? 49.219 -11.211 8.867 1 41.78 26 ALA B CA 1
ATOM 2770 C C . ALA B 1 26 ? 47.719 -11.398 8.898 1 41.78 26 ALA B C 1
ATOM 2772 O O . ALA B 1 26 ? 47.188 -12.094 9.766 1 41.78 26 ALA B O 1
ATOM 2773 N N . LEU B 1 27 ? 46.969 -10.891 7.898 1 38.5 27 LEU B N 1
ATOM 2774 C CA . LEU B 1 27 ? 45.5 -11.016 7.918 1 38.5 27 LEU B CA 1
ATOM 2775 C C . LEU B 1 27 ? 45.094 -12.453 7.656 1 38.5 27 LEU B C 1
ATOM 2777 O O . LEU B 1 27 ? 44.031 -12.898 8.148 1 38.5 27 LEU B O 1
ATOM 2781 N N . ALA B 1 28 ? 45.906 -13.25 6.883 1 39.72 28 ALA B N 1
ATOM 2782 C CA . ALA B 1 28 ? 45.5 -14.625 6.582 1 39.72 28 ALA B CA 1
ATOM 2783 C C . ALA B 1 28 ? 45.562 -15.492 7.836 1 39.72 28 ALA B C 1
ATOM 2785 O O . ALA B 1 28 ? 44.75 -16.422 7.98 1 39.72 28 ALA B O 1
ATOM 2786 N N . SER B 1 29 ? 46.531 -15.203 8.719 1 34.91 29 SER B N 1
ATOM 2787 C CA . SER B 1 29 ? 46.688 -16.125 9.844 1 34.91 29 SER B CA 1
ATOM 2788 C C . SER B 1 29 ? 45.5 -16.047 10.812 1 34.91 29 SER B C 1
ATOM 2790 O O . SER B 1 29 ? 45.281 -16.969 11.586 1 34.91 29 SER B O 1
ATOM 2792 N N . ILE B 1 30 ? 44.938 -14.875 11.031 1 36.12 30 ILE B N 1
ATOM 2793 C CA . ILE B 1 30 ? 44 -14.797 12.133 1 36.12 30 ILE B CA 1
ATOM 2794 C C . ILE B 1 30 ? 42.719 -15.547 11.758 1 36.12 30 ILE B C 1
ATOM 2796 O O . ILE B 1 30 ? 41.844 -15.758 12.602 1 36.12 30 ILE B O 1
ATOM 2800 N N . ASN B 1 31 ? 42.5 -16 10.5 1 32.72 31 ASN B N 1
ATOM 2801 C CA . ASN B 1 31 ? 41.25 -16.656 10.141 1 32.72 31 ASN B CA 1
ATOM 2802 C C . ASN B 1 31 ? 41.156 -18.047 10.781 1 32.72 31 ASN B C 1
ATOM 2804 O O . ASN B 1 31 ? 40.094 -18.672 10.75 1 32.72 31 ASN B O 1
ATOM 2808 N N . GLU B 1 32 ? 42.312 -18.672 11.094 1 31.22 32 GLU B N 1
ATOM 2809 C CA . GLU B 1 32 ? 42.188 -20.094 11.398 1 31.22 32 GLU B CA 1
ATOM 2810 C C . GLU B 1 32 ? 41.531 -20.297 12.758 1 31.22 32 GLU B C 1
ATOM 2812 O O . GLU B 1 32 ? 40.844 -21.312 12.977 1 31.22 32 GLU B O 1
ATOM 2817 N N . ILE B 1 33 ? 41.875 -19.438 13.75 1 31.64 33 ILE B N 1
ATOM 2818 C CA . ILE B 1 33 ? 41.688 -19.953 15.109 1 31.64 33 ILE B CA 1
ATOM 2819 C C . ILE B 1 33 ? 40.219 -20.141 15.391 1 31.64 33 ILE B C 1
ATOM 2821 O O . ILE B 1 33 ? 39.812 -21.109 16.031 1 31.64 33 ILE B O 1
ATOM 2825 N N . GLN B 1 34 ? 39.375 -19.203 15.109 1 28.22 34 GLN B N 1
ATOM 2826 C CA . GLN B 1 34 ? 38.219 -19.094 15.961 1 28.22 34 GLN B CA 1
ATOM 2827 C C . GLN B 1 34 ? 37.188 -20.172 15.633 1 28.22 34 GLN B C 1
ATOM 2829 O O . GLN B 1 34 ? 36.062 -20.188 16.188 1 28.22 34 GLN B O 1
ATOM 2834 N N . PHE B 1 35 ? 37.531 -21.109 14.734 1 28.53 35 PHE B N 1
ATOM 2835 C CA . PHE B 1 35 ? 36.406 -21.953 14.32 1 28.53 35 PHE B CA 1
ATOM 2836 C C . PHE B 1 35 ? 36 -22.875 15.445 1 28.53 35 PHE B C 1
ATOM 2838 O O . PHE B 1 35 ? 35 -23.609 15.32 1 28.53 35 PHE B O 1
ATOM 2845 N N . ASN B 1 36 ? 37 -23.125 16.281 1 25.7 36 ASN B N 1
ATOM 2846 C CA . ASN B 1 36 ? 36.781 -24.422 16.922 1 25.7 36 ASN B CA 1
ATOM 2847 C C . ASN B 1 36 ? 35.531 -24.422 17.781 1 25.7 36 ASN B C 1
ATOM 2849 O O . ASN B 1 36 ? 34.812 -25.422 17.844 1 25.7 36 ASN B O 1
ATOM 2853 N N . ASN B 1 37 ? 35.531 -23.578 18.75 1 26.91 37 ASN B N 1
ATOM 2854 C CA . ASN B 1 37 ? 34.906 -24 19.984 1 26.91 37 ASN B CA 1
ATOM 2855 C C . ASN B 1 37 ? 33.375 -24 19.875 1 26.91 37 ASN B C 1
ATOM 2857 O O . ASN B 1 37 ? 32.688 -24.078 20.875 1 26.91 37 ASN B O 1
ATOM 2861 N N . LEU B 1 38 ? 32.875 -23.562 18.766 1 25.39 38 LEU B N 1
ATOM 2862 C CA . LEU B 1 38 ? 31.469 -23.203 18.938 1 25.39 38 LEU B CA 1
ATOM 2863 C C . LEU B 1 38 ? 30.594 -24.438 19.094 1 25.39 38 LEU B C 1
ATOM 2865 O O . LEU B 1 38 ? 29.375 -24.375 18.969 1 25.39 38 LEU B O 1
ATOM 2869 N N . SER B 1 39 ? 31.25 -25.531 19.531 1 23.92 39 SER B N 1
ATOM 2870 C CA . SER B 1 39 ? 30.469 -26.766 19.438 1 23.92 39 SER B CA 1
ATOM 2871 C C . SER B 1 39 ? 29.219 -26.703 20.312 1 23.92 39 SER B C 1
ATOM 2873 O O . SER B 1 39 ? 28.25 -27.406 20.062 1 23.92 39 SER B O 1
ATOM 2875 N N . ASN B 1 40 ? 29.391 -26.188 21.469 1 26.03 40 ASN B N 1
ATOM 2876 C CA . ASN B 1 40 ? 28.484 -26.812 22.422 1 26.03 40 ASN B CA 1
ATOM 2877 C C . ASN B 1 40 ? 27.062 -26.297 22.266 1 26.03 40 ASN B C 1
ATOM 2879 O O . ASN B 1 40 ? 26.703 -25.266 22.828 1 26.03 40 ASN B O 1
ATOM 2883 N N . PHE B 1 41 ? 26.531 -26.109 21.125 1 24.12 41 PHE B N 1
ATOM 2884 C CA . PHE B 1 41 ? 25.203 -25.531 21.047 1 24.12 41 PHE B CA 1
ATOM 2885 C C . PHE B 1 41 ? 24.203 -26.391 21.828 1 24.12 41 PHE B C 1
ATOM 2887 O O . PHE B 1 41 ? 24 -27.562 21.5 1 24.12 41 PHE B O 1
ATOM 2894 N N . LYS B 1 42 ? 24 -26.062 23.172 1 23.11 42 LYS B N 1
ATOM 2895 C CA . LYS B 1 42 ? 23.031 -26.594 24.125 1 23.11 42 LYS B CA 1
ATOM 2896 C C . LYS B 1 42 ? 21.656 -26.766 23.469 1 23.11 42 LYS B C 1
ATOM 2898 O O . LYS B 1 42 ? 21.281 -25.969 22.594 1 23.11 42 LYS B O 1
ATOM 2903 N N . LYS B 1 43 ? 21.047 -27.953 23.734 1 23.86 43 LYS B N 1
ATOM 2904 C CA . LYS B 1 43 ? 19.734 -28.516 23.438 1 23.86 43 LYS B CA 1
ATOM 2905 C C . LYS B 1 43 ? 18.609 -27.547 23.828 1 23.86 43 LYS B C 1
ATOM 2907 O O . LYS B 1 43 ? 18.391 -27.281 25.016 1 23.86 43 LYS B O 1
ATOM 2912 N N . CYS B 1 44 ? 18.5 -26.312 23.172 1 22.48 44 CYS B N 1
ATOM 2913 C CA . CYS B 1 44 ? 17.375 -25.469 23.531 1 22.48 44 CYS B CA 1
ATOM 2914 C C . CYS B 1 44 ? 16.078 -26.266 23.547 1 22.48 44 CYS B C 1
ATOM 2916 O O . CYS B 1 44 ? 15.719 -26.906 22.562 1 22.48 44 CYS B O 1
ATOM 2918 N N . THR B 1 45 ? 15.727 -26.844 24.734 1 26.2 45 THR B N 1
ATOM 2919 C CA . THR B 1 45 ? 14.43 -27.422 25.078 1 26.2 45 THR B CA 1
ATOM 2920 C C . THR B 1 45 ? 13.297 -26.609 24.469 1 26.2 45 THR B C 1
ATOM 2922 O O . THR B 1 45 ? 13.25 -25.391 24.609 1 26.2 45 THR B O 1
ATOM 2925 N N . ALA B 1 46 ? 12.641 -27.234 23.484 1 27.77 46 ALA B N 1
ATOM 2926 C CA . ALA B 1 46 ? 11.453 -26.781 22.781 1 27.77 46 ALA B CA 1
ATOM 2927 C C . ALA B 1 46 ? 10.352 -26.359 23.75 1 27.77 46 ALA B C 1
ATOM 2929 O O . ALA B 1 46 ? 9.766 -27.203 24.438 1 27.77 46 ALA B O 1
ATOM 2930 N N . ILE B 1 47 ? 10.609 -25.297 24.562 1 26 47 ILE B N 1
ATOM 2931 C CA . ILE B 1 47 ? 9.453 -24.859 25.344 1 26 47 ILE B CA 1
ATOM 2932 C C . ILE B 1 47 ? 8.25 -24.672 24.422 1 26 47 ILE B C 1
ATOM 2934 O O . ILE B 1 47 ? 8.352 -24.047 23.375 1 26 47 ILE B O 1
ATOM 2938 N N . HIS B 1 48 ? 7.348 -25.578 24.516 1 26.59 48 HIS B N 1
ATOM 2939 C CA . HIS B 1 48 ? 5.992 -25.516 23.984 1 26.59 48 HIS B CA 1
ATOM 2940 C C . HIS B 1 48 ? 5.352 -24.156 24.234 1 26.59 48 HIS B C 1
ATOM 2942 O O . HIS B 1 48 ? 5.156 -23.75 25.375 1 26.59 48 HIS B O 1
ATOM 2948 N N . SER B 1 49 ? 5.898 -23.156 23.594 1 27.91 49 SER B N 1
ATOM 2949 C CA . SER B 1 49 ? 5.184 -21.906 23.812 1 27.91 49 SER B CA 1
ATOM 2950 C C . SER B 1 49 ? 3.695 -22.062 23.531 1 27.91 49 SER B C 1
ATOM 2952 O O . SER B 1 49 ? 3.312 -22.609 22.484 1 27.91 49 SER B O 1
ATOM 2954 N N . PRO B 1 50 ? 2.902 -22.094 24.578 1 31.41 50 PRO B N 1
ATOM 2955 C CA . PRO B 1 50 ? 1.455 -21.984 24.391 1 31.41 50 PRO B CA 1
ATOM 2956 C C . PRO B 1 50 ? 1.076 -20.906 23.391 1 31.41 50 PRO B C 1
ATOM 2958 O O . PRO B 1 50 ? 1.715 -19.844 23.344 1 31.41 50 PRO B O 1
ATOM 2961 N N . SER B 1 51 ? 0.73 -21.312 22.219 1 29.86 51 SER B N 1
ATOM 2962 C CA . SER B 1 51 ? 0.136 -20.453 21.203 1 29.86 51 SER B CA 1
ATOM 2963 C C . SER B 1 51 ? -0.847 -19.469 21.844 1 29.86 51 SER B C 1
ATOM 2965 O O . SER B 1 51 ? -1.971 -19.844 22.188 1 29.86 51 SER B O 1
ATOM 2967 N N . SER B 1 52 ? -0.419 -18.703 22.844 1 30.64 52 SER B N 1
ATOM 2968 C CA . SER B 1 52 ? -1.381 -17.656 23.172 1 30.64 52 SER B CA 1
ATOM 2969 C C . SER B 1 52 ? -1.808 -16.891 21.922 1 30.64 52 SER B C 1
ATOM 2971 O O . SER B 1 52 ? -0.968 -16.328 21.219 1 30.64 52 SER B O 1
ATOM 2973 N N . GLU B 1 53 ? -2.801 -17.359 21.266 1 31.56 53 GLU B N 1
ATOM 2974 C CA . GLU B 1 53 ? -3.576 -16.5 20.375 1 31.56 53 GLU B CA 1
ATOM 2975 C C . GLU B 1 53 ? -3.711 -15.094 20.953 1 31.56 53 GLU B C 1
ATOM 2977 O O . GLU B 1 53 ? -4.484 -14.875 21.891 1 31.56 53 GLU B O 1
ATOM 2982 N N . THR B 1 54 ? -2.598 -14.406 21.141 1 33.03 54 THR B N 1
ATOM 2983 C CA . THR B 1 54 ? -2.799 -12.992 21.438 1 33.03 54 THR B CA 1
ATOM 2984 C C . THR B 1 54 ? -3.801 -12.375 20.469 1 33.03 54 THR B C 1
ATOM 2986 O O . THR B 1 54 ? -3.514 -12.242 19.281 1 33.03 54 THR B O 1
ATOM 2989 N N . SER B 1 55 ? -5.023 -12.688 20.609 1 33.19 55 SER B N 1
ATOM 2990 C CA . SER B 1 55 ? -6.055 -11.82 20.047 1 33.19 55 SER B CA 1
ATOM 2991 C C . SER B 1 55 ? -5.645 -10.359 20.109 1 33.19 55 SER B C 1
ATOM 2993 O O . SER B 1 55 ? -5.383 -9.828 21.203 1 33.19 55 SER B O 1
ATOM 2995 N N . LEU B 1 56 ? -4.824 -9.938 19.234 1 34.81 56 LEU B N 1
ATOM 2996 C CA . LEU B 1 56 ? -4.754 -8.484 19.094 1 34.81 56 LEU B CA 1
ATOM 2997 C C . LEU B 1 56 ? -6.125 -7.852 19.312 1 34.81 56 LEU B C 1
ATOM 2999 O O . LEU B 1 56 ? -6.996 -7.945 18.453 1 34.81 56 LEU B O 1
ATOM 3003 N N . LEU B 1 57 ? -6.719 -8.086 20.469 1 34.38 57 LEU B N 1
ATOM 3004 C CA . LEU B 1 57 ? -7.859 -7.238 20.797 1 34.38 57 LEU B CA 1
ATOM 3005 C C . LEU B 1 57 ? -7.629 -5.809 20.328 1 34.38 57 LEU B C 1
ATOM 3007 O O . LEU B 1 57 ? -6.555 -5.242 20.547 1 34.38 57 LEU B O 1
ATOM 3011 N N . PRO B 1 58 ? -8.234 -5.438 19.266 1 40.38 58 PRO B N 1
ATOM 3012 C CA . PRO B 1 58 ? -8.148 -3.986 19.078 1 40.38 58 PRO B CA 1
ATOM 3013 C C . PRO B 1 58 ? -8.195 -3.217 20.391 1 40.38 58 PRO B C 1
ATOM 3015 O O . PRO B 1 58 ? -8.984 -3.551 21.281 1 40.38 58 PRO B O 1
ATOM 3018 N N . MET B 1 59 ? -7.102 -2.846 20.938 1 40.81 59 MET B N 1
ATOM 3019 C CA . MET B 1 59 ? -7.203 -1.963 22.094 1 40.81 59 MET B CA 1
ATOM 3020 C C . MET B 1 59 ? -8.445 -1.089 22 1 40.81 59 MET B C 1
ATOM 3022 O O . MET B 1 59 ? -8.578 -0.281 21.078 1 40.81 59 MET B O 1
ATOM 3026 N N . LYS B 1 60 ? -9.531 -1.529 22.469 1 45.19 60 LYS B N 1
ATOM 3027 C CA . LYS B 1 60 ? -10.781 -0.783 22.578 1 45.19 60 LYS B CA 1
ATOM 3028 C C . LYS B 1 60 ? -10.516 0.677 22.938 1 45.19 60 LYS B C 1
ATOM 3030 O O . LYS B 1 60 ? -9.875 0.969 23.953 1 45.19 60 LYS B O 1
ATOM 3035 N N . SER B 1 61 ? -10.547 1.547 21.922 1 57.12 61 SER B N 1
ATOM 3036 C CA . SER B 1 61 ? -10.523 2.982 22.188 1 57.12 61 SER B CA 1
ATOM 3037 C C . SER B 1 61 ? -11.445 3.346 23.344 1 57.12 61 SER B C 1
ATOM 3039 O O . SER B 1 61 ? -12.602 2.932 23.375 1 57.12 61 SER B O 1
ATOM 3041 N N . SER B 1 62 ? -10.844 3.545 24.469 1 63.94 62 SER B N 1
ATOM 3042 C CA . SER B 1 62 ? -11.609 4.039 25.609 1 63.94 62 SER B CA 1
ATOM 3043 C C . SER B 1 62 ? -12.227 5.398 25.312 1 63.94 62 SER B C 1
ATOM 3045 O O . SER B 1 62 ? -11.742 6.129 24.438 1 63.94 62 SER B O 1
ATOM 3047 N N . GLU B 1 63 ? -13.383 5.656 25.688 1 65.19 63 GLU B N 1
ATOM 3048 C CA . GLU B 1 63 ? -14.094 6.93 25.594 1 65.19 63 GLU B CA 1
ATOM 3049 C C . GLU B 1 63 ? -13.164 8.102 25.906 1 65.19 63 GLU B C 1
ATOM 3051 O O . GLU B 1 63 ? -13.398 9.227 25.453 1 65.19 63 GLU B O 1
ATOM 3056 N N . ASN B 1 64 ? -11.938 7.707 26.422 1 77.31 64 ASN B N 1
ATOM 3057 C CA . ASN B 1 64 ? -11.039 8.766 26.859 1 77.31 64 ASN B CA 1
ATOM 3058 C C . ASN B 1 64 ? -9.852 8.93 25.906 1 77.31 64 ASN B C 1
ATOM 3060 O O . ASN B 1 64 ? -9.008 9.805 26.094 1 77.31 64 ASN B O 1
ATOM 3064 N N . ASP B 1 65 ? -9.875 8.266 24.797 1 89.19 65 ASP B N 1
ATOM 3065 C CA . ASP B 1 65 ? -8.766 8.352 23.859 1 89.19 65 ASP B CA 1
ATOM 3066 C C . ASP B 1 65 ? -8.82 9.656 23.062 1 89.19 65 ASP B C 1
ATOM 3068 O O . ASP B 1 65 ? -9.898 10.125 22.703 1 89.19 65 ASP B O 1
ATOM 3072 N N . ILE B 1 66 ? -7.605 10.266 22.891 1 95.06 66 ILE B N 1
ATOM 3073 C CA . ILE B 1 66 ? -7.5 11.414 22 1 95.06 66 ILE B CA 1
ATOM 3074 C C . ILE B 1 66 ? -7.754 10.984 20.562 1 95.06 66 ILE B C 1
ATOM 3076 O O . ILE B 1 66 ? -7.27 9.938 20.125 1 95.06 66 ILE B O 1
ATOM 3080 N N . ARG B 1 67 ? -8.609 11.719 19.875 1 96.81 67 ARG B N 1
ATOM 3081 C CA . ARG B 1 67 ? -8.875 11.469 18.453 1 96.81 67 ARG B CA 1
ATOM 3082 C C . ARG B 1 67 ? -8.195 12.508 17.578 1 96.81 67 ARG B C 1
ATOM 3084 O O . ARG B 1 67 ? -8.406 13.711 17.734 1 96.81 67 ARG B O 1
ATOM 3091 N N . ILE B 1 68 ? -7.344 12.039 16.688 1 98.12 68 ILE B N 1
ATOM 3092 C CA . ILE B 1 68 ? -6.523 12.922 15.859 1 98.12 68 ILE B CA 1
ATOM 3093 C C . ILE B 1 68 ? -6.73 12.594 14.383 1 98.12 68 ILE B C 1
ATOM 3095 O O . ILE B 1 68 ? -6.703 11.43 13.992 1 98.12 68 ILE B O 1
ATOM 3099 N N . LEU B 1 69 ? -7.035 13.609 13.578 1 98.5 69 LEU B N 1
ATOM 3100 C CA . LEU B 1 69 ? -7 13.492 12.125 1 98.5 69 LEU B CA 1
ATOM 3101 C C . LEU B 1 69 ? -5.723 14.109 11.562 1 98.5 69 LEU B C 1
ATOM 3103 O O . LEU B 1 69 ? -5.434 15.281 11.805 1 98.5 69 LEU B O 1
ATOM 3107 N N . ILE B 1 70 ? -4.961 13.297 10.906 1 98.81 70 ILE B N 1
ATOM 3108 C CA . ILE B 1 70 ? -3.812 13.805 10.164 1 98.81 70 ILE B CA 1
ATOM 3109 C C . ILE B 1 70 ? -4.148 13.867 8.672 1 98.81 70 ILE B C 1
ATOM 3111 O O . ILE B 1 70 ? -4.281 12.828 8.016 1 98.81 70 ILE B O 1
ATOM 3115 N N . GLY B 1 71 ? -4.359 15.07 8.172 1 98.88 71 GLY B N 1
ATOM 3116 C CA . GLY B 1 71 ? -4.5 15.273 6.742 1 98.88 71 GLY B CA 1
ATOM 3117 C C . GLY B 1 71 ? -3.188 15.594 6.051 1 98.88 71 GLY B C 1
ATOM 3118 O O . GLY B 1 71 ? -2.609 16.656 6.277 1 98.88 71 GLY B O 1
ATOM 3119 N N . ILE B 1 72 ? -2.713 14.672 5.27 1 98.88 72 ILE B N 1
ATOM 3120 C CA . ILE B 1 72 ? -1.483 14.875 4.512 1 98.88 72 ILE B CA 1
ATOM 3121 C C . ILE B 1 72 ? -1.813 15.453 3.137 1 98.88 72 ILE B C 1
ATOM 3123 O O . ILE B 1 72 ? -2.424 14.781 2.303 1 98.88 72 ILE B O 1
ATOM 3127 N N . LEU B 1 73 ? -1.442 16.672 2.924 1 98.62 73 LEU B N 1
ATOM 3128 C CA . LEU B 1 73 ? -1.659 17.297 1.627 1 98.62 73 LEU B CA 1
ATOM 3129 C C . LEU B 1 73 ? -0.668 16.781 0.594 1 98.62 73 LEU B C 1
ATOM 3131 O O . LEU B 1 73 ? 0.545 16.859 0.795 1 98.62 73 LEU B O 1
ATOM 3135 N N . THR B 1 74 ? -1.171 16.172 -0.449 1 98.25 74 THR B N 1
ATOM 3136 C CA . THR B 1 74 ? -0.376 15.555 -1.503 1 98.25 74 THR B CA 1
ATOM 3137 C C . THR B 1 74 ? -1.011 15.797 -2.869 1 98.25 74 THR B C 1
ATOM 3139 O O . THR B 1 74 ? -1.745 16.766 -3.059 1 98.25 74 THR B O 1
ATOM 3142 N N . LEU B 1 75 ? -0.517 15.156 -3.893 1 97.94 75 LEU B N 1
ATOM 3143 C CA . LEU B 1 75 ? -1.048 15.234 -5.25 1 97.94 75 LEU B CA 1
ATOM 3144 C C . LEU B 1 75 ? -1.682 13.906 -5.66 1 97.94 75 LEU B C 1
ATOM 3146 O O . LEU B 1 75 ? -1.211 12.836 -5.258 1 97.94 75 LEU B O 1
ATOM 3150 N N . ALA B 1 76 ? -2.709 13.992 -6.465 1 97.69 76 ALA B N 1
ATOM 3151 C CA . ALA B 1 76 ? -3.404 12.789 -6.918 1 97.69 76 ALA B CA 1
ATOM 3152 C C . ALA B 1 76 ? -2.447 11.836 -7.625 1 97.69 76 ALA B C 1
ATOM 3154 O O . ALA B 1 76 ? -2.572 10.617 -7.5 1 97.69 76 ALA B O 1
ATOM 3155 N N . ASP B 1 77 ? -1.458 12.359 -8.281 1 96.69 77 ASP B N 1
ATOM 3156 C CA . ASP B 1 77 ? -0.547 11.547 -9.078 1 96.69 77 ASP B CA 1
ATOM 3157 C C . ASP B 1 77 ? 0.54 10.922 -8.211 1 96.69 77 ASP B C 1
ATOM 3159 O O . ASP B 1 77 ? 1.273 10.039 -8.664 1 96.69 77 ASP B O 1
ATOM 3163 N N . ASN B 1 78 ? 0.633 11.352 -6.949 1 96.62 78 ASN B N 1
ATOM 3164 C CA . ASN B 1 78 ? 1.694 10.836 -6.09 1 96.62 78 ASN B CA 1
ATOM 3165 C C . ASN B 1 78 ? 1.282 9.539 -5.406 1 96.62 78 ASN B C 1
ATOM 3167 O O . ASN B 1 78 ? 1.348 9.422 -4.184 1 96.62 78 ASN B O 1
ATOM 3171 N N . HIS B 1 79 ? 0.933 8.555 -6.23 1 95 79 HIS B N 1
ATOM 3172 C CA . HIS B 1 79 ? 0.474 7.266 -5.723 1 95 79 HIS B CA 1
ATOM 3173 C C . HIS B 1 79 ? 1.563 6.574 -4.91 1 95 79 HIS B C 1
ATOM 3175 O O . HIS B 1 79 ? 1.288 6.012 -3.85 1 95 79 HIS B O 1
ATOM 3181 N N . GLN B 1 80 ? 2.73 6.629 -5.418 1 94.12 80 GLN B N 1
ATOM 3182 C CA . GLN B 1 80 ? 3.846 5.934 -4.785 1 94.12 80 GLN B CA 1
ATOM 3183 C C . GLN B 1 80 ? 4.137 6.512 -3.402 1 94.12 80 GLN B C 1
ATOM 3185 O O . GLN B 1 80 ? 4.398 5.766 -2.455 1 94.12 80 GLN B O 1
ATOM 3190 N N . ARG B 1 81 ? 4.07 7.766 -3.326 1 96.5 81 ARG B N 1
ATOM 3191 C CA . ARG B 1 81 ? 4.293 8.43 -2.043 1 96.5 81 ARG B CA 1
ATOM 3192 C C . ARG B 1 81 ? 3.229 8.031 -1.028 1 96.5 81 ARG B C 1
ATOM 3194 O O . ARG B 1 81 ? 3.541 7.738 0.128 1 96.5 81 ARG B O 1
ATOM 3201 N N . ARG B 1 82 ? 2.008 7.996 -1.446 1 97.81 82 ARG B N 1
ATOM 3202 C CA . ARG B 1 82 ? 0.925 7.613 -0.544 1 97.81 82 ARG B CA 1
ATOM 3203 C C . ARG B 1 82 ? 1.075 6.168 -0.092 1 97.81 82 ARG B C 1
ATOM 3205 O O . ARG B 1 82 ? 0.87 5.852 1.082 1 97.81 82 ARG B O 1
ATOM 3212 N N . HIS B 1 83 ? 1.485 5.367 -0.953 1 96.31 83 HIS B N 1
ATOM 3213 C CA . HIS B 1 83 ? 1.726 3.977 -0.591 1 96.31 83 HIS B CA 1
ATOM 3214 C C . HIS B 1 83 ? 2.85 3.857 0.431 1 96.31 83 HIS B C 1
ATOM 3216 O O . HIS B 1 83 ? 2.73 3.115 1.408 1 96.31 83 HIS B O 1
ATOM 3222 N N . PHE B 1 84 ? 3.881 4.574 0.134 1 96.56 84 PHE B N 1
ATOM 3223 C CA . PHE B 1 84 ? 5.023 4.582 1.039 1 96.56 84 PHE B CA 1
ATOM 3224 C C . PHE B 1 84 ? 4.617 5.074 2.422 1 96.56 84 PHE B C 1
ATOM 3226 O O . PHE B 1 84 ? 4.98 4.469 3.434 1 96.56 84 PHE B O 1
ATOM 3233 N N . LEU B 1 85 ? 3.859 6.062 2.463 1 98 85 LEU B N 1
ATOM 3234 C CA . LEU B 1 85 ? 3.443 6.648 3.732 1 98 85 LEU B CA 1
ATOM 3235 C C . LEU B 1 85 ? 2.482 5.719 4.469 1 98 85 LEU B C 1
ATOM 3237 O O . LEU B 1 85 ? 2.486 5.664 5.699 1 98 85 LEU B O 1
ATOM 3241 N N . ARG B 1 86 ? 1.657 4.926 3.744 1 97.38 86 ARG B N 1
ATOM 3242 C CA . ARG B 1 86 ? 0.815 3.92 4.379 1 97.38 86 ARG B CA 1
ATOM 3243 C C . ARG B 1 86 ? 1.66 2.885 5.113 1 97.38 86 ARG B C 1
ATOM 3245 O O . ARG B 1 86 ? 1.291 2.43 6.199 1 97.38 86 ARG B O 1
ATOM 3252 N N . LEU B 1 87 ? 2.762 2.57 4.496 1 95.38 87 LEU B N 1
ATOM 3253 C CA . LEU B 1 87 ? 3.68 1.627 5.125 1 95.38 87 LEU B CA 1
ATOM 3254 C C . LEU B 1 87 ? 4.219 2.189 6.438 1 95.38 87 LEU B C 1
ATOM 3256 O O . LEU B 1 87 ? 4.23 1.496 7.457 1 95.38 87 LEU B O 1
ATOM 3260 N N . ILE B 1 88 ? 4.551 3.412 6.379 1 95.81 88 ILE B N 1
ATOM 3261 C CA . ILE B 1 88 ? 5.219 4.082 7.492 1 95.81 88 ILE B CA 1
ATOM 3262 C C . ILE B 1 88 ? 4.234 4.266 8.648 1 95.81 88 ILE B C 1
ATOM 3264 O O . ILE B 1 88 ? 4.539 3.926 9.789 1 95.81 88 ILE B O 1
ATOM 3268 N N . TYR B 1 89 ? 3.104 4.723 8.391 1 97.5 89 TYR B N 1
ATOM 3269 C CA . TYR B 1 89 ? 2.148 5.039 9.445 1 97.5 89 TYR B CA 1
ATOM 3270 C C . TYR B 1 89 ? 1.405 3.789 9.906 1 97.5 89 TYR B C 1
ATOM 3272 O O . TYR B 1 89 ? 1.019 3.68 11.07 1 97.5 89 TYR B O 1
ATOM 3280 N N . GLY B 1 90 ? 1.298 2.846 8.984 1 96.5 90 GLY B N 1
ATOM 3281 C CA . GLY B 1 90 ? 0.561 1.631 9.289 1 96.5 90 GLY B CA 1
ATOM 3282 C C . GLY B 1 90 ? 1.312 0.698 10.227 1 96.5 90 GLY B C 1
ATOM 3283 O O . GLY B 1 90 ? 0.714 -0.191 10.836 1 96.5 90 GLY B O 1
ATOM 3284 N N . THR B 1 91 ? 2.574 0.877 10.375 1 96.69 91 THR B N 1
ATOM 3285 C CA . THR B 1 91 ? 3.375 -0.029 11.195 1 96.69 91 THR B CA 1
ATOM 3286 C C . THR B 1 91 ? 3.607 0.557 12.586 1 96.69 91 THR B C 1
ATOM 3288 O O . THR B 1 91 ? 4.309 -0.039 13.406 1 96.69 91 THR B O 1
ATOM 3291 N N . GLN B 1 92 ? 3.008 1.709 12.812 1 96.31 92 GLN B N 1
ATOM 3292 C CA . GLN B 1 92 ? 3.15 2.332 14.125 1 96.31 92 GLN B CA 1
ATOM 3293 C C . GLN B 1 92 ? 1.982 1.963 15.031 1 96.31 92 GLN B C 1
ATOM 3295 O O . GLN B 1 92 ? 0.825 1.991 14.609 1 96.31 92 GLN B O 1
ATOM 3300 N N . THR B 1 93 ? 2.281 1.564 16.25 1 93.62 93 THR B N 1
ATOM 3301 C CA . THR B 1 93 ? 1.27 1.285 17.266 1 93.62 93 THR B CA 1
ATOM 3302 C C . THR B 1 93 ? 1.151 2.447 18.25 1 93.62 93 THR B C 1
ATOM 3304 O O . THR B 1 93 ? 2.156 2.918 18.781 1 93.62 93 THR B O 1
ATOM 3307 N N . VAL B 1 94 ? -0.019 2.875 18.375 1 94.88 94 VAL B N 1
ATOM 3308 C CA . VAL B 1 94 ? -0.261 4.035 19.234 1 94.88 94 VAL B CA 1
ATOM 3309 C C . VAL B 1 94 ? -1.179 3.648 20.391 1 94.88 94 VAL B C 1
ATOM 3311 O O . VAL B 1 94 ? -2.148 2.908 20.203 1 94.88 94 VAL B O 1
ATOM 3314 N N . ALA B 1 95 ? -0.849 4.012 21.578 1 93.56 95 ALA B N 1
ATOM 3315 C CA . ALA B 1 95 ? -1.697 3.842 22.766 1 93.56 95 ALA B CA 1
ATOM 3316 C C . ALA B 1 95 ? -2.289 5.176 23.203 1 93.56 95 ALA B C 1
ATOM 3318 O O . ALA B 1 95 ? -1.632 6.215 23.125 1 93.56 95 ALA B O 1
ATOM 3319 N N . GLY B 1 96 ? -3.561 5.168 23.594 1 93.44 96 GLY B N 1
ATOM 3320 C CA . GLY B 1 96 ? -4.184 6.34 24.188 1 93.44 96 GLY B CA 1
ATOM 3321 C C . GLY B 1 96 ? -4.789 7.273 23.156 1 93.44 96 GLY B C 1
ATOM 3322 O O . GLY B 1 96 ? -5.191 8.391 23.484 1 93.44 96 GLY B O 1
ATOM 3323 N N . ALA B 1 97 ? -4.746 6.848 21.906 1 96.5 97 ALA B N 1
ATOM 3324 C CA . ALA B 1 97 ? -5.281 7.727 20.875 1 96.5 97 ALA B CA 1
ATOM 3325 C C . ALA B 1 97 ? -5.805 6.922 19.688 1 96.5 97 ALA B C 1
ATOM 3327 O O . ALA B 1 97 ? -5.359 5.797 19.438 1 96.5 97 ALA B O 1
ATOM 3328 N N . LYS B 1 98 ? -6.781 7.434 19.078 1 95.94 98 LYS B N 1
ATOM 3329 C CA . LYS B 1 98 ? -7.207 7.008 17.75 1 95.94 98 LYS B CA 1
ATOM 3330 C C . LYS B 1 98 ? -6.746 7.996 16.672 1 95.94 98 LYS B C 1
ATOM 3332 O O . LYS B 1 98 ? -7.129 9.172 16.703 1 95.94 98 LYS B O 1
ATOM 3337 N N . ILE B 1 99 ? -5.949 7.539 15.789 1 97.81 99 ILE B N 1
ATOM 3338 C CA . ILE B 1 99 ? -5.379 8.43 14.781 1 97.81 99 ILE B CA 1
ATOM 3339 C C . ILE B 1 99 ? -5.828 7.984 13.391 1 97.81 99 ILE B C 1
ATOM 3341 O O . ILE B 1 99 ? -5.66 6.82 13.023 1 97.81 99 ILE B O 1
ATOM 3345 N N . ASP B 1 100 ? -6.445 8.852 12.617 1 97.44 100 ASP B N 1
ATOM 3346 C CA . ASP B 1 100 ? -6.746 8.641 11.203 1 97.44 100 ASP B CA 1
ATOM 3347 C C . ASP B 1 100 ? -5.809 9.453 10.32 1 97.44 100 ASP B C 1
ATOM 3349 O O . ASP B 1 100 ? -5.727 10.672 10.445 1 97.44 100 ASP B O 1
ATOM 3353 N N . VAL B 1 101 ? -5.078 8.766 9.484 1 98.56 101 VAL B N 1
ATOM 3354 C CA . VAL B 1 101 ? -4.258 9.43 8.477 1 98.56 101 VAL B CA 1
ATOM 3355 C C . VAL B 1 101 ? -5.004 9.461 7.145 1 98.56 101 VAL B C 1
ATOM 3357 O O . VAL B 1 101 ? -5.422 8.414 6.637 1 98.56 101 VAL B O 1
ATOM 3360 N N . LYS B 1 102 ? -5.211 10.633 6.621 1 98.75 102 LYS B N 1
ATOM 3361 C CA . LYS B 1 102 ? -5.902 10.812 5.344 1 98.75 102 LYS B CA 1
ATOM 3362 C C . LYS B 1 102 ? -5.023 11.562 4.344 1 98.75 102 LYS B C 1
ATOM 3364 O O . LYS B 1 102 ? -4.32 12.508 4.715 1 98.75 102 LYS B O 1
ATOM 3369 N N . PHE B 1 103 ? -5.043 11.094 3.1 1 98.88 103 PHE B N 1
ATOM 3370 C CA . PHE B 1 103 ? -4.367 11.805 2.016 1 98.88 103 PHE B CA 1
ATOM 3371 C C . PHE B 1 103 ? -5.324 12.758 1.314 1 98.88 103 PHE B C 1
ATOM 3373 O O . PHE B 1 103 ? -6.426 12.367 0.923 1 98.88 103 PHE B O 1
ATOM 3380 N N . VAL B 1 104 ? -4.859 14 1.123 1 98.88 104 VAL B N 1
ATOM 3381 C CA . VAL B 1 104 ? -5.766 15.078 0.738 1 98.88 104 VAL B CA 1
ATOM 3382 C C . VAL B 1 104 ? -5.281 15.719 -0.56 1 98.88 104 VAL B C 1
ATOM 3384 O O . VAL B 1 104 ? -4.117 16.109 -0.669 1 98.88 104 VAL B O 1
ATOM 3387 N N . PHE B 1 105 ? -6.109 15.781 -1.543 1 98.69 105 PHE B N 1
ATOM 3388 C CA . PHE B 1 105 ? -5.836 16.531 -2.764 1 98.69 105 PHE B CA 1
ATOM 3389 C C . PHE B 1 105 ? -7.129 17.031 -3.395 1 98.69 105 PHE B C 1
ATOM 3391 O O . PHE B 1 105 ? -8.219 16.75 -2.887 1 98.69 105 PHE B O 1
ATOM 3398 N N . CYS B 1 106 ? -7.039 17.859 -4.41 1 98.5 106 CYS B N 1
ATOM 3399 C CA . CYS B 1 106 ? -8.203 18.484 -5.031 1 98.5 106 CYS B CA 1
ATOM 3400 C C . CYS B 1 106 ? -8.734 17.641 -6.176 1 98.5 106 CYS B C 1
ATOM 3402 O O . CYS B 1 106 ? -8.398 16.453 -6.289 1 98.5 106 CYS B O 1
ATOM 3404 N N . ASN B 1 107 ? -9.594 18.141 -6.941 1 98.25 107 ASN B N 1
ATOM 3405 C CA . ASN B 1 107 ? -10.336 17.438 -7.984 1 98.25 107 ASN B CA 1
ATOM 3406 C C . ASN B 1 107 ? -9.398 16.688 -8.93 1 98.25 107 ASN B C 1
ATOM 3408 O O . ASN B 1 107 ? -8.328 17.188 -9.281 1 98.25 107 ASN B O 1
ATOM 3412 N N . LEU B 1 108 ? -9.836 15.523 -9.352 1 97.31 108 LEU B N 1
ATOM 3413 C CA . LEU B 1 108 ? -9.094 14.711 -10.312 1 97.31 108 LEU B CA 1
ATOM 3414 C C . LEU B 1 108 ? -9.281 15.25 -11.727 1 97.31 108 LEU B C 1
ATOM 3416 O O . LEU B 1 108 ? -10.375 15.711 -12.086 1 97.31 108 LEU B O 1
ATOM 3420 N N . THR B 1 109 ? -8.25 15.156 -12.492 1 95 109 THR B N 1
ATOM 3421 C CA . THR B 1 109 ? -8.328 15.742 -13.828 1 95 109 THR B CA 1
ATOM 3422 C C . THR B 1 109 ? -8.023 14.695 -14.898 1 95 109 THR B C 1
ATOM 3424 O O . THR B 1 109 ? -8.211 14.945 -16.094 1 95 109 THR B O 1
ATOM 3427 N N . LYS B 1 110 ? -7.477 13.523 -14.539 1 93.31 110 LYS B N 1
ATOM 3428 C CA . LYS B 1 110 ? -7.074 12.492 -15.492 1 93.31 110 LYS B CA 1
ATOM 3429 C C . LYS B 1 110 ? -7.859 11.203 -15.266 1 93.31 110 LYS B C 1
ATOM 3431 O O . LYS B 1 110 ? -8.203 10.875 -14.125 1 93.31 110 LYS B O 1
ATOM 3436 N N . GLU B 1 111 ? -8.055 10.508 -16.281 1 88.56 111 GLU B N 1
ATOM 3437 C CA . GLU B 1 111 ? -8.797 9.258 -16.219 1 88.56 111 GLU B CA 1
ATOM 3438 C C . GLU B 1 111 ? -8.039 8.211 -15.398 1 88.56 111 GLU B C 1
ATOM 3440 O O . GLU B 1 111 ? -8.648 7.473 -14.617 1 88.56 111 GLU B O 1
ATOM 3445 N N . ASP B 1 112 ? -6.777 8.133 -15.641 1 90.12 112 ASP B N 1
ATOM 3446 C CA . ASP B 1 112 ? -5.988 7.152 -14.906 1 90.12 112 ASP B CA 1
ATOM 3447 C C . ASP B 1 112 ? -6.008 7.445 -13.406 1 90.12 112 ASP B C 1
ATOM 3449 O O . ASP B 1 112 ? -6.008 6.527 -12.586 1 90.12 112 ASP B O 1
ATOM 3453 N N . GLN B 1 113 ? -6.09 8.703 -13.031 1 94.69 113 GLN B N 1
ATOM 3454 C CA . GLN B 1 113 ? -6.234 9.055 -11.625 1 94.69 113 GLN B CA 1
ATOM 3455 C C . GLN B 1 113 ? -7.516 8.469 -11.039 1 94.69 113 GLN B C 1
ATOM 3457 O O . GLN B 1 113 ? -7.508 7.934 -9.93 1 94.69 113 GLN B O 1
ATOM 3462 N N . ARG B 1 114 ? -8.531 8.57 -11.797 1 95.19 114 ARG B N 1
ATOM 3463 C CA . ARG B 1 114 ? -9.844 8.172 -11.305 1 95.19 114 ARG B CA 1
ATOM 3464 C C . ARG B 1 114 ? -9.859 6.699 -10.906 1 95.19 114 ARG B C 1
ATOM 3466 O O . ARG B 1 114 ? -10.32 6.352 -9.82 1 95.19 114 ARG B O 1
ATOM 3473 N N . ILE B 1 115 ? -9.336 5.875 -11.727 1 94.81 115 ILE B N 1
ATOM 3474 C CA . ILE B 1 115 ? -9.359 4.441 -11.461 1 94.81 115 ILE B CA 1
ATOM 3475 C C . ILE B 1 115 ? -8.453 4.117 -10.281 1 94.81 115 ILE B C 1
ATOM 3477 O O . ILE B 1 115 ? -8.852 3.396 -9.359 1 94.81 115 ILE B O 1
ATOM 3481 N N . LEU B 1 116 ? -7.238 4.641 -10.281 1 95.62 116 LEU B N 1
ATOM 3482 C CA . LEU B 1 116 ? -6.258 4.328 -9.25 1 95.62 116 LEU B CA 1
ATOM 3483 C C . LEU B 1 116 ? -6.707 4.863 -7.895 1 95.62 116 LEU B C 1
ATOM 3485 O O . LEU B 1 116 ? -6.59 4.176 -6.879 1 95.62 116 LEU B O 1
ATOM 3489 N N . ILE B 1 117 ? -7.25 6.074 -7.863 1 97.94 117 ILE B N 1
ATOM 3490 C CA . ILE B 1 117 ? -7.711 6.68 -6.621 1 97.94 117 ILE B CA 1
ATOM 3491 C C . ILE B 1 117 ? -8.938 5.934 -6.105 1 97.94 117 ILE B C 1
ATOM 3493 O O . ILE B 1 117 ? -9.078 5.711 -4.902 1 97.94 117 ILE B O 1
ATOM 3497 N N . ALA B 1 118 ? -9.844 5.566 -7.023 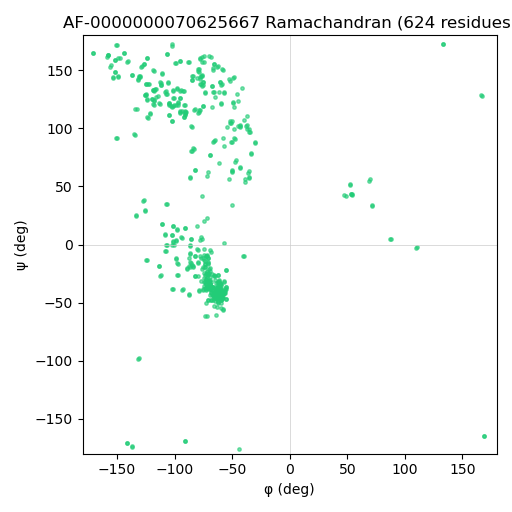1 97.69 118 ALA B N 1
ATOM 3498 C CA . ALA B 1 118 ? -11.008 4.777 -6.629 1 97.69 118 ALA B CA 1
ATOM 3499 C C . ALA B 1 118 ? -10.586 3.479 -5.949 1 97.69 118 ALA B C 1
ATOM 3501 O O . ALA B 1 118 ? -11.164 3.084 -4.934 1 97.69 118 ALA B O 1
ATOM 3502 N N . LEU B 1 119 ? -9.578 2.838 -6.473 1 97.19 119 LEU B N 1
ATOM 3503 C CA . LEU B 1 119 ? -9.07 1.604 -5.883 1 97.19 119 LEU B CA 1
ATOM 3504 C C . LEU B 1 119 ? -8.484 1.867 -4.5 1 97.19 119 LEU B C 1
ATOM 3506 O O . LEU B 1 119 ? -8.688 1.08 -3.572 1 97.19 119 LEU B O 1
ATOM 3510 N N . GLU B 1 120 ? -7.734 2.941 -4.352 1 97.94 120 GLU B N 1
ATOM 3511 C CA . GLU B 1 120 ? -7.195 3.316 -3.045 1 97.94 120 GLU B CA 1
ATOM 3512 C C . GLU B 1 120 ? -8.312 3.549 -2.033 1 97.94 120 GLU B C 1
ATOM 3514 O O . GLU B 1 120 ? -8.211 3.127 -0.88 1 97.94 120 GLU B O 1
ATOM 3519 N N . ILE B 1 121 ? -9.383 4.227 -2.504 1 98.25 121 ILE B N 1
ATOM 3520 C CA . ILE B 1 121 ? -10.516 4.496 -1.622 1 98.25 121 ILE B CA 1
ATOM 3521 C C . ILE B 1 121 ? -11.172 3.18 -1.21 1 98.25 121 ILE B C 1
ATOM 3523 O O . ILE B 1 121 ? -11.445 2.961 -0.029 1 98.25 121 ILE B O 1
ATOM 3527 N N . MET B 1 122 ? -11.359 2.34 -2.148 1 97.56 122 MET B N 1
ATOM 3528 C CA . MET B 1 122 ? -12.039 1.073 -1.897 1 97.56 122 MET B CA 1
ATOM 3529 C C . MET B 1 122 ? -11.25 0.217 -0.913 1 97.56 122 MET B C 1
ATOM 3531 O O . MET B 1 122 ? -11.836 -0.452 -0.06 1 97.56 122 MET B O 1
ATOM 3535 N N . LEU B 1 123 ? -9.945 0.263 -1.04 1 97.31 123 LEU B N 1
ATOM 3536 C CA . LEU B 1 123 ? -9.125 -0.628 -0.225 1 97.31 123 LEU B CA 1
ATOM 3537 C C . LEU B 1 123 ? -8.805 0.008 1.123 1 97.31 123 LEU B C 1
ATOM 3539 O O . LEU B 1 123 ? -8.898 -0.65 2.162 1 97.31 123 LEU B O 1
ATOM 3543 N N . TYR B 1 124 ? -8.461 1.3 1.145 1 97.5 124 TYR B N 1
ATOM 3544 C CA . TYR B 1 124 ? -7.883 1.888 2.348 1 97.5 124 TYR B CA 1
ATOM 3545 C C . TYR B 1 124 ? -8.836 2.898 2.973 1 97.5 124 TYR B C 1
ATOM 3547 O O . TYR B 1 124 ? -8.719 3.223 4.156 1 97.5 124 TYR B O 1
ATOM 3555 N N . ASN B 1 125 ? -9.742 3.535 2.158 1 97.5 125 ASN B N 1
ATOM 3556 C CA . ASN B 1 125 ? -10.688 4.547 2.613 1 97.5 125 ASN B CA 1
ATOM 3557 C C . ASN B 1 125 ? -9.977 5.684 3.35 1 97.5 125 ASN B C 1
ATOM 3559 O O . ASN B 1 125 ? -10.43 6.113 4.414 1 97.5 125 ASN B O 1
ATOM 3563 N N . ASP B 1 126 ? -8.867 6.086 2.777 1 98.31 126 ASP B N 1
ATOM 3564 C CA . ASP B 1 126 ? -8.062 7.098 3.453 1 98.31 126 ASP B CA 1
ATOM 3565 C C . ASP B 1 126 ? -7.793 8.289 2.535 1 98.31 126 ASP B C 1
ATOM 3567 O O . ASP B 1 126 ? -6.742 8.93 2.625 1 98.31 126 ASP B O 1
ATOM 3571 N N . ILE B 1 127 ? -8.719 8.555 1.618 1 98.56 127 ILE B N 1
ATOM 3572 C CA . ILE B 1 127 ? -8.531 9.641 0.662 1 98.56 127 ILE B CA 1
ATOM 3573 C C . ILE B 1 127 ? -9.609 10.695 0.867 1 98.56 127 ILE B C 1
ATOM 3575 O O . ILE B 1 127 ? -10.781 10.367 1.062 1 98.56 127 ILE B O 1
ATOM 3579 N N . ILE B 1 128 ? -9.227 11.93 0.896 1 98.69 128 ILE B N 1
ATOM 3580 C CA . ILE B 1 128 ? -10.133 13.07 0.813 1 98.69 128 ILE B CA 1
ATOM 3581 C C . ILE B 1 128 ? -9.898 13.82 -0.498 1 98.69 128 ILE B C 1
ATOM 3583 O O . ILE B 1 128 ? -8.773 14.234 -0.793 1 98.69 128 ILE B O 1
ATOM 3587 N N . ILE B 1 129 ? -10.891 13.922 -1.27 1 98.75 129 ILE B N 1
ATOM 3588 C CA . ILE B 1 129 ? -10.828 14.75 -2.469 1 98.75 129 ILE B CA 1
ATOM 3589 C C . ILE B 1 129 ? -11.609 16.047 -2.242 1 98.75 129 ILE B C 1
ATOM 3591 O O . ILE B 1 129 ? -12.836 16.031 -2.123 1 98.75 129 ILE B O 1
ATOM 3595 N N . LEU B 1 130 ? -10.922 17.109 -2.172 1 98.62 130 LEU B N 1
ATOM 3596 C CA . LEU B 1 130 ? -11.508 18.438 -1.957 1 98.62 130 LEU B CA 1
ATOM 3597 C C . LEU B 1 130 ? -12.094 18.984 -3.25 1 98.62 130 LEU B C 1
ATOM 3599 O O . LEU B 1 130 ? -11.602 18.688 -4.34 1 98.62 130 LEU B O 1
ATOM 3603 N N . ASN B 1 131 ? -13.109 19.812 -3.152 1 97.44 131 ASN B N 1
ATOM 3604 C CA . ASN B 1 131 ? -13.664 20.484 -4.316 1 97.44 131 ASN B CA 1
ATOM 3605 C C . ASN B 1 131 ? -12.906 21.766 -4.633 1 97.44 131 ASN B C 1
ATOM 3607 O O . ASN B 1 131 ? -13.383 22.859 -4.344 1 97.44 131 ASN B O 1
ATOM 3611 N N . CYS B 1 132 ? -11.797 21.656 -5.277 1 97.88 132 CYS B N 1
ATOM 3612 C CA . CYS B 1 132 ? -10.953 22.766 -5.695 1 97.88 132 CYS B CA 1
ATOM 3613 C C . CYS B 1 132 ? -10.039 22.359 -6.848 1 97.88 132 CYS B C 1
ATOM 3615 O O . CYS B 1 132 ? -9.906 21.172 -7.152 1 97.88 132 CYS B O 1
ATOM 3617 N N . LYS B 1 133 ? -9.547 23.375 -7.504 1 97.19 133 LYS B N 1
ATOM 3618 C CA . LYS B 1 133 ? -8.438 23.141 -8.43 1 97.19 133 LYS B CA 1
ATOM 3619 C C . LYS B 1 133 ? -7.133 22.922 -7.672 1 97.19 133 LYS B C 1
ATOM 3621 O O . LYS B 1 133 ? -6.848 23.625 -6.699 1 97.19 133 LYS B O 1
ATOM 3626 N N . GLU B 1 134 ? -6.406 21.938 -8.156 1 97.19 134 GLU B N 1
ATOM 3627 C CA . GLU B 1 134 ? -5.168 21.609 -7.457 1 97.19 134 GLU B CA 1
ATOM 3628 C C . GLU B 1 134 ? -4.246 22.812 -7.371 1 97.19 134 GLU B C 1
ATOM 3630 O O . GLU B 1 134 ? -4.102 23.562 -8.336 1 97.19 134 GLU B O 1
ATOM 3635 N N . ASN B 1 135 ? -3.762 23.078 -6.219 1 95.62 135 ASN B N 1
ATOM 3636 C CA . ASN B 1 135 ? -2.865 24.203 -5.949 1 95.62 135 ASN B CA 1
ATOM 3637 C C . ASN B 1 135 ? -2.039 23.969 -4.688 1 95.62 135 ASN B C 1
ATOM 3639 O O . ASN B 1 135 ? -2.365 23.094 -3.879 1 95.62 135 ASN B O 1
ATOM 3643 N N . MET B 1 136 ? -1.01 24.688 -4.508 1 91.75 136 MET B N 1
ATOM 3644 C CA . MET B 1 136 ? -0.186 24.594 -3.305 1 91.75 136 MET B CA 1
ATOM 3645 C C . MET B 1 136 ? -0.485 25.75 -2.355 1 91.75 136 MET B C 1
ATOM 3647 O O . MET B 1 136 ? -0.584 25.547 -1.143 1 91.75 136 MET B O 1
ATOM 3651 N N . ASP B 1 137 ? -0.709 26.938 -2.975 1 94.69 137 ASP B N 1
ATOM 3652 C CA . ASP B 1 137 ? -0.74 28.172 -2.178 1 94.69 137 ASP B CA 1
ATOM 3653 C C . ASP B 1 137 ? -1.942 29.031 -2.547 1 94.69 137 ASP B C 1
ATOM 3655 O O . ASP B 1 137 ? -1.894 30.266 -2.42 1 94.69 137 ASP B O 1
ATOM 3659 N N . LYS B 1 138 ? -2.951 28.328 -3.07 1 96.5 138 LYS B N 1
ATOM 3660 C CA . LYS B 1 138 ? -4.105 29.094 -3.531 1 96.5 138 LYS B CA 1
ATOM 3661 C C . LYS B 1 138 ? -5.395 28.578 -2.908 1 96.5 138 LYS B C 1
ATOM 3663 O O . LYS B 1 138 ? -6.402 28.406 -3.602 1 96.5 138 LYS B O 1
ATOM 3668 N N . GLY B 1 139 ? -5.277 28.188 -1.595 1 97.38 139 GLY B N 1
ATOM 3669 C CA . GLY B 1 139 ? -6.516 27.969 -0.861 1 97.38 139 GLY B CA 1
ATOM 3670 C C . GLY B 1 139 ? -6.781 26.516 -0.552 1 97.38 139 GLY B C 1
ATOM 3671 O O . GLY B 1 139 ? -7.77 26.188 0.106 1 97.38 139 GLY B O 1
ATOM 3672 N N . LYS B 1 140 ? -5.961 25.578 -0.981 1 98.38 140 LYS B N 1
ATOM 3673 C CA . LYS B 1 140 ? -6.16 24.156 -0.701 1 98.38 140 LYS B CA 1
ATOM 3674 C C . LYS B 1 140 ? -6.234 23.891 0.801 1 98.38 140 LYS B C 1
ATOM 3676 O O . LYS B 1 140 ? -7.082 23.125 1.264 1 98.38 140 LYS B O 1
ATOM 3681 N N . THR B 1 141 ? -5.348 24.562 1.558 1 98.38 141 THR B N 1
ATOM 3682 C CA . THR B 1 141 ? -5.32 24.406 3.006 1 98.38 141 THR B CA 1
ATOM 3683 C C . THR B 1 141 ? -6.629 24.891 3.631 1 98.38 141 THR B C 1
ATOM 3685 O O . THR B 1 141 ? -7.191 24.219 4.5 1 98.38 141 THR B O 1
ATOM 3688 N N . TYR B 1 142 ? -7.109 26.016 3.17 1 98.5 142 TYR B N 1
ATOM 3689 C CA . TYR B 1 142 ? -8.398 26.516 3.641 1 98.5 142 TYR B CA 1
ATOM 3690 C C . TYR B 1 142 ? -9.508 25.516 3.33 1 98.5 142 TYR B C 1
ATOM 3692 O O . TYR B 1 142 ? -10.328 25.203 4.195 1 98.5 142 TYR B O 1
ATOM 3700 N N . THR B 1 143 ? -9.531 25.031 2.094 1 98.62 143 THR B N 1
ATOM 3701 C CA . THR B 1 143 ? -10.57 24.109 1.669 1 98.62 143 THR B CA 1
ATOM 3702 C C . THR B 1 143 ? -10.539 22.844 2.516 1 98.62 143 THR B C 1
ATOM 3704 O O . THR B 1 143 ? -11.586 22.297 2.887 1 98.62 143 THR B O 1
ATOM 3707 N N . TYR B 1 144 ? -9.328 22.406 2.793 1 98.81 144 TYR B N 1
ATOM 3708 C CA . TYR B 1 144 ? -9.164 21.219 3.629 1 98.81 144 TYR B CA 1
ATOM 3709 C C . TYR B 1 144 ? -9.828 21.422 4.988 1 98.81 144 TYR B C 1
ATOM 3711 O O . TYR B 1 144 ? -10.758 20.688 5.336 1 98.81 144 TYR B O 1
ATOM 3719 N N . PHE B 1 145 ? -9.492 22.406 5.723 1 98.81 145 PHE B N 1
ATOM 3720 C CA . PHE B 1 145 ? -9.992 22.609 7.078 1 98.81 145 PHE B CA 1
ATOM 3721 C C . PHE B 1 145 ? -11.477 22.938 7.066 1 98.81 145 PHE B C 1
ATOM 3723 O O . PHE B 1 145 ? -12.258 22.375 7.84 1 98.81 145 PHE B O 1
ATOM 3730 N N . SER B 1 146 ? -11.891 23.797 6.16 1 98.38 146 SER B N 1
ATOM 3731 C CA . SER B 1 146 ? -13.258 24.312 6.188 1 98.38 146 SER B CA 1
ATOM 3732 C C . SER B 1 146 ? -14.258 23.266 5.734 1 98.38 146 SER B C 1
ATOM 3734 O O . SER B 1 146 ? -15.453 23.375 6.016 1 98.38 146 SER B O 1
ATOM 3736 N N . SER B 1 147 ? -13.805 22.203 5.012 1 98.12 147 SER B N 1
ATOM 3737 C CA . SER B 1 147 ? -14.727 21.188 4.512 1 98.12 147 SER B CA 1
ATOM 3738 C C . SER B 1 147 ? -14.961 20.094 5.551 1 98.12 147 SER B C 1
ATOM 3740 O O . SER B 1 147 ? -15.938 19.344 5.465 1 98.12 147 SER B O 1
ATOM 3742 N N . LEU B 1 148 ? -14.094 19.969 6.531 1 97.94 148 LEU B N 1
ATOM 3743 C CA . LEU B 1 148 ? -14.078 18.828 7.441 1 97.94 148 LEU B CA 1
ATOM 3744 C C . LEU B 1 148 ? -15.359 18.766 8.266 1 97.94 148 LEU B C 1
ATOM 3746 O O . LEU B 1 148 ? -15.953 17.703 8.422 1 97.94 148 LEU B O 1
ATOM 3750 N N . PRO B 1 149 ? -15.875 19.938 8.828 1 96.56 149 PRO B N 1
ATOM 3751 C CA . PRO B 1 149 ? -17.062 19.844 9.672 1 96.56 149 PRO B CA 1
ATOM 3752 C C . PRO B 1 149 ? -18.266 19.266 8.922 1 96.56 149 PRO B C 1
ATOM 3754 O O . PRO B 1 149 ? -19.016 18.469 9.484 1 96.56 149 PRO B O 1
ATOM 3757 N N . ASP B 1 150 ? -18.391 19.641 7.68 1 94.56 150 ASP B N 1
ATOM 3758 C CA . ASP B 1 150 ? -19.516 19.109 6.895 1 94.56 150 ASP B CA 1
ATOM 3759 C C . ASP B 1 150 ? -19.266 17.656 6.492 1 94.56 150 A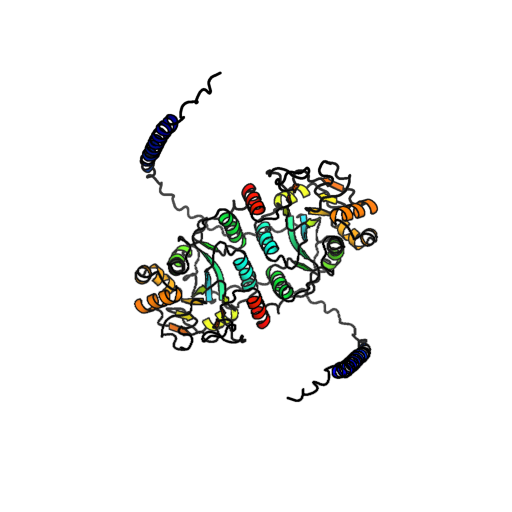SP B C 1
ATOM 3761 O O . ASP B 1 150 ? -20.203 16.859 6.477 1 94.56 150 ASP B O 1
ATOM 3765 N N . MET B 1 151 ? -18.062 17.297 6.152 1 94.44 151 MET B N 1
ATOM 3766 C CA . MET B 1 151 ? -17.688 15.961 5.711 1 94.44 151 MET B CA 1
ATOM 3767 C C . MET B 1 151 ? -17.891 14.945 6.832 1 94.44 151 MET B C 1
ATOM 3769 O O . MET B 1 151 ? -18.266 13.797 6.578 1 94.44 151 MET B O 1
ATOM 3773 N N . LEU B 1 152 ? -17.578 15.43 8.016 1 92.94 152 LEU B N 1
ATOM 3774 C CA . LEU B 1 152 ? -17.531 14.492 9.133 1 92.94 152 LEU B CA 1
ATOM 3775 C C . LEU B 1 152 ? -18.781 14.594 9.984 1 92.94 152 LEU B C 1
ATOM 3777 O O . LEU B 1 152 ? -18.891 13.922 11.016 1 92.94 152 LEU B O 1
ATOM 3781 N N . LYS B 1 153 ? -19.656 15.461 9.477 1 80.44 153 LYS B N 1
ATOM 3782 C CA . LYS B 1 153 ? -20.922 15.578 10.18 1 80.44 153 LYS B CA 1
ATOM 3783 C C . LYS B 1 153 ? -21.766 14.312 10.023 1 80.44 153 LYS B C 1
ATOM 3785 O O . LYS B 1 153 ? -22.031 13.875 8.898 1 80.44 153 LYS B O 1
ATOM 3790 N N . ASP B 1 154 ? -21.375 13.297 10.773 1 68.31 154 ASP B N 1
ATOM 3791 C CA . ASP B 1 154 ? -22.172 12.078 10.68 1 68.31 154 ASP B CA 1
ATOM 3792 C C . ASP B 1 154 ? -23.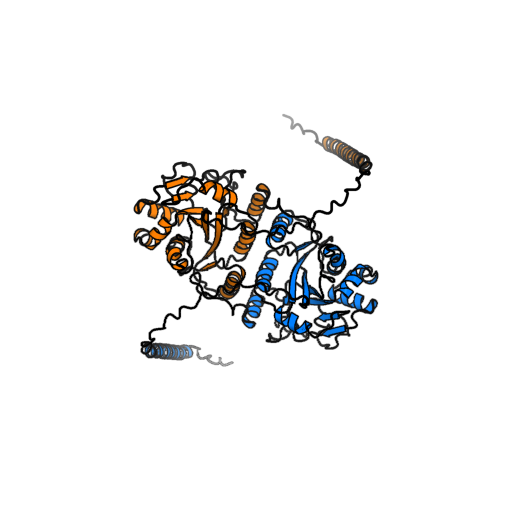219 12.023 11.789 1 68.31 154 ASP B C 1
ATOM 3794 O O . ASP B 1 154 ? -22.891 12.125 12.969 1 68.31 154 ASP B O 1
ATOM 3798 N N . GLU B 1 155 ? -24.406 12.07 11.336 1 57.66 155 GLU B N 1
ATOM 3799 C CA . GLU B 1 155 ? -25.531 11.969 12.258 1 57.66 155 GLU B CA 1
ATOM 3800 C C . GLU B 1 155 ? -25.438 10.703 13.102 1 57.66 155 GLU B C 1
ATOM 3802 O O . GLU B 1 155 ? -25.922 10.672 14.234 1 57.66 155 GLU B O 1
ATOM 3807 N N . SER B 1 156 ? -24.656 9.742 12.523 1 58.53 156 SER B N 1
ATOM 3808 C CA . SER B 1 156 ? -24.656 8.461 13.227 1 58.53 156 SER B CA 1
ATOM 3809 C C . SER B 1 156 ? -23.422 8.328 14.125 1 58.53 156 SER B C 1
ATOM 3811 O O . SER B 1 156 ? -23.328 7.379 14.906 1 58.53 156 SER B O 1
ATOM 3813 N N . ASN B 1 157 ? -22.516 9.227 13.922 1 61.47 157 ASN B N 1
ATOM 3814 C CA . ASN B 1 157 ? -21.312 9.141 14.734 1 61.47 157 ASN B CA 1
ATOM 3815 C C . ASN B 1 157 ? -21.438 9.961 16.016 1 61.47 157 ASN B C 1
ATOM 3817 O O . ASN B 1 157 ? -21.5 11.188 15.969 1 61.47 157 ASN B O 1
ATOM 3821 N N . PRO B 1 158 ? -21.453 9.242 17.062 1 64.94 158 PRO B N 1
ATOM 3822 C CA . PRO B 1 158 ? -21.781 9.867 18.359 1 64.94 158 PRO B CA 1
ATOM 3823 C C . PRO B 1 158 ? -20.625 10.727 18.891 1 64.94 158 PRO B C 1
ATOM 3825 O O . PRO B 1 158 ? -20.844 11.578 19.75 1 64.94 158 PRO B O 1
ATOM 3828 N N . ALA B 1 159 ? -19.438 10.508 18.234 1 74.06 159 ALA B N 1
ATOM 3829 C CA . ALA B 1 159 ? -18.391 11.289 18.875 1 74.06 159 ALA B CA 1
ATOM 3830 C C . ALA B 1 159 ? -18.438 12.75 18.453 1 74.06 159 ALA B C 1
ATOM 3832 O O . ALA B 1 159 ? -18.422 13.047 17.25 1 74.06 159 ALA B O 1
ATOM 3833 N N . ASN B 1 160 ? -18.734 13.578 19.359 1 82.44 160 ASN B N 1
ATOM 3834 C CA . ASN B 1 160 ? -18.703 15.023 19.172 1 82.44 160 ASN B CA 1
ATOM 3835 C C . ASN B 1 160 ? -17.766 15.703 20.141 1 82.44 160 ASN B C 1
ATOM 3837 O O . ASN B 1 160 ? -18.016 15.719 21.359 1 82.44 160 ASN B O 1
ATOM 3841 N N . PRO B 1 161 ? -16.641 16.266 19.562 1 91.06 161 PRO B N 1
ATOM 3842 C CA . PRO B 1 161 ? -16.25 16.422 18.156 1 91.06 161 PRO B CA 1
ATOM 3843 C C . PRO B 1 161 ? -15.742 15.117 17.547 1 91.06 161 PRO B C 1
ATOM 3845 O O . PRO B 1 161 ? -15.32 14.211 18.266 1 91.06 161 PRO B O 1
ATOM 3848 N N . PRO B 1 162 ? -15.812 15.039 16.219 1 93.75 162 PRO B N 1
ATOM 3849 C CA . PRO B 1 162 ? -15.297 13.828 15.578 1 93.75 162 PRO B CA 1
ATOM 3850 C C . PRO B 1 162 ? -13.805 13.609 15.852 1 93.75 162 PRO B C 1
ATOM 3852 O O . PRO B 1 162 ? -13.359 12.469 16 1 93.75 162 PRO B O 1
ATOM 3855 N N . TYR B 1 163 ? -13.102 14.719 15.945 1 96.19 163 TYR B N 1
ATOM 3856 C CA . TYR B 1 163 ? -11.695 14.719 16.328 1 96.19 163 TYR B CA 1
ATOM 3857 C C . TYR B 1 163 ? -11.398 15.836 17.328 1 96.19 163 TYR B C 1
ATOM 3859 O O . TYR B 1 163 ? -12.039 16.891 17.281 1 96.19 163 TYR B O 1
ATOM 3867 N N . HIS B 1 164 ? -10.5 15.539 18.203 1 97.06 164 HIS B N 1
ATOM 3868 C CA . HIS B 1 164 ? -10.047 16.578 19.109 1 97.06 164 HIS B CA 1
ATOM 3869 C C . HIS B 1 164 ? -9.047 17.516 18.422 1 97.06 164 HIS B C 1
ATOM 3871 O O . HIS B 1 164 ? -9.047 18.719 18.672 1 97.06 164 HIS B O 1
ATOM 3877 N N . TYR B 1 165 ? -8.188 16.906 17.625 1 98.31 165 TYR B N 1
ATOM 3878 C CA . TYR B 1 165 ? -7.137 17.641 16.938 1 98.31 165 TYR B CA 1
ATOM 3879 C C . TYR B 1 165 ? -7.121 17.281 15.453 1 98.31 165 TYR B C 1
ATOM 3881 O O . TYR B 1 165 ? -7.383 16.141 15.078 1 98.31 165 TYR B O 1
ATOM 3889 N N . VAL B 1 166 ? -6.805 18.266 14.617 1 98.88 166 VAL B N 1
ATOM 3890 C CA . VAL B 1 166 ? -6.621 18.078 13.18 1 98.88 166 VAL B CA 1
ATOM 3891 C C . VAL B 1 166 ? -5.25 18.609 12.766 1 98.88 166 VAL B C 1
ATOM 3893 O O . VAL B 1 166 ? -4.875 19.734 13.109 1 98.88 166 VAL B O 1
ATOM 3896 N N . ILE B 1 167 ? -4.523 17.766 12.07 1 98.88 167 ILE B N 1
ATOM 3897 C CA . ILE B 1 167 ? -3.195 18.125 11.586 1 98.88 167 ILE B CA 1
ATOM 3898 C C . ILE B 1 167 ? -3.236 18.328 10.07 1 98.88 167 ILE B C 1
ATOM 3900 O O . ILE B 1 167 ? -3.873 17.562 9.352 1 98.88 167 ILE B O 1
ATOM 3904 N N . LYS B 1 168 ? -2.684 19.406 9.617 1 98.88 168 LYS B N 1
ATOM 3905 C CA . LYS B 1 168 ? -2.205 19.531 8.242 1 98.88 168 LYS B CA 1
ATOM 3906 C C . LYS B 1 168 ? -0.736 19.125 8.133 1 98.88 168 LYS B C 1
ATOM 3908 O O . LYS B 1 168 ? 0.118 19.703 8.82 1 98.88 168 LYS B O 1
ATOM 3913 N N . GLY B 1 169 ? -0.437 18.141 7.355 1 98.5 169 GLY B N 1
ATOM 3914 C CA . GLY B 1 169 ? 0.939 17.703 7.164 1 98.5 169 GLY B CA 1
ATOM 3915 C C . GLY B 1 169 ? 1.349 17.641 5.707 1 98.5 169 GLY B C 1
ATOM 3916 O O . GLY B 1 169 ? 0.499 17.516 4.82 1 98.5 169 GLY B O 1
ATOM 3917 N N . ASP B 1 170 ? 2.67 17.75 5.449 1 98.12 170 ASP B N 1
ATOM 3918 C CA . ASP B 1 170 ? 3.238 17.562 4.121 1 98.12 170 ASP B CA 1
ATOM 3919 C C . ASP B 1 170 ? 3.57 16.094 3.865 1 98.12 170 ASP B C 1
ATOM 3921 O O . ASP B 1 170 ? 3.826 15.344 4.805 1 98.12 170 ASP B O 1
ATOM 3925 N N . ASP B 1 171 ? 3.652 15.695 2.574 1 98.12 171 ASP B N 1
ATOM 3926 C CA . ASP B 1 171 ? 3.873 14.281 2.279 1 98.12 171 ASP B CA 1
ATOM 3927 C C . ASP B 1 171 ? 5.363 13.945 2.283 1 98.12 171 ASP B C 1
ATOM 3929 O O . ASP B 1 171 ? 5.75 12.812 1.996 1 98.12 171 ASP B O 1
ATOM 3933 N N . ASP B 1 172 ? 6.238 14.992 2.668 1 98.38 172 ASP B N 1
ATOM 3934 C CA . ASP B 1 172 ? 7.652 14.711 2.904 1 98.38 172 ASP B CA 1
ATOM 3935 C C . ASP B 1 172 ? 8 14.852 4.383 1 98.38 172 ASP B C 1
ATOM 3937 O O . ASP B 1 172 ? 9.156 15.062 4.738 1 98.38 172 ASP B O 1
ATOM 3941 N N . THR B 1 173 ? 6.988 14.828 5.246 1 98.69 173 THR B N 1
ATOM 3942 C CA . THR B 1 173 ? 7.172 14.867 6.691 1 98.69 173 THR B CA 1
ATOM 3943 C C . THR B 1 173 ? 6.887 13.508 7.312 1 98.69 173 THR B C 1
ATOM 3945 O O . THR B 1 173 ? 5.879 12.875 6.996 1 98.69 173 THR B O 1
ATOM 3948 N N . TYR B 1 174 ? 7.812 13 8.141 1 98.69 174 TYR B N 1
ATOM 3949 C CA . TYR B 1 174 ? 7.641 11.789 8.938 1 98.69 174 TYR B CA 1
ATOM 3950 C C . TYR B 1 174 ? 7.164 12.117 10.344 1 98.69 174 TYR B C 1
ATOM 3952 O O . TYR B 1 174 ? 7.902 12.719 11.133 1 98.69 174 TYR B O 1
ATOM 3960 N N . PHE B 1 175 ? 5.926 11.719 10.711 1 98.75 175 PHE B N 1
ATOM 3961 C CA . PHE B 1 175 ? 5.422 11.852 12.07 1 98.75 175 PHE B CA 1
ATOM 3962 C C . PHE B 1 175 ? 5.637 10.562 12.852 1 98.75 175 PHE B C 1
ATOM 3964 O O . PHE B 1 175 ? 5.273 9.477 12.391 1 98.75 175 PHE B O 1
ATOM 3971 N N . ARG B 1 176 ? 6.238 10.625 13.953 1 98.62 176 ARG B N 1
ATOM 3972 C CA . ARG B 1 176 ? 6.23 9.539 14.922 1 98.62 176 ARG B CA 1
ATOM 3973 C C . ARG B 1 176 ? 5.004 9.617 15.828 1 98.62 176 ARG B C 1
ATOM 3975 O O . ARG B 1 176 ? 4.965 10.422 16.766 1 98.62 176 ARG B O 1
ATOM 3982 N N . LEU B 1 177 ? 4.047 8.805 15.555 1 98.44 177 LEU B N 1
ATOM 3983 C CA . LEU B 1 177 ? 2.691 8.938 16.062 1 98.44 177 LEU B CA 1
ATOM 3984 C C . LEU B 1 177 ? 2.67 8.773 17.578 1 98.44 177 LEU B C 1
ATOM 3986 O O . LEU B 1 177 ? 2.016 9.547 18.281 1 98.44 177 LEU B O 1
ATOM 3990 N N . PRO B 1 178 ? 3.402 7.781 18.172 1 97.69 178 PRO B N 1
ATOM 3991 C CA . PRO B 1 178 ? 3.389 7.684 19.625 1 97.69 178 PRO B CA 1
ATOM 3992 C C . PRO B 1 178 ? 3.928 8.938 20.312 1 97.69 178 PRO B C 1
ATOM 3994 O O . PRO B 1 178 ? 3.373 9.383 21.312 1 97.69 178 PRO B O 1
ATOM 3997 N N . LYS B 1 179 ? 4.996 9.492 19.766 1 98.19 179 LYS B N 1
ATOM 3998 C CA . LYS B 1 179 ? 5.582 10.703 20.344 1 98.19 179 LYS B CA 1
ATOM 3999 C C . LYS B 1 179 ? 4.641 11.898 20.188 1 98.19 179 LYS B C 1
ATOM 4001 O O . LYS B 1 179 ? 4.578 12.766 21.062 1 98.19 179 LYS B O 1
ATOM 4006 N N . LEU B 1 180 ? 3.959 11.914 19.031 1 98.56 180 LEU B N 1
ATOM 4007 C CA . LEU B 1 180 ? 2.955 12.953 18.828 1 98.56 180 LEU B CA 1
ATOM 4008 C C . LEU B 1 180 ? 1.879 12.891 19.906 1 98.56 180 LEU B C 1
ATOM 4010 O O . LEU B 1 180 ? 1.554 13.906 20.531 1 98.56 180 LEU B O 1
ATOM 4014 N N . VAL B 1 181 ? 1.372 11.734 20.203 1 98.06 181 VAL B N 1
ATOM 4015 C CA . VAL B 1 181 ? 0.317 11.539 21.188 1 98.06 181 VAL B CA 1
ATOM 4016 C C . VAL B 1 181 ? 0.829 11.922 22.578 1 98.06 181 VAL B C 1
ATOM 4018 O O . VAL B 1 181 ? 0.155 12.641 23.312 1 98.06 181 VAL B O 1
ATOM 4021 N N . GLU B 1 182 ? 2.033 11.477 22.891 1 97.5 182 GLU B N 1
ATOM 4022 C CA . GLU B 1 182 ? 2.639 11.812 24.172 1 97.5 182 GLU B CA 1
ATOM 4023 C C . GLU B 1 182 ? 2.732 13.328 24.359 1 97.5 182 GLU B C 1
ATOM 4025 O O . GLU B 1 182 ? 2.463 13.844 25.438 1 97.5 182 GLU B O 1
ATOM 4030 N N . SER B 1 183 ? 3.07 14 23.328 1 97.75 183 SER B N 1
ATOM 4031 C CA . SER B 1 183 ? 3.256 15.445 23.391 1 97.75 183 SER B CA 1
ATOM 4032 C C . SER B 1 183 ? 1.922 16.172 23.531 1 97.75 183 SER B C 1
ATOM 4034 O O . SER B 1 183 ? 1.862 17.266 24.078 1 97.75 183 SER B O 1
ATOM 4036 N N . LEU B 1 184 ? 0.823 15.547 23.062 1 97.5 184 LEU B N 1
ATOM 4037 C CA . LEU B 1 184 ? -0.486 16.188 23.031 1 97.5 184 LEU B CA 1
ATOM 4038 C C . LEU B 1 184 ? -1.243 15.938 24.328 1 97.5 184 LEU B C 1
ATOM 4040 O O . LEU B 1 184 ? -2.143 16.703 24.688 1 97.5 184 LEU B O 1
ATOM 4044 N N . MET B 1 185 ? -0.909 14.945 25.109 1 95.62 185 MET B N 1
ATOM 4045 C CA . MET B 1 185 ? -1.653 14.469 26.266 1 95.62 185 MET B CA 1
ATOM 4046 C C . MET B 1 185 ? -1.819 15.586 27.297 1 95.62 185 MET B C 1
ATOM 4048 O O . MET B 1 185 ? -2.906 15.773 27.844 1 95.62 185 MET B O 1
ATOM 4052 N N . PRO B 1 186 ? -0.809 16.359 27.547 1 95.94 186 PRO B N 1
ATOM 4053 C CA . PRO B 1 186 ? -0.943 17.391 28.594 1 95.94 186 PRO B CA 1
ATOM 4054 C C . PRO B 1 186 ? -1.529 18.703 28.062 1 95.94 186 PRO B C 1
ATOM 4056 O O . PRO B 1 186 ? -1.713 19.656 28.828 1 95.94 186 PRO B O 1
ATOM 4059 N N . LEU B 1 187 ? -1.835 18.797 26.766 1 97.31 187 LEU B N 1
ATOM 4060 C CA . LEU B 1 187 ? -2.191 20.078 26.156 1 97.31 187 LEU B CA 1
ATOM 4061 C C . LEU B 1 187 ? -3.705 20.25 26.125 1 97.31 187 LEU B C 1
ATOM 4063 O O . LEU B 1 187 ? -4.453 19.281 26.156 1 97.31 187 LEU B O 1
ATOM 4067 N N . PRO B 1 188 ? -4.125 21.5 26.031 1 96.69 188 PRO B N 1
ATOM 4068 C CA . PRO B 1 188 ? -5.566 21.75 25.953 1 96.69 188 PRO B CA 1
ATOM 4069 C C . PRO B 1 188 ? -6.203 21.203 24.672 1 96.69 188 PRO B C 1
ATOM 4071 O O . PRO B 1 188 ? -5.555 21.156 23.625 1 96.69 188 PRO B O 1
ATOM 4074 N N . ARG B 1 189 ? -7.461 20.938 24.766 1 95.5 189 ARG B N 1
ATOM 4075 C CA . ARG B 1 189 ? -8.195 20.406 23.609 1 95.5 189 ARG B CA 1
ATOM 4076 C C . ARG B 1 189 ? -9.016 21.5 22.938 1 95.5 189 ARG B C 1
ATOM 4078 O O . ARG B 1 189 ? -9.812 21.234 22.047 1 95.5 189 ARG B O 1
ATOM 4085 N N . GLU B 1 190 ? -8.789 22.734 23.391 1 97.25 190 GLU B N 1
ATOM 4086 C CA . GLU B 1 190 ? -9.516 23.875 22.859 1 97.25 190 GLU B CA 1
ATOM 4087 C C . GLU B 1 190 ? -8.562 25.016 22.5 1 97.25 190 GLU B C 1
ATOM 4089 O O . GLU B 1 190 ? -7.605 25.281 23.219 1 97.25 190 GLU B O 1
ATOM 4094 N N . ASP B 1 191 ? -8.922 25.641 21.406 1 98.62 191 ASP B N 1
ATOM 4095 C CA . ASP B 1 191 ? -8.227 26.828 20.922 1 98.62 191 ASP B CA 1
ATOM 4096 C C . ASP B 1 191 ? -6.711 26.609 20.906 1 98.62 191 ASP B C 1
ATOM 4098 O O . ASP B 1 191 ? -5.949 27.469 21.344 1 98.62 191 ASP B O 1
ATOM 4102 N N . LEU B 1 192 ? -6.309 25.422 20.469 1 98.81 192 LEU B N 1
ATOM 4103 C CA . LEU B 1 192 ? -4.902 25.031 20.469 1 98.81 192 LEU B CA 1
ATOM 4104 C C . LEU B 1 192 ? -4.305 25.156 19.078 1 98.81 192 LEU B C 1
ATOM 4106 O O . LEU B 1 192 ? -4.938 24.766 18.094 1 98.81 192 LEU B O 1
ATOM 4110 N N . TYR B 1 193 ? -3.17 25.766 18.984 1 98.88 193 TYR B N 1
ATOM 4111 C CA . TYR B 1 193 ? -2.311 25.844 17.812 1 98.88 193 TYR B CA 1
ATOM 4112 C C . TYR B 1 193 ? -0.917 25.312 18.109 1 98.88 193 TYR B C 1
ATOM 4114 O O . TYR B 1 193 ? -0.196 25.875 18.938 1 98.88 193 TYR B O 1
ATOM 4122 N N . TYR B 1 194 ? -0.584 24.141 17.547 1 98.75 194 TYR B N 1
ATOM 4123 C CA . TYR B 1 194 ? 0.593 23.344 17.844 1 98.75 194 TYR B CA 1
ATOM 4124 C C . TYR B 1 194 ? 1.471 23.188 16.609 1 98.75 194 TYR B C 1
ATOM 4126 O O . TYR B 1 194 ? 0.97 22.906 15.516 1 98.75 194 TYR B O 1
ATOM 4134 N N . GLY B 1 195 ? 2.801 23.391 16.703 1 98.62 195 GLY B N 1
ATOM 4135 C CA . GLY B 1 195 ? 3.693 23.156 15.586 1 98.62 195 GLY B CA 1
ATOM 4136 C C . GLY B 1 195 ? 5.094 23.688 15.812 1 98.62 195 GLY B C 1
ATOM 4137 O O . GLY B 1 195 ? 5.531 23.828 16.953 1 98.62 195 GLY B O 1
ATOM 4138 N N . TYR B 1 196 ? 5.816 23.781 14.742 1 98.25 196 TYR B N 1
ATOM 4139 C CA . TYR B 1 196 ? 7.148 24.375 14.695 1 98.25 196 TYR B CA 1
ATOM 4140 C C . TYR B 1 196 ? 7.062 25.875 14.367 1 98.25 196 TYR B C 1
ATOM 4142 O O . TYR B 1 196 ? 6.762 26.25 13.234 1 98.25 196 TYR B O 1
ATOM 4150 N N . VAL B 1 197 ? 7.461 26.719 15.352 1 97.81 197 VAL B N 1
ATOM 4151 C CA . VAL B 1 197 ? 7.238 28.156 15.211 1 97.81 197 VAL B CA 1
ATOM 4152 C C . VAL B 1 197 ? 8.242 28.734 14.219 1 97.81 197 VAL B C 1
ATOM 4154 O O . VAL B 1 197 ? 9.422 28.375 14.234 1 97.81 197 VAL B O 1
ATOM 4157 N N . VAL B 1 198 ? 7.77 29.609 13.43 1 97.19 198 VAL B N 1
ATOM 4158 C CA . VAL B 1 198 ? 8.578 30.406 12.5 1 97.19 198 VAL B CA 1
ATOM 4159 C C . VAL B 1 198 ? 8.594 31.859 12.938 1 97.19 198 VAL B C 1
ATOM 4161 O O . VAL B 1 198 ? 7.555 32.406 13.328 1 97.19 198 VAL B O 1
ATOM 4164 N N . PRO B 1 199 ? 9.75 32.5 12.875 1 96.69 199 PRO B N 1
ATOM 4165 C CA . PRO B 1 199 ? 10.992 32.062 12.242 1 96.69 199 PRO B CA 1
ATOM 4166 C C . PRO B 1 199 ? 11.727 30.984 13.047 1 96.69 199 PRO B C 1
ATOM 4168 O O . PRO B 1 199 ? 11.5 30.844 14.25 1 96.69 199 PRO B O 1
ATOM 4171 N N . CYS B 1 200 ? 12.625 30.281 12.438 1 95.69 200 CYS B N 1
ATOM 4172 C CA . CYS B 1 200 ? 13.273 29.078 12.938 1 95.69 200 CYS B CA 1
ATOM 4173 C C . CYS B 1 200 ? 14.016 29.359 14.242 1 95.69 200 CYS B C 1
ATOM 4175 O O . CYS B 1 200 ? 13.992 28.547 15.164 1 95.69 200 CYS B O 1
ATOM 4177 N N . PRO B 1 201 ? 14.594 30.531 14.398 1 94 201 PRO B N 1
ATOM 4178 C CA . PRO B 1 201 ? 15.344 30.766 15.633 1 94 201 PRO B CA 1
ATOM 4179 C C . PRO B 1 201 ? 14.438 31.109 16.812 1 94 201 PRO B C 1
ATOM 4181 O O . PRO B 1 201 ? 14.891 31.094 17.969 1 94 201 PRO B O 1
ATOM 4184 N N . SER B 1 202 ? 13.227 31.438 16.594 1 95.88 202 SER B N 1
ATOM 4185 C CA . SER B 1 202 ? 12.344 31.875 17.672 1 95.88 202 SER B CA 1
ATOM 4186 C C . SER B 1 202 ? 11.797 30.672 18.438 1 95.88 202 SER B C 1
ATOM 4188 O O . SER B 1 202 ? 11.484 29.641 17.859 1 95.88 202 SER B O 1
ATOM 4190 N N . MET B 1 203 ? 11.656 30.812 19.766 1 96.56 203 MET B N 1
ATOM 4191 C CA . MET B 1 203 ? 11.055 29.797 20.625 1 96.56 203 MET B CA 1
ATOM 4192 C C . MET B 1 203 ? 9.68 30.25 21.109 1 96.56 203 MET B C 1
ATOM 4194 O O . MET B 1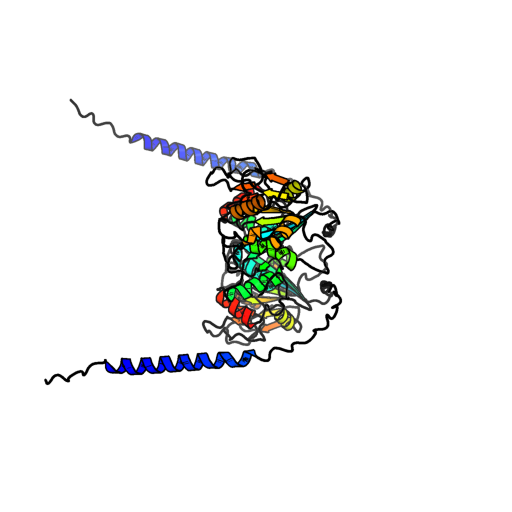 203 ? 8.961 29.469 21.75 1 96.56 203 MET B O 1
ATOM 4198 N N . ASP B 1 204 ? 9.297 31.5 20.797 1 96.88 204 ASP B N 1
ATOM 4199 C CA . ASP B 1 204 ? 8.016 32.062 21.219 1 96.88 204 ASP B CA 1
ATOM 4200 C C . ASP B 1 204 ? 6.875 31.547 20.344 1 96.88 204 ASP B C 1
ATOM 4202 O O . ASP B 1 204 ? 6.777 31.906 19.172 1 96.88 204 ASP B O 1
ATOM 4206 N N . PRO B 1 205 ? 5.961 30.812 20.922 1 96.25 205 PRO B N 1
ATOM 4207 C CA . PRO B 1 205 ? 4.887 30.234 20.109 1 96.25 205 PRO B CA 1
ATOM 4208 C C . PRO B 1 205 ? 3.924 31.297 19.578 1 96.25 205 PRO B C 1
ATOM 4210 O O . PRO B 1 205 ? 3.102 31 18.703 1 96.25 205 PRO B O 1
ATOM 4213 N N . PHE B 1 206 ? 4.066 32.562 19.953 1 95.94 206 PHE B N 1
ATOM 4214 C CA . PHE B 1 206 ? 3.111 33.594 19.594 1 95.94 206 PHE B CA 1
ATOM 4215 C C . PHE B 1 206 ? 3.699 34.531 18.516 1 95.94 206 PHE B C 1
ATOM 4217 O O . PHE B 1 206 ? 3.035 35.469 18.062 1 95.94 206 PHE B O 1
ATOM 4224 N N . VAL B 1 207 ? 4.867 34.312 18.109 1 91.94 207 VAL B N 1
ATOM 4225 C CA . VAL B 1 207 ? 5.539 35.312 17.266 1 91.94 207 VAL B CA 1
ATOM 4226 C C . VAL B 1 207 ? 4.918 35.281 15.859 1 91.94 207 VAL B C 1
ATOM 4228 O O . VAL B 1 207 ? 4.504 36.344 15.352 1 91.94 207 VAL B O 1
ATOM 4231 N N . HIS B 1 208 ? 4.922 34.312 15.094 1 93.38 208 HIS B N 1
ATOM 4232 C CA . HIS B 1 208 ? 4.395 34.344 13.734 1 93.38 208 HIS B CA 1
ATOM 4233 C C . HIS B 1 208 ? 3.457 33.156 13.484 1 93.38 208 HIS B C 1
ATOM 4235 O O . HIS B 1 208 ? 2.277 33.219 13.844 1 93.38 208 HIS B O 1
ATOM 4241 N N . TYR B 1 209 ? 3.922 32.25 12.945 1 98.12 209 TYR B N 1
ATOM 4242 C CA . TYR B 1 209 ? 3.064 31.109 12.578 1 98.12 209 TYR B CA 1
ATOM 4243 C C . TYR B 1 209 ? 3.805 29.797 12.727 1 98.12 209 TYR B C 1
ATOM 4245 O O . TYR B 1 209 ? 5 29.766 13.023 1 98.12 209 TYR B O 1
ATOM 4253 N N . MET B 1 210 ? 3.061 28.656 12.727 1 98.56 210 MET B N 1
ATOM 4254 C CA . MET B 1 210 ? 3.65 27.328 12.758 1 98.56 210 MET B CA 1
ATOM 4255 C C . MET B 1 210 ? 4.012 26.859 11.352 1 98.56 210 MET B C 1
ATOM 4257 O O . MET B 1 210 ? 3.238 27.047 10.414 1 98.56 210 MET B O 1
ATOM 4261 N N . SER B 1 211 ? 5.102 26.188 11.188 1 97.94 211 SER B N 1
ATOM 4262 C CA . SER B 1 211 ? 5.703 25.797 9.914 1 97.94 211 SER B CA 1
ATOM 4263 C C . SER B 1 211 ? 4.789 24.844 9.141 1 97.94 211 SER B C 1
ATOM 4265 O O . SER B 1 211 ? 4.121 24 9.727 1 97.94 211 SER B O 1
ATOM 4267 N N . GLY B 1 212 ? 4.941 24.875 7.805 1 97.62 212 GLY B N 1
ATOM 4268 C CA . GLY B 1 212 ? 4.148 24.062 6.887 1 97.62 212 GLY B CA 1
ATOM 4269 C C . GLY B 1 212 ? 4.508 22.594 6.918 1 97.62 212 GLY B C 1
ATOM 4270 O O . GLY B 1 212 ? 3.814 21.766 6.32 1 97.62 212 GLY B O 1
ATOM 4271 N N . MET B 1 213 ? 5.609 22.281 7.605 1 97.12 213 MET B N 1
ATOM 4272 C CA . MET B 1 213 ? 5.973 20.859 7.73 1 97.12 213 MET B CA 1
ATOM 4273 C C . MET B 1 213 ? 4.82 20.062 8.32 1 97.12 213 MET B C 1
ATOM 4275 O O . MET B 1 213 ? 4.633 18.891 7.973 1 97.12 213 MET B O 1
ATOM 4279 N N . GLY B 1 214 ? 4.133 20.672 9.219 1 98.44 214 GLY B N 1
ATOM 4280 C CA . GLY B 1 214 ? 2.988 20.109 9.914 1 98.44 214 GLY B CA 1
ATOM 4281 C C . GLY B 1 214 ? 2.578 20.922 11.133 1 98.44 214 GLY B C 1
ATOM 4282 O O . GLY B 1 214 ? 3.426 21.328 11.93 1 98.44 214 GLY B O 1
ATOM 4283 N N . TYR B 1 215 ? 1.359 21.234 11.164 1 98.81 215 TYR B N 1
ATOM 4284 C CA . TYR B 1 215 ? 0.834 21.891 12.352 1 98.81 215 TYR B CA 1
ATOM 4285 C C . TYR B 1 215 ? -0.559 21.375 12.695 1 98.81 215 TYR B C 1
ATOM 4287 O O . TYR B 1 215 ? -1.22 20.75 11.859 1 98.81 215 TYR B O 1
ATOM 4295 N N . LEU B 1 216 ? -0.941 21.531 13.914 1 98.75 216 LEU B N 1
ATOM 4296 C CA . LEU B 1 216 ? -2.154 20.969 14.5 1 98.75 216 LEU B CA 1
ATOM 4297 C C . LEU B 1 216 ? -3.014 22.062 15.133 1 98.75 216 LEU B C 1
ATOM 4299 O O . LEU B 1 216 ? -2.49 22.969 15.773 1 98.75 216 LEU B O 1
ATOM 4303 N N . VAL B 1 217 ? -4.336 21.969 14.914 1 98.88 217 VAL B N 1
ATOM 4304 C CA . VAL B 1 217 ? -5.27 22.828 15.625 1 98.88 217 VAL B CA 1
ATOM 4305 C C . VAL B 1 217 ? -6.375 21.984 16.266 1 98.88 217 VAL B C 1
ATOM 4307 O O . VAL B 1 217 ? -6.645 20.875 15.812 1 98.88 217 VAL B O 1
ATOM 4310 N N . SER B 1 218 ? -6.926 22.5 17.312 1 98.69 218 SER B N 1
ATOM 4311 C CA . SER B 1 218 ? -8.078 21.844 17.922 1 98.69 218 SER B CA 1
ATOM 4312 C C . SER B 1 218 ? -9.312 21.969 17.031 1 98.69 218 SER B C 1
ATOM 4314 O O . SER B 1 218 ? -9.383 22.844 16.172 1 98.69 218 SER B O 1
ATOM 4316 N N . TRP B 1 219 ? -10.289 21.156 17.25 1 98.06 219 TRP B N 1
ATOM 4317 C CA . TRP B 1 219 ? -11.477 21.047 16.406 1 98.06 219 TRP B CA 1
ATOM 4318 C C . TRP B 1 219 ? -12.25 22.359 16.391 1 98.06 219 TRP B C 1
ATOM 4320 O O . TRP B 1 219 ? -12.82 22.734 15.352 1 98.06 219 TRP B O 1
ATOM 4330 N N . ASP B 1 220 ? -12.32 23.062 17.516 1 98.31 220 ASP B N 1
ATOM 4331 C CA . ASP B 1 220 ? -13.062 24.312 17.562 1 98.31 220 ASP B CA 1
ATOM 4332 C C . ASP B 1 220 ? -12.492 25.328 16.578 1 98.31 220 ASP B C 1
ATOM 4334 O O . ASP B 1 220 ? -13.234 26.141 16.031 1 98.31 220 ASP B O 1
ATOM 4338 N N . ILE B 1 221 ? -11.18 25.297 16.375 1 98.75 221 ILE B N 1
ATOM 4339 C CA . ILE B 1 221 ? -10.57 26.188 15.391 1 98.75 221 ILE B CA 1
ATOM 4340 C C . ILE B 1 221 ? -10.969 25.75 13.984 1 98.75 221 ILE B C 1
ATOM 4342 O O . ILE B 1 221 ? -11.203 26.578 13.109 1 98.75 221 ILE B O 1
ATOM 4346 N N . VAL B 1 222 ? -11.062 24.484 13.727 1 98.69 222 VAL B N 1
ATOM 4347 C CA . VAL B 1 222 ? -11.523 23.953 12.445 1 98.69 222 VAL B CA 1
ATOM 4348 C C . VAL B 1 222 ? -12.93 24.469 12.156 1 98.69 222 VAL B C 1
ATOM 4350 O O . VAL B 1 222 ? -13.219 24.922 11.047 1 98.69 222 VAL B O 1
ATOM 4353 N N . GLU B 1 223 ? -13.781 24.422 13.109 1 97.94 223 GLU B N 1
ATOM 4354 C CA . GLU B 1 223 ? -15.141 24.922 12.961 1 97.94 223 GLU B CA 1
ATOM 4355 C C . GLU B 1 223 ? -15.148 26.422 12.688 1 97.94 223 GLU B C 1
ATOM 4357 O O . GLU B 1 223 ? -15.914 26.906 11.852 1 97.94 223 GLU B O 1
ATOM 4362 N N . TRP B 1 224 ? -14.297 27.109 13.414 1 98.62 224 TRP B N 1
ATOM 4363 C CA . TRP B 1 224 ? -14.195 28.562 13.219 1 98.62 224 TRP B CA 1
ATOM 4364 C C . TRP B 1 224 ? -13.766 28.891 11.789 1 98.62 224 TRP B C 1
ATOM 4366 O O . TRP B 1 224 ? -14.273 29.828 11.188 1 98.62 224 TRP B O 1
ATOM 4376 N N . LEU B 1 225 ? -12.828 28.109 11.234 1 98.5 225 LEU B N 1
ATOM 4377 C CA . LEU B 1 225 ? -12.336 28.312 9.883 1 98.5 225 LEU B CA 1
ATOM 4378 C C . LEU B 1 225 ? -13.461 28.172 8.867 1 98.5 225 LEU B C 1
ATOM 4380 O O . LEU B 1 225 ? -13.477 28.844 7.836 1 98.5 225 LEU B O 1
ATOM 4384 N N . LYS B 1 226 ? -14.344 27.281 9.109 1 97.88 226 LYS B N 1
ATOM 4385 C CA . LYS B 1 226 ? -15.492 27.078 8.234 1 97.88 226 LYS B CA 1
ATOM 4386 C C . LYS B 1 226 ? -16.438 28.266 8.273 1 97.88 226 LYS B C 1
ATOM 4388 O O . LYS B 1 226 ? -16.906 28.719 7.227 1 97.88 226 LYS B O 1
ATOM 4393 N N . ASP B 1 227 ? -16.656 28.859 9.406 1 97.5 227 ASP B N 1
ATOM 4394 C CA . ASP B 1 227 ? -17.75 29.797 9.609 1 97.5 227 ASP B CA 1
ATOM 4395 C C . ASP B 1 227 ? -17.281 31.234 9.477 1 97.5 227 ASP B C 1
ATOM 4397 O O . ASP B 1 227 ? -18.062 32.125 9.18 1 97.5 227 ASP B O 1
ATOM 4401 N N . SER B 1 228 ? -16.031 31.469 9.727 1 97.75 228 SER B N 1
ATOM 4402 C CA . SER B 1 228 ? -15.5 32.812 9.75 1 97.75 228 SER B CA 1
ATOM 4403 C C . SER B 1 228 ? -15.258 33.344 8.336 1 97.75 228 SER B C 1
ATOM 4405 O O . SER B 1 228 ? -14.828 32.594 7.457 1 97.75 228 SER B O 1
ATOM 4407 N N . ASP B 1 229 ? -15.391 34.656 8.117 1 97.19 229 ASP B N 1
ATOM 4408 C CA . ASP B 1 229 ? -15.117 35.281 6.84 1 97.19 229 ASP B CA 1
ATOM 4409 C C . ASP B 1 229 ? -13.641 35.656 6.719 1 97.19 229 ASP B C 1
ATOM 4411 O O . ASP B 1 229 ? -13.156 35.938 5.625 1 97.19 229 ASP B O 1
ATOM 4415 N N . ILE B 1 230 ? -12.977 35.594 7.766 1 97.75 230 ILE B N 1
ATOM 4416 C CA . ILE B 1 230 ? -11.594 36.062 7.812 1 97.75 230 ILE B CA 1
ATOM 4417 C C . ILE B 1 230 ? -10.742 35.219 6.867 1 97.75 230 ILE B C 1
ATOM 4419 O O . ILE B 1 230 ? -10.078 35.75 5.977 1 97.75 230 ILE B O 1
ATOM 4423 N N . PRO B 1 231 ? -10.734 33.875 6.977 1 97.5 231 PRO B N 1
ATOM 4424 C CA . PRO B 1 231 ? -9.914 33.094 6.051 1 97.5 231 PRO B CA 1
ATOM 4425 C C . PRO B 1 231 ? -10.336 33.281 4.594 1 97.5 231 PRO B C 1
ATOM 4427 O O . PRO B 1 231 ? -9.492 33.281 3.695 1 97.5 231 PRO B O 1
ATOM 4430 N N . LYS B 1 232 ? -11.531 33.5 4.328 1 95.38 232 LYS B N 1
ATOM 4431 C CA . LYS B 1 232 ? -12.078 33.594 2.977 1 95.38 232 LYS B CA 1
ATOM 4432 C C . LYS B 1 232 ? -11.523 34.781 2.229 1 95.38 232 LYS B C 1
ATOM 4434 O O . LYS B 1 232 ? -11.453 34.781 0.998 1 95.38 232 LYS B O 1
ATOM 4439 N N . ARG B 1 233 ? -11.148 35.75 2.941 1 95.44 233 ARG B N 1
ATOM 4440 C CA . ARG B 1 233 ? -10.703 37 2.348 1 95.44 233 ARG B CA 1
ATOM 4441 C C . ARG B 1 233 ? -9.219 36.969 2.016 1 95.44 233 ARG B C 1
ATOM 4443 O O . ARG B 1 233 ? -8.695 37.875 1.38 1 95.44 233 ARG B O 1
ATOM 4450 N N . HIS B 1 234 ? -8.531 35.969 2.398 1 95.12 234 HIS B N 1
ATOM 4451 C CA . HIS B 1 234 ? -7.086 35.906 2.234 1 95.12 234 HIS B CA 1
ATOM 4452 C C . HIS B 1 234 ? -6.637 34.438 2.078 1 95.12 234 HIS B C 1
ATOM 4454 O O . HIS B 1 234 ? -6.199 33.812 3.047 1 95.12 234 HIS B O 1
ATOM 4460 N N . LEU B 1 235 ? -6.574 34 0.824 1 95.5 235 LEU B N 1
ATOM 4461 C CA . LEU B 1 235 ? -6.32 32.562 0.587 1 95.5 235 LEU B CA 1
ATOM 4462 C C . LEU B 1 235 ? -4.961 32.375 -0.071 1 95.5 235 LEU B C 1
ATOM 4464 O O . LEU B 1 235 ? -4.41 31.266 -0.04 1 95.5 235 LEU B O 1
ATOM 4468 N N . VAL B 1 236 ? -4.438 33.406 -0.645 1 96.56 236 VAL B N 1
ATOM 4469 C CA . VAL B 1 236 ? -3.291 33.25 -1.536 1 96.56 236 VAL B CA 1
ATOM 4470 C C . VAL B 1 236 ? -2.002 33.562 -0.779 1 96.56 236 VAL B C 1
ATOM 4472 O O . VAL B 1 236 ? -1.913 34.594 -0.09 1 96.56 236 VAL B O 1
ATOM 4475 N N . GLY B 1 237 ? -0.959 32.719 -0.932 1 97.38 237 GLY B N 1
ATOM 4476 C CA . GLY B 1 237 ? 0.331 32.844 -0.274 1 97.38 237 GLY B CA 1
ATOM 4477 C C . GLY B 1 237 ? 0.82 31.547 0.335 1 97.38 237 GLY B C 1
ATOM 4478 O O . GLY B 1 237 ? 0.115 30.531 0.301 1 97.38 237 GLY B O 1
ATOM 4479 N N . PRO B 1 238 ? 2.08 31.562 0.827 1 97.38 238 PRO B N 1
ATOM 4480 C CA . PRO B 1 238 ? 2.496 30.359 1.561 1 97.38 238 PRO B CA 1
ATOM 4481 C C . PRO B 1 238 ? 1.475 29.938 2.607 1 97.38 238 PRO B C 1
ATOM 4483 O O . PRO B 1 238 ? 1.123 30.719 3.496 1 97.38 238 PRO B O 1
ATOM 4486 N N . GLU B 1 239 ? 1.018 28.75 2.469 1 98 239 GLU B N 1
ATOM 4487 C CA . GLU B 1 239 ? -0.21 28.328 3.145 1 98 239 GLU B CA 1
ATOM 4488 C C . GLU B 1 239 ? -0.061 28.422 4.66 1 98 239 GLU B C 1
ATOM 4490 O O . GLU B 1 239 ? -1.01 28.781 5.363 1 98 239 GLU B O 1
ATOM 4495 N N . ASP B 1 240 ? 1.165 28.109 5.242 1 98 240 ASP B N 1
ATOM 4496 C CA . ASP B 1 240 ? 1.349 28.156 6.691 1 98 240 ASP B CA 1
ATOM 4497 C C . ASP B 1 240 ? 1.388 29.594 7.203 1 98 240 ASP B C 1
ATOM 4499 O O . ASP B 1 240 ? 0.849 29.891 8.273 1 98 240 ASP B O 1
ATOM 4503 N N . LYS B 1 241 ? 2.006 30.484 6.438 1 98 241 LYS B N 1
ATOM 4504 C CA . LYS B 1 241 ? 2.01 31.906 6.785 1 98 241 LYS B CA 1
ATOM 4505 C C . LYS B 1 241 ? 0.597 32.469 6.746 1 98 241 LYS B C 1
ATOM 4507 O O . LYS B 1 241 ? 0.195 33.219 7.656 1 98 241 LYS B O 1
ATOM 4512 N N . VAL B 1 242 ? -0.123 32.156 5.738 1 98.31 242 VAL B N 1
ATOM 4513 C CA . VAL B 1 242 ? -1.497 32.625 5.582 1 98.31 242 VAL B CA 1
ATOM 4514 C C . VAL B 1 242 ? -2.352 32.094 6.742 1 98.31 242 VAL B C 1
ATOM 4516 O O . VAL B 1 242 ? -3.162 32.844 7.301 1 98.31 242 VAL B O 1
ATOM 4519 N N . PHE B 1 243 ? -2.158 30.859 7.109 1 98.5 243 PHE B N 1
ATOM 4520 C CA . PHE B 1 243 ? -2.875 30.281 8.242 1 98.5 243 PHE B CA 1
ATOM 4521 C C . PHE B 1 243 ? -2.596 31.078 9.516 1 98.5 243 PHE B C 1
ATOM 4523 O O . PHE B 1 243 ? -3.518 31.375 10.273 1 98.5 243 PHE B O 1
ATOM 4530 N N . GLY B 1 244 ? -1.315 31.406 9.758 1 98.06 244 GLY B N 1
ATOM 4531 C CA . GLY B 1 244 ? -0.946 32.25 10.883 1 98.06 244 GLY B CA 1
ATOM 4532 C C . GLY B 1 244 ? -1.645 33.594 10.883 1 98.06 244 GLY B C 1
ATOM 4533 O O . GLY B 1 244 ? -2.051 34.094 11.93 1 98.06 244 GLY B O 1
ATOM 4534 N N . ASP B 1 245 ? -1.768 34.156 9.727 1 98 245 ASP B N 1
ATOM 4535 C CA . ASP B 1 245 ? -2.457 35.438 9.586 1 98 245 ASP B CA 1
ATOM 4536 C C . ASP B 1 245 ? -3.924 35.312 9.992 1 98 245 ASP B C 1
ATOM 4538 O O . ASP B 1 245 ? -4.465 36.188 10.648 1 98 245 ASP B O 1
ATOM 4542 N N . TRP B 1 246 ? -4.59 34.188 9.531 1 98.56 246 TRP B N 1
ATOM 4543 C CA . TRP B 1 246 ? -5.977 33.969 9.93 1 98.56 246 TRP B CA 1
ATOM 4544 C C . TRP B 1 246 ? -6.117 33.969 11.445 1 98.56 246 TRP B C 1
ATOM 4546 O O . TRP B 1 246 ? -6.996 34.625 12 1 98.56 246 TRP B O 1
ATOM 4556 N N . ILE B 1 247 ? -5.25 33.25 12.086 1 98.31 247 ILE B N 1
ATOM 4557 C CA . ILE B 1 247 ? -5.285 33.031 13.531 1 98.31 247 ILE B CA 1
ATOM 4558 C C . ILE B 1 247 ? -5.102 34.375 14.234 1 98.31 247 ILE B C 1
ATOM 4560 O O . ILE B 1 247 ? -5.828 34.688 15.18 1 98.31 247 ILE B O 1
ATOM 4564 N N . ARG B 1 248 ? -4.148 35.125 13.789 1 97.44 248 ARG B N 1
ATOM 4565 C CA . ARG B 1 248 ? -3.859 36.438 14.375 1 97.44 248 ARG B CA 1
ATOM 4566 C C . ARG B 1 248 ? -5.039 37.375 14.219 1 97.44 248 ARG B C 1
ATOM 4568 O O . ARG B 1 248 ? -5.492 38 15.188 1 97.44 248 ARG B O 1
ATOM 4575 N N . GLU B 1 249 ? -5.527 37.469 13.039 1 97.56 249 GLU B N 1
ATOM 4576 C CA . GLU B 1 249 ? -6.633 38.375 12.75 1 97.56 249 GLU B CA 1
ATOM 4577 C C . GLU B 1 249 ? -7.895 37.969 13.508 1 97.56 249 GLU B C 1
ATOM 4579 O O . GLU B 1 249 ? -8.656 38.812 13.977 1 97.56 249 GLU B O 1
ATOM 4584 N N . GLY B 1 250 ? -8.117 36.656 13.57 1 97.75 250 GLY B N 1
ATOM 4585 C CA . GLY B 1 250 ? -9.297 36.156 14.242 1 97.75 250 GLY B CA 1
ATOM 4586 C C . GLY B 1 250 ? -9.148 36.094 15.75 1 97.75 250 GLY B C 1
ATOM 4587 O O . GLY B 1 250 ? -10.102 35.75 16.453 1 97.75 250 GLY B O 1
ATOM 4588 N N . ARG B 1 251 ? -7.984 36.406 16.297 1 97.5 251 ARG B N 1
ATOM 4589 C CA . ARG B 1 251 ? -7.672 36.344 17.719 1 97.5 251 ARG B CA 1
ATOM 4590 C C . ARG B 1 251 ? -7.992 34.969 18.281 1 97.5 251 ARG B C 1
ATOM 4592 O O . ARG B 1 251 ? -8.664 34.844 19.312 1 97.5 251 ARG B O 1
ATOM 4599 N N . ARG B 1 252 ? -7.605 33.969 17.5 1 98 252 ARG B N 1
ATOM 4600 C CA . ARG B 1 252 ? -7.762 32.562 17.922 1 98 252 ARG B CA 1
ATOM 4601 C C . ARG B 1 252 ? -6.438 31.984 18.391 1 98 252 ARG B C 1
ATOM 4603 O O . ARG B 1 252 ? -5.391 32.625 18.266 1 98 252 ARG B O 1
ATOM 4610 N N . ALA B 1 253 ? -6.492 30.781 18.984 1 98.25 253 ALA B N 1
ATOM 4611 C CA . ALA B 1 253 ? -5.316 30.031 19.422 1 98.25 253 ALA B CA 1
ATOM 4612 C C . ALA B 1 253 ? -4.656 30.719 20.609 1 98.25 253 ALA B C 1
ATOM 4614 O O . ALA B 1 253 ? -3.455 31 20.594 1 98.25 253 ALA B O 1
ATOM 4615 N N . LYS B 1 254 ? -5.461 30.891 21.594 1 97.94 254 LYS B N 1
ATOM 4616 C CA . LYS B 1 254 ? -4.926 31.438 22.828 1 97.94 254 LYS B CA 1
ATOM 4617 C C . LYS B 1 254 ? -3.967 30.453 23.5 1 97.94 254 LYS B C 1
ATOM 4619 O O . LYS B 1 254 ? -3.125 30.844 24.312 1 97.94 254 LYS B O 1
ATOM 4624 N N . ASN B 1 255 ? -4.188 29.188 23.188 1 98.38 255 ASN B N 1
ATOM 4625 C CA . ASN B 1 255 ? -3.229 28.141 23.562 1 98.38 255 ASN B CA 1
ATOM 4626 C C . ASN B 1 255 ? -2.312 27.781 22.391 1 98.38 255 ASN B C 1
ATOM 4628 O O . ASN B 1 255 ? -2.785 27.391 21.328 1 98.38 255 ASN B O 1
ATOM 4632 N N . ARG B 1 256 ? -1.051 27.969 22.594 1 98.19 256 ARG B N 1
ATOM 4633 C CA . ARG B 1 256 ? -0.069 27.641 21.562 1 98.19 256 ARG B CA 1
ATOM 4634 C C . ARG B 1 256 ? 1.052 26.781 22.141 1 98.19 256 ARG B C 1
ATOM 4636 O O . ARG B 1 256 ? 1.424 26.938 23.312 1 98.19 256 ARG B O 1
ATOM 4643 N N . TYR B 1 257 ? 1.53 25.875 21.375 1 98.31 257 TYR B N 1
ATOM 4644 C CA . TYR B 1 257 ? 2.633 25.016 21.781 1 98.31 257 TYR B CA 1
ATOM 4645 C C . TYR B 1 257 ? 3.693 24.922 20.703 1 98.31 257 TYR B C 1
ATOM 4647 O O . TYR B 1 257 ? 3.41 24.469 19.578 1 98.31 257 TYR B O 1
ATOM 4655 N N . ASN B 1 258 ? 4.879 25.391 21 1 98.25 258 ASN B N 1
ATOM 4656 C CA . ASN B 1 258 ? 6.043 25.25 20.125 1 98.25 258 ASN B CA 1
ATOM 4657 C C . ASN B 1 258 ? 6.707 23.875 20.312 1 98.25 258 ASN B C 1
ATOM 4659 O O . ASN B 1 258 ? 7.316 23.625 21.359 1 98.25 258 ASN B O 1
ATOM 4663 N N . ALA B 1 259 ? 6.699 23.062 19.266 1 97.44 259 ALA B N 1
ATOM 4664 C CA . ALA B 1 259 ? 7.176 21.672 19.359 1 97.44 259 ALA B CA 1
ATOM 4665 C C . ALA B 1 259 ? 8.664 21.594 19.016 1 97.44 259 ALA B C 1
ATOM 4667 O O . ALA B 1 259 ? 9.188 20.5 18.812 1 97.44 259 ALA B O 1
ATOM 4668 N N . LYS B 1 260 ? 9.32 22.734 18.984 1 94.69 260 LYS B N 1
ATOM 4669 C CA . LYS B 1 260 ? 10.781 22.703 18.891 1 94.69 260 LYS B CA 1
ATOM 4670 C C . LYS B 1 260 ? 11.398 22.141 20.172 1 94.69 260 LYS B C 1
ATOM 4672 O O . LYS B 1 260 ? 10.906 22.391 21.266 1 94.69 260 LYS B O 1
ATOM 4677 N N . TRP B 1 261 ? 12.43 21.234 19.984 1 94.88 261 TRP B N 1
ATOM 4678 C CA . TRP B 1 261 ? 13.102 20.688 18.812 1 94.88 261 TRP B CA 1
ATOM 4679 C C . TRP B 1 261 ? 12.695 19.234 18.594 1 94.88 261 TRP B C 1
ATOM 4681 O O . TRP B 1 261 ? 13.508 18.406 18.156 1 94.88 261 TRP B O 1
ATOM 4691 N N . SER B 1 262 ? 11.383 18.891 18.906 1 97.81 262 SER B N 1
ATOM 4692 C CA . SER B 1 262 ? 10.875 17.562 18.562 1 97.81 262 SER B CA 1
ATOM 4693 C C . SER B 1 262 ? 10.375 17.5 17.125 1 97.81 262 SER B C 1
ATOM 4695 O O . SER B 1 262 ? 10.172 16.422 16.578 1 97.81 262 SER B O 1
ATOM 4697 N N . MET B 1 263 ? 10.109 18.578 16.516 1 98.31 263 MET B N 1
ATOM 4698 C CA . MET B 1 263 ? 9.883 18.719 15.078 1 98.31 263 MET B CA 1
ATOM 4699 C C . MET B 1 263 ? 11.008 19.531 14.438 1 98.31 263 MET B C 1
ATOM 4701 O O . MET B 1 263 ? 11.477 20.516 15.008 1 98.31 263 MET B O 1
ATOM 4705 N N . TYR B 1 264 ? 11.461 19.172 13.312 1 98.12 264 TYR B N 1
ATOM 4706 C CA . TYR B 1 264 ? 12.57 19.875 12.68 1 98.12 264 TYR B CA 1
ATOM 4707 C C . TYR B 1 264 ? 12.773 19.391 11.242 1 98.12 264 TYR B C 1
ATOM 4709 O O . TYR B 1 264 ? 12.18 18.406 10.828 1 98.12 264 TYR B O 1
ATOM 4717 N N . ASP B 1 265 ? 13.516 20.141 10.477 1 98.12 265 ASP B N 1
ATOM 4718 C CA . ASP B 1 265 ? 13.93 19.75 9.133 1 98.12 265 ASP B CA 1
ATOM 4719 C C . ASP B 1 265 ? 15.062 18.719 9.188 1 98.12 265 ASP B C 1
ATOM 4721 O O . ASP B 1 265 ? 15.914 18.781 10.078 1 98.12 265 ASP B O 1
ATOM 4725 N N . TYR B 1 266 ? 15 17.844 8.203 1 98.5 266 TYR B N 1
ATOM 4726 C CA . TYR B 1 266 ? 16.094 16.906 8.016 1 98.5 266 TYR B CA 1
ATOM 4727 C C . TYR B 1 266 ? 17.438 17.625 8.008 1 98.5 266 TYR B C 1
ATOM 4729 O O . TYR B 1 266 ? 17.562 18.719 7.43 1 98.5 266 TYR B O 1
ATOM 4737 N N . PRO B 1 267 ? 18.5 17.125 8.516 1 97.25 267 PRO B N 1
ATOM 4738 C CA . PRO B 1 267 ? 19.734 17.859 8.828 1 97.25 267 PRO B CA 1
ATOM 4739 C C . PRO B 1 267 ? 20.484 18.312 7.582 1 97.25 267 PRO B C 1
ATOM 4741 O O . PRO B 1 267 ? 21.266 19.266 7.645 1 97.25 267 PRO B O 1
ATOM 4744 N N . GLU B 1 268 ? 20.234 17.703 6.434 1 95.19 268 GLU B N 1
ATOM 4745 C CA . GLU B 1 268 ? 21.047 18 5.258 1 95.19 268 GLU B CA 1
ATOM 4746 C C . GLU B 1 268 ? 20.188 18.578 4.129 1 95.19 268 GLU B C 1
ATOM 4748 O O . GLU B 1 268 ? 19.297 17.906 3.617 1 95.19 268 GLU B O 1
ATOM 4753 N N . PRO B 1 269 ? 20.484 19.797 3.656 1 94.56 269 PRO B N 1
ATOM 4754 C CA . PRO B 1 269 ? 21.578 20.672 4.094 1 94.56 269 PRO B CA 1
ATOM 4755 C C . PRO B 1 269 ? 21.266 21.391 5.414 1 94.56 269 PRO B C 1
ATOM 4757 O O . PRO B 1 269 ? 20.094 21.562 5.758 1 94.56 269 PRO B O 1
ATOM 4760 N N . ALA B 1 270 ? 22.281 21.828 6.043 1 94.5 270 ALA B N 1
ATOM 4761 C CA . ALA B 1 270 ? 22.109 22.5 7.328 1 94.5 270 ALA B CA 1
ATOM 4762 C C . ALA B 1 270 ? 21.531 23.906 7.141 1 94.5 270 ALA B C 1
ATOM 4764 O O . ALA B 1 270 ? 21.984 24.672 6.285 1 94.5 270 ALA B O 1
ATOM 4765 N N . THR B 1 271 ? 20.531 24.203 7.887 1 94.88 271 THR B N 1
ATOM 4766 C CA . THR B 1 271 ? 19.922 25.516 7.996 1 94.88 271 THR B CA 1
ATOM 4767 C C . THR B 1 271 ? 19.609 25.859 9.453 1 94.88 271 THR B C 1
ATOM 4769 O O . THR B 1 271 ? 20 25.125 10.359 1 94.88 271 THR B O 1
ATOM 4772 N N . ARG B 1 272 ? 18.922 26.969 9.664 1 94.06 272 ARG B N 1
ATOM 4773 C CA . ARG B 1 272 ? 18.547 27.359 11.016 1 94.06 272 ARG B CA 1
ATOM 4774 C C . ARG B 1 272 ? 17.344 26.547 11.508 1 94.06 272 ARG B C 1
ATOM 4776 O O . ARG B 1 272 ? 17.031 26.562 12.695 1 94.06 272 ARG B O 1
ATOM 4783 N N . CYS B 1 273 ? 16.719 25.797 10.578 1 95.56 273 CYS B N 1
ATOM 4784 C CA . CYS B 1 273 ? 15.531 25.031 10.922 1 95.56 273 CYS B CA 1
ATOM 4785 C C . CYS B 1 273 ? 15.875 23.547 11.109 1 95.56 273 CYS B C 1
ATOM 4787 O O . CYS B 1 273 ? 14.984 22.734 11.328 1 95.56 273 CYS B O 1
ATOM 4789 N N . THR B 1 274 ? 17.156 23.203 10.93 1 95.88 274 THR B N 1
ATOM 4790 C CA . THR B 1 274 ? 17.547 21.797 10.914 1 95.88 274 THR B CA 1
ATOM 4791 C C . THR B 1 274 ? 18.125 21.391 12.258 1 95.88 274 THR B C 1
ATOM 4793 O O . THR B 1 274 ? 18.531 22.234 13.055 1 95.88 274 THR B O 1
ATOM 4796 N N . HIS B 1 275 ? 18.047 20.141 12.492 1 92.31 275 HIS B N 1
ATOM 4797 C CA . HIS B 1 275 ? 18.609 19.469 13.664 1 92.31 275 HIS B CA 1
ATOM 4798 C C . HIS B 1 275 ? 19.031 18.047 13.344 1 92.31 275 HIS B C 1
ATOM 4800 O O . HIS B 1 275 ? 18.469 17.422 12.438 1 92.31 275 HIS B O 1
ATOM 4806 N N . GLU B 1 276 ? 20.125 17.594 13.977 1 96.75 276 GLU B N 1
ATOM 4807 C CA . GLU B 1 276 ? 20.438 16.172 13.844 1 96.75 276 GLU B CA 1
ATOM 4808 C C . GLU B 1 276 ? 19.281 15.305 14.352 1 96.75 276 GLU B C 1
ATOM 4810 O O . GLU B 1 276 ? 18.531 15.719 15.227 1 96.75 276 GLU B O 1
ATOM 4815 N N . LEU B 1 277 ? 19.219 14.125 13.734 1 98.19 277 LEU B N 1
ATOM 4816 C CA . LEU B 1 277 ? 18.203 13.211 14.258 1 98.19 277 LEU B CA 1
ATOM 4817 C C . LEU B 1 277 ? 18.453 12.906 15.727 1 98.19 277 LEU B C 1
ATOM 4819 O O . LEU B 1 277 ? 19.609 12.727 16.141 1 98.19 277 LEU B O 1
ATOM 4823 N N . TRP B 1 278 ? 17.375 12.906 16.5 1 97.12 278 TRP B N 1
ATOM 4824 C CA . TRP B 1 278 ? 17.516 12.562 17.906 1 97.12 278 TRP B CA 1
ATOM 4825 C C . TRP B 1 278 ? 16.281 11.859 18.438 1 97.12 278 TRP B C 1
ATOM 4827 O O . TRP B 1 278 ? 15.219 11.906 17.797 1 97.12 278 TRP B O 1
ATOM 4837 N N . PRO B 1 279 ? 16.344 11.148 19.531 1 97.25 279 PRO B N 1
ATOM 4838 C CA . PRO B 1 279 ? 15.289 10.234 19.984 1 97.25 279 PRO B CA 1
ATOM 4839 C C . PRO B 1 279 ? 13.977 10.945 20.281 1 97.25 279 PRO B C 1
ATOM 4841 O O . PRO B 1 279 ? 12.898 10.43 19.969 1 97.25 279 PRO B O 1
ATOM 4844 N N . ASP B 1 280 ? 14.07 12.109 20.875 1 97.31 280 ASP B N 1
ATOM 4845 C CA . ASP B 1 280 ? 12.859 12.844 21.234 1 97.31 280 ASP B CA 1
ATOM 4846 C C . ASP B 1 280 ? 12.32 13.625 20.047 1 97.31 280 ASP B C 1
ATOM 4848 O O . ASP B 1 280 ? 12.289 14.859 20.062 1 97.31 280 ASP B O 1
ATOM 4852 N N . THR B 1 281 ? 11.906 12.891 19 1 98.62 281 THR B N 1
ATOM 4853 C CA . THR B 1 281 ? 11.453 13.461 17.734 1 98.62 281 THR B CA 1
ATOM 4854 C C . THR B 1 281 ? 9.977 13.156 17.516 1 98.62 281 THR B C 1
ATOM 4856 O O . THR B 1 281 ? 9.547 12.008 17.656 1 98.62 281 THR B O 1
ATOM 4859 N N . VAL B 1 282 ? 9.219 14.188 17.25 1 98.69 282 VAL B N 1
ATOM 4860 C CA . VAL B 1 282 ? 7.812 14.062 16.875 1 98.69 282 VAL B CA 1
ATOM 4861 C C . VAL B 1 282 ? 7.684 14.023 15.359 1 98.69 282 VAL B C 1
ATOM 4863 O O . VAL B 1 282 ? 6.895 13.25 14.812 1 98.69 282 VAL B O 1
ATOM 4866 N N . ALA B 1 283 ? 8.5 14.852 14.688 1 98.75 283 ALA B N 1
ATOM 4867 C CA . ALA B 1 283 ? 8.406 14.883 13.234 1 98.75 283 ALA B CA 1
ATOM 4868 C C . ALA B 1 283 ? 9.727 15.305 12.602 1 98.75 283 ALA B C 1
ATOM 4870 O O . ALA B 1 283 ? 10.445 16.141 13.156 1 98.75 283 ALA B O 1
ATOM 4871 N N . VAL B 1 284 ? 10.055 14.719 11.461 1 98.75 284 VAL B N 1
ATOM 4872 C CA . VAL B 1 284 ? 11.172 15.117 10.617 1 98.75 284 VAL B CA 1
ATOM 4873 C C . VAL B 1 284 ? 10.664 15.531 9.242 1 98.75 284 VAL B C 1
ATOM 4875 O O . VAL B 1 284 ? 9.953 14.773 8.578 1 98.75 284 VAL B O 1
ATOM 4878 N N . HIS B 1 285 ? 11.008 16.703 8.836 1 98.56 285 HIS B N 1
ATOM 4879 C CA . HIS B 1 285 ? 10.523 17.297 7.59 1 98.56 285 HIS B CA 1
ATOM 4880 C C . HIS B 1 285 ? 11.625 17.312 6.531 1 98.56 285 HIS B C 1
ATOM 4882 O O . HIS B 1 285 ? 12.797 17.094 6.848 1 98.56 285 HIS B O 1
ATOM 4888 N N . ARG B 1 286 ? 11.281 17.516 5.223 1 98.25 286 ARG B N 1
ATOM 4889 C CA . ARG B 1 286 ? 12.156 17.625 4.059 1 98.25 286 ARG B CA 1
ATOM 4890 C C . ARG B 1 286 ? 12.758 16.266 3.703 1 98.25 286 ARG B C 1
ATOM 4892 O O . ARG B 1 286 ? 13.938 16.188 3.346 1 98.25 286 ARG B O 1
ATOM 4899 N N . LEU B 1 287 ? 11.969 15.227 3.949 1 98.31 287 LEU B N 1
ATOM 4900 C CA . LEU B 1 287 ? 12.336 13.898 3.459 1 98.31 287 LEU B CA 1
ATOM 4901 C C . LEU B 1 287 ? 11.906 13.719 2.008 1 98.31 287 LEU B C 1
ATOM 4903 O O . LEU B 1 287 ? 10.906 13.047 1.732 1 98.31 287 LEU B O 1
ATOM 4907 N N . LYS B 1 288 ? 12.695 14.195 1.134 1 96.44 288 LYS B N 1
ATOM 4908 C CA . LYS B 1 288 ? 12.297 14.336 -0.264 1 96.44 288 LYS B CA 1
ATOM 4909 C C . LYS B 1 288 ? 12.789 13.164 -1.101 1 96.44 288 LYS B C 1
ATOM 4911 O O . LYS B 1 288 ? 12.312 12.945 -2.217 1 96.44 288 LYS B O 1
ATOM 4916 N N . THR B 1 289 ? 13.742 12.406 -0.572 1 95.69 289 THR B N 1
ATOM 4917 C CA . THR B 1 289 ? 14.297 11.281 -1.31 1 95.69 289 THR B CA 1
ATOM 4918 C C . THR B 1 289 ? 14.156 9.992 -0.505 1 95.69 289 THR B C 1
ATOM 4920 O O . THR B 1 289 ? 14 10.031 0.717 1 95.69 289 THR B O 1
ATOM 4923 N N . GLN B 1 290 ? 14.25 8.93 -1.211 1 93.19 290 GLN B N 1
ATOM 4924 C CA . GLN B 1 290 ? 14.195 7.629 -0.551 1 93.19 290 GLN B CA 1
ATOM 4925 C C . GLN B 1 290 ? 15.359 7.453 0.423 1 93.19 290 GLN B C 1
ATOM 4927 O O . GLN B 1 290 ? 15.195 6.855 1.489 1 93.19 290 GLN B O 1
ATOM 4932 N N . GLU B 1 291 ? 16.484 7.941 0.058 1 95 291 GLU B N 1
ATOM 4933 C CA . GLU B 1 291 ? 17.672 7.836 0.905 1 95 291 GLU B CA 1
ATOM 4934 C C . GLU B 1 291 ? 17.453 8.523 2.25 1 95 291 GLU B C 1
ATOM 4936 O O . GLU B 1 291 ? 17.781 7.965 3.299 1 95 291 GLU B O 1
ATOM 4941 N N . LYS B 1 292 ? 16.922 9.703 2.229 1 97.38 292 LYS B N 1
ATOM 4942 C CA . LYS B 1 292 ? 16.656 10.438 3.463 1 97.38 292 LYS B CA 1
ATOM 4943 C C . LYS B 1 292 ? 15.633 9.703 4.328 1 97.38 292 LYS B C 1
ATOM 4945 O O . LYS B 1 292 ? 15.781 9.625 5.551 1 97.38 292 LYS B O 1
ATOM 4950 N N . TRP B 1 293 ? 14.633 9.156 3.668 1 97.38 293 TRP B N 1
ATOM 4951 C CA . TRP B 1 293 ? 13.625 8.383 4.383 1 97.38 293 TRP B CA 1
ATOM 4952 C C . TRP B 1 293 ? 14.242 7.156 5.047 1 97.38 293 TRP B C 1
ATOM 4954 O O . TRP B 1 293 ? 14.047 6.926 6.242 1 97.38 293 TRP B O 1
ATOM 4964 N N . VAL B 1 294 ? 15.008 6.406 4.332 1 95.88 294 VAL B N 1
ATOM 4965 C CA . VAL B 1 294 ? 15.602 5.168 4.828 1 95.88 294 VAL B CA 1
ATOM 4966 C C . VAL B 1 294 ? 16.531 5.469 6 1 95.88 294 VAL B C 1
ATOM 4968 O O . VAL B 1 294 ? 16.469 4.797 7.035 1 95.88 294 VAL B O 1
ATOM 4971 N N . ARG B 1 295 ? 17.344 6.492 5.867 1 96.94 295 ARG B N 1
ATOM 4972 C CA . ARG B 1 295 ? 18.25 6.887 6.945 1 96.94 295 ARG B CA 1
ATOM 4973 C C . ARG B 1 295 ? 17.469 7.258 8.203 1 96.94 295 ARG B C 1
ATOM 4975 O O . ARG B 1 295 ? 17.844 6.867 9.312 1 96.94 295 ARG B O 1
ATOM 4982 N N . THR B 1 296 ? 16.438 8.008 8.008 1 98.25 296 THR B N 1
ATOM 4983 C CA . THR B 1 296 ? 15.617 8.445 9.133 1 98.25 296 THR B CA 1
ATOM 4984 C C . THR B 1 296 ? 14.945 7.258 9.805 1 98.25 296 THR B C 1
ATOM 4986 O O . THR B 1 296 ? 14.984 7.129 11.031 1 98.25 296 THR B O 1
ATOM 4989 N N . LEU B 1 297 ? 14.391 6.359 9.016 1 97.88 297 LEU B N 1
ATOM 4990 C CA . LEU B 1 297 ? 13.68 5.195 9.539 1 97.88 297 LEU B CA 1
ATOM 4991 C C . LEU B 1 297 ? 14.641 4.242 10.242 1 97.88 297 LEU B C 1
ATOM 4993 O O . LEU B 1 297 ? 14.297 3.645 11.266 1 97.88 297 LEU B O 1
ATOM 4997 N N . GLU B 1 298 ? 15.805 4.117 9.719 1 96.75 298 GLU B N 1
ATOM 4998 C CA . GLU B 1 298 ? 16.828 3.311 10.359 1 96.75 298 GLU B CA 1
ATOM 4999 C C . GLU B 1 298 ? 17.234 3.895 11.719 1 96.75 298 GLU B C 1
ATOM 5001 O O . GLU B 1 298 ? 17.375 3.16 12.695 1 96.75 298 GLU B O 1
ATOM 5006 N N . TYR B 1 299 ? 17.406 5.219 11.703 1 98 299 TYR B N 1
ATOM 5007 C CA . TYR B 1 299 ? 17.781 5.883 12.945 1 98 299 TYR B CA 1
ATOM 5008 C C . TYR B 1 299 ? 16.781 5.586 14.047 1 98 299 TYR B C 1
ATOM 5010 O O . TYR B 1 299 ? 17.156 5.328 15.195 1 98 299 TYR B O 1
ATOM 5018 N N . PHE B 1 300 ? 15.516 5.531 13.695 1 98.06 300 PHE B N 1
ATOM 5019 C CA . PHE B 1 300 ? 14.484 5.371 14.711 1 98.06 300 PHE B CA 1
ATOM 5020 C C . PHE B 1 300 ? 14.117 3.9 14.883 1 98.06 300 PHE B C 1
ATOM 5022 O O . PHE B 1 300 ? 13.148 3.572 15.562 1 98.06 300 PHE B O 1
ATOM 5029 N N . ASN B 1 301 ? 14.781 2.982 14.273 1 96.38 301 ASN B N 1
ATOM 5030 C CA . ASN B 1 301 ? 14.664 1.537 14.422 1 96.38 301 ASN B CA 1
ATOM 5031 C C . ASN B 1 301 ? 13.219 1.069 14.25 1 96.38 301 ASN B C 1
ATOM 5033 O O . ASN B 1 301 ? 12.688 0.345 15.094 1 96.38 301 ASN B O 1
ATOM 5037 N N . VAL B 1 302 ? 12.633 1.521 13.109 1 96.56 302 VAL B N 1
ATOM 5038 C CA . VAL B 1 302 ? 11.195 1.336 12.922 1 96.56 302 VAL B CA 1
ATOM 5039 C C . VAL B 1 302 ? 10.891 -0.141 12.68 1 96.56 302 VAL B C 1
ATOM 5041 O O . VAL B 1 302 ? 9.742 -0.566 12.758 1 96.56 302 VAL B O 1
ATOM 5044 N N . THR B 1 303 ? 11.852 -0.982 12.344 1 95.88 303 THR B N 1
ATOM 5045 C CA . THR B 1 303 ? 11.609 -2.385 12.031 1 95.88 303 THR B CA 1
ATOM 5046 C C . THR B 1 303 ? 11.977 -3.275 13.219 1 95.88 303 THR B C 1
ATOM 5048 O O . THR B 1 303 ? 12.117 -4.492 13.062 1 95.88 303 THR B O 1
ATOM 5051 N N . GLN B 1 304 ? 12.133 -2.717 14.375 1 93.94 304 GLN B N 1
ATOM 5052 C CA . GLN B 1 304 ? 12.602 -3.434 15.555 1 93.94 304 GLN B CA 1
ATOM 5053 C C . GLN B 1 304 ? 11.633 -4.555 15.938 1 93.94 304 GLN B C 1
ATOM 5055 O O . GLN B 1 304 ? 12.047 -5.562 16.516 1 93.94 304 GLN B O 1
ATOM 5060 N N . ASN B 1 305 ? 10.391 -4.398 15.586 1 93.56 305 ASN B N 1
ATOM 5061 C CA . ASN B 1 305 ? 9.391 -5.363 16.031 1 93.56 305 ASN B CA 1
ATOM 5062 C C . ASN B 1 305 ? 9.102 -6.402 14.945 1 93.56 305 ASN B C 1
ATOM 5064 O O . ASN B 1 305 ? 8.086 -7.102 15.008 1 93.56 305 ASN B O 1
ATOM 5068 N N . LEU B 1 306 ? 9.906 -6.477 13.945 1 96.06 306 LEU B N 1
ATOM 5069 C CA . LEU B 1 306 ? 9.75 -7.512 12.93 1 96.06 306 LEU B CA 1
ATOM 5070 C C . LEU B 1 306 ? 9.852 -8.898 13.555 1 96.06 306 LEU B C 1
ATOM 5072 O O . LEU B 1 306 ? 10.859 -9.234 14.172 1 96.06 306 LEU B O 1
ATOM 5076 N N . LYS B 1 307 ? 8.844 -9.695 13.422 1 95.69 307 LYS B N 1
ATOM 5077 C CA . LYS B 1 307 ? 8.812 -11.031 14.008 1 95.69 307 LYS B CA 1
ATOM 5078 C C . LYS B 1 307 ? 9.508 -12.047 13.109 1 95.69 307 LYS B C 1
ATOM 5080 O O . LYS B 1 307 ? 9.398 -11.969 11.883 1 95.69 307 LYS B O 1
ATOM 5085 N N . PRO B 1 308 ? 10.141 -12.977 13.727 1 94.75 308 PRO B N 1
ATOM 5086 C CA . PRO B 1 308 ? 10.734 -14.031 12.906 1 94.75 308 PRO B CA 1
ATOM 5087 C C . PRO B 1 308 ? 9.68 -14.898 12.211 1 94.75 308 PRO B C 1
ATOM 5089 O O . PRO B 1 308 ? 8.547 -15.008 12.695 1 94.75 308 PRO B O 1
ATOM 5092 N N . SER B 1 309 ? 10.062 -15.414 11.125 1 95.31 309 SER B N 1
ATOM 5093 C CA . SER B 1 309 ? 9.195 -16.281 10.344 1 95.31 309 SER B CA 1
ATOM 5094 C C . SER B 1 309 ? 10 -17.219 9.445 1 95.31 309 SER B C 1
ATOM 5096 O O . SER B 1 309 ? 11.125 -16.891 9.062 1 95.31 309 SER B O 1
ATOM 5098 N N . LYS B 1 310 ? 9.438 -18.344 9.133 1 94.44 310 LYS B N 1
ATOM 5099 C CA . LYS B 1 310 ? 10.062 -19.25 8.18 1 94.44 310 LYS B CA 1
ATOM 5100 C C . LYS B 1 310 ? 9.961 -18.719 6.754 1 94.44 310 LYS B C 1
ATOM 5102 O O . LYS B 1 310 ? 10.633 -19.219 5.848 1 94.44 310 LYS B O 1
ATOM 5107 N N . MET B 1 311 ? 9.172 -17.672 6.59 1 96.06 311 MET B N 1
ATOM 5108 C CA . MET B 1 311 ? 8.875 -17.172 5.25 1 96.06 311 MET B CA 1
ATOM 5109 C C . MET B 1 311 ? 9.961 -16.219 4.773 1 96.06 311 MET B C 1
ATOM 5111 O O . MET B 1 311 ? 10.008 -15.859 3.594 1 96.06 311 MET B O 1
ATOM 5115 N N . TYR B 1 312 ? 10.742 -15.742 5.719 1 97.06 312 TYR B N 1
ATOM 5116 C CA . TYR B 1 312 ? 11.773 -14.781 5.328 1 97.06 312 TYR B CA 1
ATOM 5117 C C . TYR B 1 312 ? 12.961 -14.844 6.277 1 97.06 312 TYR B C 1
ATOM 5119 O O . TYR B 1 312 ? 12.875 -15.438 7.355 1 97.06 312 TYR B O 1
ATOM 5127 N N . HIS B 1 313 ? 14.047 -14.375 5.797 1 92.88 313 HIS B N 1
ATOM 5128 C CA . HIS B 1 313 ? 15.266 -14.164 6.574 1 92.88 313 HIS B CA 1
ATOM 5129 C C . HIS B 1 313 ? 15.891 -12.812 6.262 1 92.88 313 HIS B C 1
ATOM 5131 O O . HIS B 1 313 ? 16.438 -12.609 5.176 1 92.88 313 HIS B O 1
ATOM 5137 N N . ILE B 1 314 ? 15.594 -11.812 7.039 1 89.62 314 ILE B N 1
ATOM 5138 C CA . ILE B 1 314 ? 16.031 -10.438 6.816 1 89.62 314 ILE B CA 1
ATOM 5139 C C . ILE B 1 314 ? 17.156 -10.086 7.801 1 89.62 314 ILE B C 1
ATOM 5141 O O . ILE B 1 314 ? 17.125 -10.508 8.961 1 89.62 314 ILE B O 1
#

Foldseek 3Di:
DDDDDPPDPPPVVVVVVVVVVVVVVVVVPVPPPPPPDPPDPDDPPPPPPDPPPPPVPVPPQDPQAAEEEEEAEDELPPPVLVVVVCVQVVLADAPRHHYAYAYEFEDDDDPVSVVSVVVCCVPPVRYYYFHDDGDQFQASVLRVLLCCCVVVPDPPDPDVPPGLKYKYAYSQKRFNVRLVRVVCVVFDSALEKEAADPPLVDPDQLDAWHDNRMIMGTNVVSNCSNPPCQLVVFRGDRRGRSVRVSCVVVVTRPDYYHPPPLEFEDPPPHDSRHDHDDQSHRMYGPNPDPVSVVVNCVVNVSCVPPDDDPVDDD/DDPPPPDDPPPVVVVVVVVVVVVVVVVVVVVPPPPPDPPPPDPPPPPPPDPPPPPVPVPPQDPQAAEEEEEAEDELPPPVLVVVVCVQVVLADAPRHHYAYAYEFEDDDDPVSVVSVVVCCVPPVRYYYFHDDGDQFQASVLRVLLCCCVVVPDPPDPDVPPGLKYKYAYSQKRFNVRLVRVVCVVFDSALEKEAADPPLVDPDQLDAWHDNRMIMGTSVVSNCSNPPCQLVVQRGDRRGRSVRVSCVVVVTRPDYYHPPPLEFEDPPPHDSRHDHDDASHRMYGPNPDPVSVVVNCVVNVSCVPPDDDPVDDD

Secondary structure (DSSP, 8-state):
--------S-THHHHHHHHHHHHHHHHHHTTSGGGGGGG-----------------------TT-EEEEEEEE--TT-HHHHHHHHHHHHT---SSEEEEEEEEE----SHHHHHHHHHHHHHH--EEE-SS---SSBSHHHHHHHHHHHHS--TT---SSS-SEEEEEETT-EE-HHHHHHHHTTS-SSSEEEEEEESTT---TTSSEEEEEEEEEEHHHHHHHHH-STGGG--BS-HHHHHHHHHHHHT--SEEEE-TTTEEE-SSS--TTB----SS-SEEE---SHHHHHHHHHHTTTTTTPPP-TT---/----------THHHHHHHHHHHHHHHHHHTTTGGGGGGG-----------------------TT-EEEEEEEE--TT-HHHHHHHHHHHHT---SSEEEEEEEEE----SHHHHHHHHHHHHHH--EEE-SS---SSBSHHHHHHHHHHHHT--TT---SSS-SEEEEEETT-EE-HHHHHHHHTTS-SSSEEEEEEESTT---TTSSEEEEEEEEEEHHHHHHHHH-STGGG--BS-HHHHHHHHHHHHT--SEEEE-TTTEEE-SSS--TTB----SS-SEEE---SHHHHHHHHHHTTTTTTPPP-TT---

InterPro domains:
  IPR002659 Glycosyl transferase, family 31 [PF01762] (81-198)
  IPR002659 Glycosyl transferase, family 31 [PTHR11214] (50-252)

pLDDT: mean 83.64, std 25.49, range [19.66, 98.94]

Sequence (628 aa):
MKKAAKLGNGKKIIIISFIFIAFLIALASINEIQFNNLSNFKKCTAIHSPSSETSLLPMKSSENDIRILIGILTLADNHQRRHFLRLIYGTQTVAGAKIDVKFVFCNLTKEDQRILIALEIMLYNDIIILNCKENMDKGKTYTYFSSLPDMLKDESNPANPPYHYVIKGDDDTYFRLPKLVESLMPLPREDLYYGYVVPCPSMDPFVHYMSGMGYLVSWDIVEWLKDSDIPKRHLVGPEDKVFGDWIREGRRAKNRYNAKWSMYDYPEPATRCTHELWPDTVAVHRLKTQEKWVRTLEYFNVTQNLKPSKMYHIMKKAAKLGNGKKIIIISFIFIAFLIALASINEIQFNNLSNFKKCTAIHSPSSETSLLPMKSSENDIRILIGILTLADNHQRRHFLRLIYGTQTVAGAKIDVKFVFCNLTKEDQRILIALEIMLYNDIIILNCKENMDKGKTYTYFSSLPDMLKDESNPANPPYHYVIKGDDDTYFRLPKLVESLMPLPREDLYYGYVVPCPSMDPFVHYMSGMGYLVSWDIVEWLKDSDIPKRHLVGPEDKVFGDWIREGRRAKNRYNAKWSMYDYPEPATRCTHELWPDTVAVHRLKTQEKWVRTLEYFNVTQNLKPSKMYHI

Organism: Helianthus annuus (NCBI:txid4232)

Nearest PDB structures (foldseek):
  2d7i-assembly1_A  TM=5.725E-01  e=1.496E-03  Homo sapiens
  6e4q-assembly4_D  TM=5.122E-01  e=1.576E-02  Drosophila melanogaster
  6e4r-assembly1_A  TM=5.156E-01  e=1.790E-02  Drosophila melanogaster
  6e4q-assembly3_C  TM=5.262E-01  e=7.734E-02  Drosophila melanogaster
  6e4q-assembly1_A  TM=4.984E-01  e=1.558E-01  Drosophila melanogaster

Solvent-accessible surface area (backbone atoms only — not comparable to full-atom values): 35944 Å² total; per-residue (Å²): 135,85,80,81,79,79,81,81,86,65,74,68,60,63,64,59,56,59,60,56,55,57,57,54,55,61,62,60,62,66,67,66,66,78,68,67,76,71,68,76,78,73,83,77,74,79,68,78,68,73,78,69,76,71,66,77,59,71,76,71,78,51,97,79,37,48,29,35,36,36,35,27,48,54,56,81,83,45,53,67,57,52,52,52,48,48,46,60,60,62,61,57,76,58,80,70,45,47,74,47,70,28,42,30,28,36,54,82,86,47,71,68,48,51,57,55,50,43,37,45,37,64,61,67,65,34,59,36,39,42,96,45,76,74,56,80,35,67,30,48,66,56,52,53,47,35,44,44,63,68,49,61,58,41,93,80,51,81,56,80,65,78,32,43,32,40,28,48,28,32,78,32,37,49,71,38,61,50,48,44,49,63,66,47,68,84,49,72,67,55,37,24,38,36,21,34,34,36,59,53,84,52,78,55,55,76,72,53,25,40,35,63,54,33,31,35,32,11,39,61,47,36,51,44,54,47,72,43,64,65,51,75,75,54,47,72,41,63,51,32,58,42,49,26,48,38,33,61,76,65,70,49,46,86,37,59,43,48,39,65,80,21,36,35,30,43,42,81,73,78,54,78,52,36,42,74,90,60,89,74,40,29,30,41,18,77,38,82,44,70,67,53,44,49,54,52,42,56,72,67,50,72,58,72,78,58,73,88,51,76,42,41,83,132,140,86,81,78,78,81,82,83,87,64,71,69,63,62,63,60,55,57,59,55,55,55,55,55,55,58,62,60,61,67,68,64,64,78,68,65,74,72,65,76,71,72,82,76,72,80,69,77,68,74,78,68,76,70,68,78,59,71,77,72,78,51,99,78,36,48,28,34,35,37,37,26,50,54,56,80,84,45,52,65,59,53,53,52,49,48,46,60,59,61,60,58,79,59,80,70,46,48,74,47,69,30,42,31,27,36,53,82,88,48,72,69,48,52,57,55,50,43,37,46,36,64,60,67,65,35,57,34,40,43,97,43,76,73,57,78,36,65,31,49,66,56,52,54,46,36,44,43,63,68,50,62,59,41,94,82,50,82,57,82,64,80,32,43,32,40,28,48,29,33,78,32,37,49,70,37,62,50,48,43,50,62,66,47,67,85,49,72,68,54,38,24,38,36,22,34,33,36,60,55,86,51,79,57,54,77,71,55,25,41,35,64,56,33,31,34,34,11,37,62,48,36,52,44,55,48,72,43,64,66,49,74,75,53,47,71,41,63,50,33,58,42,50,27,49,38,33,60,76,66,71,49,43,86,38,56,43,48,41,64,81,21,37,37,30,41,42,78,73,76,53,77,51,35,43,75,90,59,88,75,41,30,30,40,20,75,39,81,44,70,67,54,44,49,52,52,42,58,73,66,48,73,60,72,80,57,72,87,51,76,43,41,82,130